Protein AF-A0A484F630-F1 (afdb_monomer_lite)

Structure (mmCIF, N/CA/C/O backbone):
data_AF-A0A484F630-F1
#
_entry.id   AF-A0A484F630-F1
#
loop_
_atom_site.group_PDB
_atom_site.id
_atom_site.type_symbol
_atom_site.label_atom_id
_atom_site.label_alt_id
_atom_site.label_comp_id
_atom_site.label_asym_id
_atom_site.label_entity_id
_atom_site.label_seq_id
_atom_site.pdbx_PDB_ins_code
_atom_site.Cartn_x
_atom_site.Cartn_y
_atom_site.Cartn_z
_atom_site.occupancy
_atom_site.B_iso_or_equiv
_atom_site.auth_seq_id
_atom_site.auth_comp_id
_atom_site.auth_asym_id
_atom_site.auth_atom_id
_atom_site.pdbx_PDB_model_num
ATOM 1 N N . MET A 1 1 ? -28.441 0.212 10.537 1.00 93.75 1 MET A N 1
ATOM 2 C CA . MET A 1 1 ? -28.480 0.525 11.977 1.00 93.75 1 MET A CA 1
ATOM 3 C C . MET A 1 1 ? -28.586 2.030 12.172 1.00 93.75 1 MET A C 1
ATOM 5 O O . MET A 1 1 ? -28.112 2.784 11.321 1.00 93.75 1 MET A O 1
ATOM 9 N N . TYR A 1 2 ? -29.214 2.462 13.262 1.00 94.06 2 TYR A N 1
ATOM 10 C CA . TYR A 1 2 ? -29.307 3.868 13.659 1.00 94.06 2 TYR A CA 1
ATOM 11 C C . TYR A 1 2 ? -28.078 4.308 14.464 1.00 94.06 2 TYR A C 1
ATOM 13 O O . TYR A 1 2 ? -27.347 3.495 15.027 1.00 94.06 2 TYR A O 1
ATOM 21 N N . ILE A 1 3 ? -27.853 5.621 14.559 1.00 96.06 3 ILE A N 1
ATOM 22 C CA . ILE A 1 3 ? -26.704 6.167 15.295 1.00 96.06 3 ILE A CA 1
ATOM 23 C C . ILE A 1 3 ? -26.752 5.841 16.793 1.00 96.06 3 ILE A C 1
ATOM 25 O O . ILE A 1 3 ? -25.713 5.591 17.396 1.00 96.06 3 ILE A O 1
ATOM 29 N N . GLN A 1 4 ? -27.949 5.793 17.386 1.00 96.62 4 GLN A N 1
ATOM 30 C CA . GLN A 1 4 ? -28.133 5.435 18.793 1.00 96.62 4 GLN A CA 1
ATOM 31 C C . GLN A 1 4 ? -27.710 3.987 19.062 1.00 96.62 4 GLN A C 1
ATOM 33 O O . GLN A 1 4 ? -27.066 3.726 20.074 1.00 96.62 4 GLN A O 1
ATOM 38 N N . GLU A 1 5 ? -27.999 3.072 18.131 1.00 96.56 5 GLU A N 1
ATOM 39 C CA . GLU A 1 5 ? -27.581 1.667 18.213 1.00 96.56 5 GLU A CA 1
ATOM 40 C C . GLU A 1 5 ? -26.051 1.557 18.168 1.00 96.56 5 GLU A C 1
ATOM 42 O O . GLU A 1 5 ? -25.460 0.830 18.963 1.00 96.56 5 GLU A O 1
ATOM 47 N N . LEU A 1 6 ? -25.384 2.341 17.307 1.00 97.06 6 LEU A N 1
ATOM 48 C CA . LEU A 1 6 ? -23.918 2.387 17.269 1.00 97.06 6 LEU A CA 1
ATOM 49 C C . LEU A 1 6 ? -23.349 2.904 18.596 1.00 97.06 6 LEU A C 1
ATOM 51 O O . LEU A 1 6 ? -22.418 2.320 19.141 1.00 97.06 6 LEU A O 1
ATOM 55 N N . GLU A 1 7 ? -23.902 3.988 19.139 1.00 96.25 7 GLU A N 1
ATOM 56 C CA . GLU A 1 7 ? -23.457 4.521 20.428 1.00 96.25 7 GLU A CA 1
ATOM 57 C C . GLU A 1 7 ? -23.665 3.518 21.580 1.00 96.25 7 GLU A C 1
ATOM 59 O O . GLU A 1 7 ? -22.852 3.465 22.504 1.00 96.25 7 GLU A O 1
ATOM 64 N N . GLU A 1 8 ? -24.733 2.717 21.546 1.00 96.31 8 GLU A N 1
ATOM 65 C CA . GLU A 1 8 ? -24.966 1.636 22.509 1.00 96.31 8 GLU A CA 1
ATOM 66 C C . GLU A 1 8 ? -23.952 0.498 22.371 1.00 96.31 8 GLU A C 1
ATOM 68 O O . GLU A 1 8 ? -23.422 0.043 23.388 1.00 96.31 8 GLU A O 1
ATOM 73 N N . GLU A 1 9 ? -23.635 0.078 21.145 1.00 95.75 9 GLU A N 1
ATOM 74 C CA . GLU A 1 9 ? -22.582 -0.907 20.872 1.00 95.75 9 GLU A CA 1
ATOM 75 C C . GLU A 1 9 ? -21.236 -0.440 21.437 1.00 95.75 9 GLU A C 1
ATOM 77 O O . GLU A 1 9 ? -20.615 -1.153 22.226 1.00 95.75 9 GLU A O 1
ATOM 82 N N . LEU A 1 10 ? -20.825 0.795 21.132 1.00 95.56 10 LEU A N 1
ATOM 83 C CA . LEU A 1 10 ? -19.551 1.358 21.596 1.00 95.56 10 LEU A CA 1
ATOM 84 C C . LEU A 1 10 ? -19.457 1.456 23.127 1.00 95.56 10 LEU A C 1
ATOM 86 O O . LEU A 1 10 ? -18.373 1.304 23.686 1.00 95.56 10 LEU A O 1
ATOM 90 N N . ARG A 1 11 ? -20.579 1.687 23.825 1.00 94.88 11 ARG A N 1
ATOM 91 C CA . ARG A 1 11 ? -20.610 1.733 25.299 1.00 94.88 11 ARG A CA 1
ATOM 92 C C . ARG A 1 11 ? -20.571 0.352 25.946 1.00 94.88 11 ARG A C 1
ATOM 94 O O . ARG A 1 11 ? -19.970 0.197 27.007 1.00 94.88 11 ARG A O 1
ATOM 101 N N . ASN A 1 12 ? -21.248 -0.625 25.349 1.00 94.88 12 ASN A N 1
ATOM 102 C CA . ASN A 1 12 ? -21.540 -1.903 26.002 1.00 94.88 12 ASN A CA 1
ATOM 103 C C . ASN A 1 12 ? -20.639 -3.054 25.538 1.00 94.88 12 ASN A C 1
ATOM 105 O O . ASN A 1 12 ? -20.626 -4.109 26.177 1.00 94.88 12 ASN A O 1
ATOM 109 N N . LYS A 1 13 ? -19.915 -2.881 24.430 1.00 95.44 13 LYS A N 1
ATOM 110 C CA . LYS A 1 13 ? -19.090 -3.918 23.805 1.00 95.44 13 LYS A CA 1
ATOM 111 C C . LYS A 1 13 ? -17.639 -3.502 23.686 1.00 95.44 13 LYS A C 1
ATOM 113 O O . LYS A 1 13 ? -17.275 -2.329 23.746 1.00 95.44 13 LYS A O 1
ATOM 118 N N . LYS A 1 14 ? -16.790 -4.509 23.495 1.00 97.38 14 LYS A N 1
ATOM 119 C CA . LYS A 1 14 ? -15.384 -4.293 23.169 1.00 97.38 14 LYS A CA 1
ATOM 120 C C . LYS A 1 14 ? -15.243 -4.118 21.666 1.00 97.38 14 LYS A C 1
ATOM 122 O O . LYS A 1 14 ? -15.275 -5.093 20.918 1.00 97.38 14 LYS A O 1
ATOM 127 N N . CYS A 1 15 ? -15.100 -2.872 21.248 1.00 98.31 15 CYS A N 1
ATOM 128 C CA . CYS A 1 15 ? -15.075 -2.457 19.863 1.00 98.31 15 CYS A CA 1
ATOM 129 C C . CYS A 1 15 ? -13.655 -2.114 19.395 1.00 98.31 15 CYS A C 1
ATOM 131 O O . CYS A 1 15 ? -12.876 -1.451 20.086 1.00 98.31 15 CYS A O 1
ATOM 133 N N . ALA A 1 16 ? -13.337 -2.527 18.175 1.00 98.50 16 ALA A N 1
ATOM 134 C CA . ALA A 1 16 ? -12.215 -2.010 17.413 1.00 98.50 16 ALA A CA 1
ATOM 135 C C . ALA A 1 16 ? -12.722 -1.096 16.299 1.00 98.50 16 ALA A C 1
ATOM 137 O O . ALA A 1 16 ? -13.748 -1.377 15.680 1.00 98.50 16 ALA A O 1
ATOM 138 N N . LEU A 1 17 ? -11.974 -0.033 16.020 1.00 98.25 17 LEU A N 1
ATOM 139 C CA . LEU A 1 17 ? -12.123 0.729 14.786 1.00 98.25 17 LEU A CA 1
ATOM 140 C C . LEU A 1 17 ? -11.077 0.234 13.788 1.00 98.25 17 LEU A C 1
ATOM 142 O O . LEU A 1 17 ? -9.900 0.170 14.128 1.00 98.25 17 LEU A O 1
ATOM 146 N N . LEU A 1 18 ? -11.491 -0.072 12.565 1.00 97.69 18 LEU A N 1
ATOM 147 C CA . LEU A 1 18 ? -10.614 -0.191 11.408 1.00 97.69 18 LEU A CA 1
ATOM 148 C C . LEU A 1 18 ? -10.908 0.985 10.483 1.00 97.69 18 LEU A C 1
ATOM 150 O O . LEU A 1 18 ? -12.018 1.102 9.968 1.00 97.69 18 LEU A O 1
ATOM 154 N N . CYS A 1 19 ? -9.925 1.848 10.265 1.00 93.88 19 CYS A N 1
ATOM 155 C CA . CYS A 1 19 ? -10.074 3.003 9.391 1.00 93.88 19 CYS A CA 1
ATOM 156 C C . CYS A 1 19 ? -9.189 2.892 8.145 1.00 93.88 19 CYS A C 1
ATOM 158 O O . CYS A 1 19 ? -8.024 2.511 8.225 1.00 93.88 19 CYS A O 1
ATOM 160 N N . GLY A 1 20 ? -9.765 3.213 6.989 1.00 90.50 20 GLY A N 1
ATOM 161 C CA . GLY A 1 20 ? -9.039 3.389 5.733 1.00 90.50 20 GLY A CA 1
ATOM 162 C C . GLY A 1 20 ? -8.940 4.858 5.328 1.00 90.50 20 GLY A C 1
ATOM 163 O O . GLY A 1 20 ? -9.264 5.760 6.111 1.00 90.50 20 GLY A O 1
ATOM 164 N N . ASN A 1 21 ? -8.524 5.111 4.083 1.00 82.56 21 ASN A N 1
ATOM 165 C CA . ASN A 1 21 ? -8.255 6.465 3.577 1.00 82.56 21 ASN A CA 1
ATOM 166 C C . ASN A 1 21 ? -9.477 7.390 3.698 1.00 82.56 21 ASN A C 1
ATOM 168 O O . ASN A 1 21 ? -9.332 8.610 3.811 1.00 82.56 21 ASN A O 1
ATOM 172 N N . GLY A 1 22 ? -10.684 6.815 3.741 1.00 82.94 22 GLY A N 1
ATOM 173 C CA . GLY A 1 22 ? -11.932 7.543 3.943 1.00 82.94 22 GLY A CA 1
ATOM 174 C C . GLY A 1 22 ? -12.007 8.340 5.251 1.00 82.94 22 GLY A C 1
ATOM 175 O O . GLY A 1 22 ? -12.822 9.254 5.320 1.00 82.94 22 GLY A O 1
ATOM 176 N N . ILE A 1 23 ? -11.167 8.073 6.262 1.00 88.81 23 ILE A N 1
ATOM 177 C CA . ILE A 1 23 ? -11.066 8.943 7.448 1.00 88.81 23 ILE A CA 1
ATOM 178 C C . ILE A 1 23 ? -10.224 10.193 7.159 1.00 88.81 23 ILE A C 1
ATOM 180 O O . ILE A 1 23 ? -10.686 11.306 7.422 1.00 88.81 23 ILE A O 1
ATOM 184 N N . SER A 1 24 ? -9.049 10.032 6.542 1.00 91.50 24 SER A N 1
ATOM 185 C CA . SER A 1 24 ? -8.059 11.098 6.335 1.00 91.50 24 SER A CA 1
ATOM 186 C C . SER A 1 24 ? -8.561 12.185 5.382 1.00 91.50 24 SER A C 1
ATOM 188 O O . SER A 1 24 ? -8.339 13.375 5.614 1.00 91.50 24 SER A O 1
ATOM 190 N N . ILE A 1 25 ? -9.358 11.810 4.372 1.00 91.75 25 ILE A N 1
ATOM 191 C CA . ILE A 1 25 ? -9.975 12.755 3.418 1.00 91.75 25 ILE A CA 1
ATOM 192 C C . ILE A 1 25 ? -10.904 13.789 4.076 1.00 91.75 25 ILE A C 1
ATOM 194 O O . ILE A 1 25 ? -11.193 14.836 3.479 1.00 91.75 25 ILE A O 1
ATOM 198 N N . ASN A 1 26 ? -11.393 13.510 5.290 1.00 92.25 26 ASN A N 1
ATOM 199 C CA . ASN A 1 26 ? -12.226 14.453 6.033 1.00 92.25 26 ASN A CA 1
ATOM 200 C C . ASN A 1 26 ? -11.400 15.607 6.601 1.00 92.25 26 ASN A C 1
ATOM 202 O O . ASN A 1 26 ? -11.945 16.697 6.740 1.00 92.25 26 ASN A O 1
ATOM 206 N N . PHE A 1 27 ? -10.104 15.398 6.852 1.00 93.06 27 PHE A N 1
ATOM 207 C CA . PHE A 1 27 ? -9.183 16.426 7.340 1.00 93.06 27 PHE A CA 1
ATOM 208 C C . PHE A 1 27 ? -8.517 17.191 6.201 1.00 93.06 27 PHE A C 1
ATOM 210 O O . PHE A 1 27 ? -8.352 18.403 6.321 1.00 93.06 27 PHE A O 1
ATOM 217 N N . ASP A 1 28 ? -8.172 16.518 5.097 1.00 93.12 28 ASP A N 1
ATOM 218 C CA . ASP A 1 28 ? -7.571 17.181 3.938 1.00 93.12 28 ASP A CA 1
ATOM 219 C C . ASP A 1 28 ? -8.046 16.614 2.600 1.00 93.12 28 ASP A C 1
ATOM 221 O O . ASP A 1 28 ? -8.095 15.402 2.390 1.00 93.12 28 ASP A O 1
ATOM 225 N N . SER A 1 29 ? -8.376 17.495 1.654 1.00 89.56 29 SER A N 1
ATOM 226 C CA . SER A 1 29 ? -8.774 17.072 0.303 1.00 89.56 29 SER A CA 1
ATOM 227 C C . SER A 1 29 ? -7.653 16.368 -0.479 1.00 89.56 29 SER A C 1
ATOM 229 O O . SER A 1 29 ? -7.943 15.515 -1.324 1.00 89.56 29 SER A O 1
ATOM 231 N N . GLY A 1 30 ? -6.384 16.651 -0.171 1.00 88.50 30 GLY A N 1
ATOM 232 C CA . GLY A 1 30 ? -5.226 16.081 -0.857 1.00 88.50 30 GLY A CA 1
ATOM 233 C C . GLY A 1 30 ? -5.095 14.564 -0.709 1.00 88.50 30 GLY A C 1
ATOM 234 O O . GLY A 1 30 ? -4.611 13.917 -1.635 1.00 88.50 30 GLY A O 1
ATOM 235 N N . PHE A 1 31 ? -5.616 13.969 0.371 1.00 89.69 31 PHE A N 1
ATOM 236 C CA . PHE A 1 31 ? -5.617 12.508 0.548 1.00 89.69 31 PHE A CA 1
ATOM 237 C C . PHE A 1 31 ? -6.526 11.776 -0.453 1.00 89.69 31 PHE A C 1
ATOM 239 O O . PHE A 1 31 ? -6.323 10.597 -0.716 1.00 89.69 31 PHE A O 1
ATOM 246 N N . SER A 1 32 ? -7.493 12.473 -1.065 1.00 87.25 32 SER A N 1
ATOM 247 C CA . SER A 1 32 ? -8.327 11.919 -2.148 1.00 87.25 32 SER A CA 1
ATOM 248 C C . SER A 1 32 ? -7.726 12.117 -3.545 1.00 87.25 32 SER A C 1
ATOM 250 O O . SER A 1 32 ? -8.230 11.570 -4.520 1.00 87.25 32 SER A O 1
ATOM 252 N N . LYS A 1 33 ? -6.649 12.906 -3.654 1.00 86.44 33 LYS A N 1
ATOM 253 C CA . LYS A 1 33 ? -6.086 13.420 -4.913 1.00 86.44 33 LYS A CA 1
ATOM 254 C C . LYS A 1 33 ? -4.617 13.035 -5.087 1.00 86.44 33 LYS A C 1
ATOM 256 O O . LYS A 1 33 ? -3.822 13.799 -5.630 1.00 86.44 33 LYS A O 1
ATOM 261 N N . VAL A 1 34 ? -4.246 11.834 -4.636 1.00 90.31 34 VAL A N 1
ATOM 262 C CA . VAL A 1 34 ? -2.846 11.376 -4.650 1.00 90.31 34 VAL A CA 1
ATOM 263 C C . VAL A 1 34 ? -2.256 11.421 -6.062 1.00 90.31 34 VAL A C 1
ATOM 265 O O . VAL A 1 34 ? -1.147 11.924 -6.230 1.00 90.31 34 VAL A O 1
ATOM 268 N N . PHE A 1 35 ? -3.010 10.993 -7.086 1.00 92.19 35 PHE A N 1
ATOM 269 C CA . PHE A 1 35 ? -2.541 11.027 -8.476 1.00 92.19 35 PHE A CA 1
ATOM 270 C C . PHE A 1 35 ? -2.225 12.453 -8.958 1.00 92.19 35 PHE A C 1
ATOM 272 O O . PHE A 1 35 ? -1.178 12.694 -9.559 1.00 92.19 35 PHE A O 1
ATOM 279 N N . GLU A 1 36 ? -3.102 13.421 -8.663 1.00 90.75 36 GLU A N 1
ATOM 280 C CA . GLU A 1 36 ? -2.920 14.828 -9.059 1.00 90.75 36 GLU A CA 1
ATOM 281 C C . GLU A 1 36 ? -1.625 15.421 -8.475 1.00 90.75 36 GLU A C 1
ATOM 283 O O . GLU A 1 36 ? -0.988 16.276 -9.099 1.00 90.75 36 GLU A O 1
ATOM 288 N N . ASN A 1 37 ? -1.204 14.917 -7.311 1.00 92.00 37 ASN A N 1
ATOM 289 C CA . ASN A 1 37 ? -0.008 15.350 -6.599 1.00 92.00 37 ASN A CA 1
ATOM 290 C C . ASN A 1 37 ? 1.279 14.643 -7.052 1.00 92.00 37 ASN A C 1
ATOM 292 O O . ASN A 1 37 ? 2.363 15.080 -6.662 1.00 92.00 37 ASN A O 1
ATOM 296 N N . LEU A 1 38 ? 1.209 13.602 -7.894 1.00 95.69 38 LEU A N 1
ATOM 297 C CA . LEU A 1 38 ? 2.387 12.808 -8.268 1.00 95.69 38 LEU A CA 1
ATOM 298 C C . LEU A 1 38 ? 3.459 13.633 -8.974 1.00 95.69 38 LEU A C 1
ATOM 300 O O . LEU A 1 38 ? 4.633 13.470 -8.674 1.00 95.69 38 LEU A O 1
ATOM 304 N N . PHE A 1 39 ? 3.095 14.544 -9.879 1.00 96.06 39 PHE A N 1
ATOM 305 C CA . PHE A 1 39 ? 4.114 15.358 -10.550 1.00 96.06 39 PHE A CA 1
ATOM 306 C C . PHE A 1 39 ? 4.813 16.318 -9.573 1.00 96.06 39 PHE A C 1
ATOM 308 O O . PHE A 1 39 ? 6.028 16.494 -9.637 1.00 96.06 39 PHE A O 1
ATOM 315 N N . CYS A 1 40 ? 4.071 16.899 -8.627 1.00 94.69 40 CYS A N 1
ATOM 316 C CA . CYS A 1 40 ? 4.663 17.721 -7.572 1.00 94.69 40 CYS A CA 1
ATOM 317 C C . CYS A 1 40 ? 5.596 16.879 -6.687 1.00 94.69 40 CYS A C 1
ATOM 319 O O . CYS A 1 40 ? 6.738 17.274 -6.456 1.00 94.69 40 CYS A O 1
ATOM 321 N N . ALA A 1 41 ? 5.159 15.684 -6.278 1.00 96.31 41 ALA A N 1
ATOM 322 C CA . ALA A 1 41 ? 5.986 14.742 -5.528 1.00 96.31 41 ALA A CA 1
ATOM 323 C C . ALA A 1 41 ? 7.247 14.341 -6.309 1.00 96.31 41 ALA A C 1
ATOM 325 O O . ALA A 1 41 ? 8.337 14.356 -5.754 1.00 96.31 41 ALA A O 1
ATOM 326 N N . HIS A 1 42 ? 7.140 14.084 -7.614 1.00 96.88 42 HIS A N 1
ATOM 327 C CA . HIS A 1 42 ? 8.284 13.831 -8.488 1.00 96.88 42 HIS A CA 1
ATOM 328 C C . HIS A 1 42 ? 9.304 14.981 -8.431 1.00 96.88 42 HIS A C 1
ATOM 330 O O . HIS A 1 42 ? 10.499 14.735 -8.283 1.00 96.88 42 HIS A O 1
ATOM 336 N N . THR A 1 43 ? 8.852 16.238 -8.503 1.00 95.50 43 THR A N 1
ATOM 337 C CA . THR A 1 43 ? 9.769 17.388 -8.420 1.00 95.50 43 THR A CA 1
ATOM 338 C C . THR A 1 43 ? 10.398 17.553 -7.038 1.00 95.50 43 THR A C 1
ATOM 340 O O . THR A 1 43 ? 11.557 17.963 -6.932 1.00 95.50 43 THR A O 1
ATOM 343 N N . ASP A 1 44 ? 9.652 17.221 -5.985 1.00 95.19 44 ASP A N 1
ATOM 344 C CA . ASP A 1 44 ? 10.118 17.288 -4.603 1.00 95.19 44 ASP A CA 1
ATOM 345 C C . ASP A 1 44 ? 11.070 16.141 -4.255 1.00 95.19 44 ASP A C 1
ATOM 347 O O . ASP A 1 44 ? 11.971 16.342 -3.444 1.00 95.19 44 ASP A O 1
ATOM 351 N N . LEU A 1 45 ? 10.940 14.978 -4.898 1.00 96.31 45 LEU A N 1
ATOM 352 C CA . LEU A 1 45 ? 11.757 13.791 -4.650 1.00 96.31 45 LEU A CA 1
ATOM 353 C C . LEU A 1 45 ? 13.254 14.124 -4.705 1.00 96.31 45 LEU A C 1
ATOM 355 O O . LEU A 1 45 ? 13.983 13.834 -3.762 1.00 96.31 45 LEU A O 1
ATOM 359 N N . TYR A 1 46 ? 13.707 14.852 -5.725 1.00 93.44 46 TYR A N 1
ATOM 360 C CA . TYR A 1 46 ? 15.127 15.205 -5.880 1.00 93.44 46 TYR A CA 1
ATOM 361 C C . TYR A 1 46 ? 15.677 16.176 -4.827 1.00 93.44 46 TYR A C 1
ATOM 363 O O . TYR A 1 46 ? 16.889 16.367 -4.749 1.00 93.44 46 TYR A O 1
ATOM 371 N N . LYS A 1 47 ? 14.807 16.846 -4.065 1.00 92.25 47 LYS A N 1
ATOM 372 C CA . LYS A 1 47 ? 15.193 17.888 -3.097 1.00 92.25 47 LYS A CA 1
ATOM 373 C C . LYS A 1 47 ? 14.916 17.486 -1.656 1.00 92.25 47 LYS A C 1
ATOM 375 O O . LYS A 1 47 ? 15.609 17.938 -0.753 1.00 92.25 47 LYS A O 1
ATOM 380 N N . LYS A 1 48 ? 13.867 16.696 -1.451 1.00 95.19 48 LYS A N 1
ATOM 381 C CA . LYS A 1 48 ? 13.261 16.412 -0.151 1.00 95.19 48 LYS A CA 1
ATOM 382 C C . LYS A 1 48 ? 13.298 14.936 0.186 1.00 95.19 48 LYS A C 1
ATOM 384 O O . LYS A 1 48 ? 12.539 14.509 1.043 1.00 95.19 48 LYS A O 1
ATOM 389 N N . THR A 1 49 ? 14.109 14.128 -0.486 1.00 96.12 49 THR A N 1
ATOM 390 C CA . THR A 1 49 ? 14.193 12.712 -0.143 1.00 96.12 49 THR A CA 1
ATOM 391 C C . THR A 1 49 ? 15.615 12.195 -0.147 1.00 96.12 49 THR A C 1
ATOM 393 O O . THR A 1 49 ? 16.505 12.765 -0.780 1.00 96.12 49 THR A O 1
ATOM 396 N N . LYS A 1 50 ? 15.813 11.102 0.587 1.00 96.38 50 LYS A N 1
ATOM 397 C CA . LYS A 1 50 ? 17.049 10.336 0.620 1.00 96.38 50 LYS A CA 1
ATOM 398 C C . LYS A 1 50 ? 16.707 8.854 0.513 1.00 96.38 50 LYS A C 1
ATOM 400 O O . LYS A 1 50 ? 15.912 8.344 1.302 1.00 96.38 50 LYS A O 1
ATOM 405 N N . TYR A 1 51 ? 17.333 8.192 -0.451 1.00 97.25 51 TYR A N 1
ATOM 406 C CA . TYR A 1 51 ? 17.400 6.741 -0.535 1.00 97.25 51 TYR A CA 1
ATOM 407 C C . TYR A 1 51 ? 18.781 6.307 -0.047 1.00 97.25 51 TYR A C 1
ATOM 409 O O . TYR A 1 51 ? 19.786 6.886 -0.460 1.00 97.25 51 TYR A O 1
ATOM 417 N N . ASP A 1 52 ? 18.828 5.362 0.885 1.00 97.00 52 ASP A N 1
ATOM 418 C CA . ASP A 1 52 ? 20.074 4.892 1.491 1.00 97.00 52 ASP A CA 1
ATOM 419 C C . ASP A 1 52 ? 20.036 3.374 1.655 1.00 97.00 52 ASP A C 1
ATOM 421 O O . ASP A 1 52 ? 18.974 2.789 1.883 1.00 97.00 52 ASP A O 1
ATOM 425 N N . ILE A 1 53 ? 21.192 2.726 1.554 1.00 97.00 53 ILE A N 1
ATOM 426 C CA . ILE A 1 53 ? 21.306 1.270 1.635 1.00 97.00 53 ILE A CA 1
ATOM 427 C C . ILE A 1 53 ? 22.373 0.917 2.649 1.00 97.00 53 ILE A C 1
ATOM 429 O O . ILE A 1 53 ? 23.492 1.426 2.617 1.00 97.00 53 ILE A O 1
ATOM 433 N N . LYS A 1 54 ? 22.038 -0.023 3.527 1.00 95.31 54 LYS A N 1
ATOM 434 C CA . LYS A 1 54 ? 22.956 -0.538 4.535 1.00 95.31 54 LYS A CA 1
ATOM 435 C C . LYS A 1 54 ? 22.949 -2.058 4.538 1.00 95.31 54 LYS A C 1
ATOM 437 O O . LYS A 1 54 ? 22.452 -2.682 5.472 1.00 95.31 54 LYS A O 1
ATOM 442 N N . ALA A 1 55 ? 23.504 -2.643 3.483 1.00 92.56 55 ALA A N 1
ATOM 443 C CA . ALA A 1 55 ? 23.709 -4.080 3.351 1.00 92.56 55 ALA A CA 1
ATOM 444 C C . ALA A 1 55 ? 25.204 -4.421 3.437 1.00 92.56 55 ALA A C 1
ATOM 446 O O . ALA A 1 55 ? 26.050 -3.653 2.987 1.00 92.56 55 ALA A O 1
ATOM 447 N N . ASN A 1 56 ? 25.529 -5.591 3.993 1.00 89.12 56 ASN A N 1
ATOM 448 C CA . ASN A 1 56 ? 26.901 -6.113 3.958 1.00 89.12 56 ASN A CA 1
ATOM 449 C C . ASN A 1 56 ? 27.269 -6.661 2.570 1.00 89.12 56 ASN A C 1
ATOM 451 O O . ASN A 1 56 ? 28.446 -6.754 2.236 1.00 89.12 56 ASN A O 1
ATOM 455 N N . ASP A 1 57 ? 26.263 -7.045 1.782 1.00 92.94 57 ASP A N 1
ATOM 456 C CA . ASP A 1 57 ? 26.439 -7.521 0.418 1.00 92.94 57 ASP A CA 1
ATOM 457 C C . ASP A 1 57 ? 26.596 -6.332 -0.544 1.00 92.94 57 ASP A C 1
ATOM 459 O O . ASP A 1 57 ? 25.715 -5.471 -0.676 1.00 92.94 57 ASP A O 1
ATOM 463 N N . ILE A 1 58 ? 27.745 -6.292 -1.218 1.00 94.69 58 ILE A N 1
ATOM 464 C CA . ILE A 1 58 ? 28.057 -5.269 -2.210 1.00 94.69 58 ILE A CA 1
ATOM 465 C C . ILE A 1 58 ? 27.174 -5.401 -3.451 1.00 94.69 58 ILE A C 1
ATOM 467 O O . ILE A 1 58 ? 26.732 -4.382 -3.972 1.00 94.69 58 ILE A O 1
ATOM 471 N N . ASN A 1 59 ? 26.842 -6.623 -3.885 1.00 95.31 59 ASN A N 1
ATOM 472 C CA . ASN A 1 59 ? 25.992 -6.840 -5.054 1.00 95.31 59 ASN A CA 1
ATOM 473 C C . ASN A 1 59 ? 24.578 -6.337 -4.784 1.00 95.31 59 ASN A C 1
ATOM 475 O O . ASN A 1 59 ? 23.995 -5.687 -5.647 1.00 95.31 59 ASN A O 1
ATOM 479 N N . PHE A 1 60 ? 24.062 -6.551 -3.572 1.00 95.75 60 PHE A N 1
ATOM 480 C CA . PHE A 1 60 ? 22.798 -5.963 -3.129 1.00 95.75 60 PHE A CA 1
ATOM 481 C C . PHE A 1 60 ? 22.812 -4.439 -3.238 1.00 95.75 60 PHE A C 1
ATOM 483 O O . PHE A 1 60 ? 21.927 -3.840 -3.853 1.00 95.75 60 PHE A O 1
ATOM 490 N N . SER A 1 61 ? 23.841 -3.812 -2.666 1.00 96.19 61 SER A N 1
ATOM 491 C CA . SER A 1 61 ? 23.968 -2.354 -2.644 1.00 96.19 61 SER A CA 1
ATOM 492 C C . SER A 1 61 ? 24.105 -1.777 -4.054 1.00 96.19 61 SER A C 1
ATOM 494 O O . SER A 1 61 ? 23.423 -0.811 -4.397 1.00 96.19 61 SER A O 1
ATOM 496 N N . THR A 1 62 ? 24.929 -2.402 -4.897 1.00 96.69 62 THR A N 1
ATOM 497 C CA . THR A 1 62 ? 25.108 -2.026 -6.302 1.00 96.69 62 THR A CA 1
ATOM 498 C C . THR A 1 62 ? 23.811 -2.176 -7.088 1.00 96.69 62 THR A C 1
ATOM 500 O O . THR A 1 62 ? 23.423 -1.239 -7.780 1.00 96.69 62 THR A O 1
ATOM 503 N N . LYS A 1 63 ? 23.102 -3.305 -6.949 1.00 96.81 63 LYS A N 1
ATOM 504 C CA . LYS A 1 63 ? 21.870 -3.578 -7.703 1.00 96.81 63 LYS A CA 1
ATOM 505 C C . LYS A 1 63 ? 20.800 -2.526 -7.434 1.00 96.81 63 LYS A C 1
ATOM 507 O O . LYS A 1 63 ? 20.252 -1.952 -8.370 1.00 96.81 63 LYS A O 1
ATOM 512 N N . CYS A 1 64 ? 20.544 -2.241 -6.162 1.00 97.25 64 CYS A N 1
ATOM 513 C CA . CYS A 1 64 ? 19.581 -1.233 -5.733 1.00 97.25 64 CYS A CA 1
ATOM 514 C C . CYS A 1 64 ? 19.962 0.185 -6.197 1.00 97.25 64 CYS A C 1
ATOM 516 O O . CYS A 1 64 ? 19.137 0.859 -6.817 1.00 97.25 64 CYS A O 1
ATOM 518 N N . ASN A 1 65 ? 21.202 0.628 -5.944 1.00 97.56 65 ASN A N 1
ATOM 519 C CA . ASN A 1 65 ? 21.647 1.980 -6.304 1.00 97.56 65 ASN A CA 1
ATOM 520 C C . ASN A 1 65 ? 21.654 2.195 -7.819 1.00 97.56 65 ASN A C 1
ATOM 522 O O . ASN A 1 65 ? 21.042 3.139 -8.304 1.00 97.56 65 ASN A O 1
ATOM 526 N N . GLU A 1 66 ? 22.290 1.305 -8.589 1.00 98.25 66 GLU A N 1
ATOM 527 C CA . GLU A 1 66 ? 22.405 1.477 -10.042 1.00 98.25 66 GLU A CA 1
ATOM 528 C C . GLU A 1 66 ? 21.040 1.502 -10.734 1.00 98.25 66 GLU A C 1
ATOM 530 O O . GLU A 1 66 ? 20.838 2.286 -11.665 1.00 98.25 66 GLU A O 1
ATOM 535 N N . ASN A 1 67 ? 20.105 0.661 -10.284 1.00 98.50 67 ASN A N 1
ATOM 536 C CA . ASN A 1 67 ? 18.754 0.612 -10.830 1.00 98.50 67 ASN A CA 1
ATOM 537 C C . ASN A 1 67 ? 17.957 1.878 -10.485 1.00 98.50 67 ASN A C 1
ATOM 539 O O . ASN A 1 67 ? 17.345 2.475 -11.373 1.00 98.50 67 ASN A O 1
ATOM 543 N N . TYR A 1 68 ? 17.970 2.310 -9.221 1.00 98.44 68 TYR A N 1
ATOM 544 C CA . TYR A 1 68 ? 17.259 3.516 -8.784 1.00 98.44 68 TYR A CA 1
ATOM 545 C C . TYR A 1 68 ? 17.835 4.792 -9.414 1.00 98.44 68 TYR A C 1
ATOM 547 O O . TYR A 1 68 ? 17.090 5.615 -9.956 1.00 98.44 68 TYR A O 1
ATOM 555 N N . ASP A 1 69 ? 19.162 4.930 -9.424 1.00 98.19 69 ASP A N 1
ATOM 556 C CA . ASP A 1 69 ? 19.849 6.086 -9.997 1.00 98.19 69 ASP A CA 1
ATOM 557 C C . ASP A 1 69 ? 19.614 6.188 -11.505 1.00 98.19 69 ASP A C 1
ATOM 559 O O . ASP A 1 69 ? 19.503 7.292 -12.039 1.00 98.19 69 ASP A O 1
ATOM 563 N N . ALA A 1 70 ? 19.508 5.063 -12.218 1.00 98.50 70 ALA A N 1
ATOM 564 C CA . ALA A 1 70 ? 19.189 5.071 -13.644 1.00 98.50 70 ALA A CA 1
ATOM 565 C C . ALA A 1 70 ? 17.831 5.737 -13.922 1.00 98.50 70 ALA A C 1
ATOM 567 O O . ALA A 1 70 ? 17.742 6.595 -14.801 1.00 98.50 70 ALA A O 1
ATOM 568 N N . ILE A 1 71 ? 16.805 5.407 -13.133 1.00 98.50 71 ILE A N 1
ATOM 569 C CA . ILE A 1 71 ? 15.474 6.022 -13.243 1.00 98.50 71 ILE A CA 1
ATOM 570 C C . ILE A 1 71 ? 15.507 7.493 -12.852 1.00 98.50 71 ILE A C 1
ATOM 572 O O . ILE A 1 71 ? 14.984 8.334 -13.583 1.00 98.50 71 ILE A O 1
ATOM 576 N N . CYS A 1 72 ? 16.139 7.819 -11.724 1.00 98.00 72 CYS A N 1
ATOM 577 C CA . CYS A 1 72 ? 16.247 9.200 -11.264 1.00 98.00 72 CYS A CA 1
ATOM 578 C C . CYS A 1 72 ? 16.959 10.085 -12.292 1.00 98.00 72 CYS A C 1
ATOM 580 O O . CYS A 1 72 ? 16.544 11.220 -12.514 1.00 98.00 72 CYS A O 1
ATOM 582 N N . ASN A 1 73 ? 18.001 9.574 -12.950 1.00 97.31 73 ASN A N 1
ATOM 583 C CA . ASN A 1 73 ? 18.709 10.306 -13.995 1.00 97.31 73 ASN A CA 1
ATOM 584 C C . ASN A 1 73 ? 17.851 10.499 -15.253 1.00 97.31 73 ASN A C 1
ATOM 586 O O . ASN A 1 73 ? 17.804 11.613 -15.771 1.00 97.31 73 ASN A O 1
ATOM 590 N N . GLU A 1 74 ? 17.141 9.460 -15.704 1.00 97.81 74 GLU A N 1
ATOM 591 C CA . GLU A 1 74 ? 16.241 9.534 -16.867 1.00 97.81 74 GLU A CA 1
ATOM 592 C C . GLU A 1 74 ? 15.087 10.522 -16.640 1.00 97.81 74 GLU A C 1
ATOM 594 O O . GLU A 1 74 ? 14.708 11.287 -17.527 1.00 97.81 74 GLU A O 1
ATOM 599 N N . LEU A 1 75 ? 14.524 10.535 -15.431 1.00 97.75 75 LEU A N 1
ATOM 600 C CA . LEU A 1 75 ? 13.352 11.343 -15.115 1.00 97.75 75 LEU A CA 1
ATOM 601 C C . LEU A 1 75 ? 13.697 12.750 -14.605 1.00 97.75 75 LEU A C 1
ATOM 603 O O . LEU A 1 75 ? 12.788 13.554 -14.423 1.00 97.75 75 LEU A O 1
ATOM 607 N N . ARG A 1 76 ? 14.971 13.092 -14.382 1.00 95.62 76 ARG A N 1
ATOM 608 C CA . ARG A 1 76 ? 15.380 14.324 -13.677 1.00 95.62 76 ARG A CA 1
ATOM 609 C C . ARG A 1 76 ? 14.831 15.620 -14.273 1.00 95.62 76 ARG A C 1
ATOM 611 O O . ARG A 1 76 ? 14.549 16.565 -13.540 1.00 95.62 76 ARG A O 1
ATOM 618 N N . THR A 1 77 ? 14.738 15.688 -15.596 1.00 93.12 77 THR A N 1
ATOM 619 C CA . THR A 1 77 ? 14.367 16.902 -16.346 1.00 93.12 77 THR A CA 1
ATOM 620 C C . THR A 1 77 ? 13.050 16.747 -17.104 1.00 93.12 77 THR A C 1
ATOM 622 O O . THR A 1 77 ? 12.746 17.532 -18.003 1.00 93.12 77 THR A O 1
ATOM 625 N N . ILE A 1 78 ? 12.252 15.737 -16.750 1.00 96.88 78 ILE A N 1
ATOM 626 C CA . ILE A 1 78 ? 10.991 15.443 -17.423 1.00 96.88 78 ILE A CA 1
ATOM 627 C C . ILE A 1 78 ? 9.967 16.570 -17.215 1.00 96.88 78 ILE A C 1
ATOM 629 O O . ILE A 1 78 ? 9.769 17.087 -16.116 1.00 96.88 78 ILE A O 1
ATOM 633 N N . THR A 1 79 ? 9.272 16.952 -18.284 1.00 97.06 79 THR A N 1
ATOM 634 C CA . THR A 1 79 ? 8.147 17.898 -18.189 1.00 97.06 79 THR A CA 1
ATOM 635 C C . THR A 1 79 ? 6.879 17.205 -17.684 1.00 97.06 79 THR A C 1
ATOM 637 O O . THR A 1 79 ? 6.721 15.995 -17.836 1.00 97.06 79 THR A O 1
ATOM 640 N N . LYS A 1 80 ? 5.909 17.970 -17.163 1.00 96.12 80 LYS A N 1
ATOM 641 C CA . LYS A 1 80 ? 4.614 17.420 -16.715 1.00 96.12 80 LYS A CA 1
ATOM 642 C C . LYS A 1 80 ? 3.894 16.630 -17.812 1.00 96.12 80 L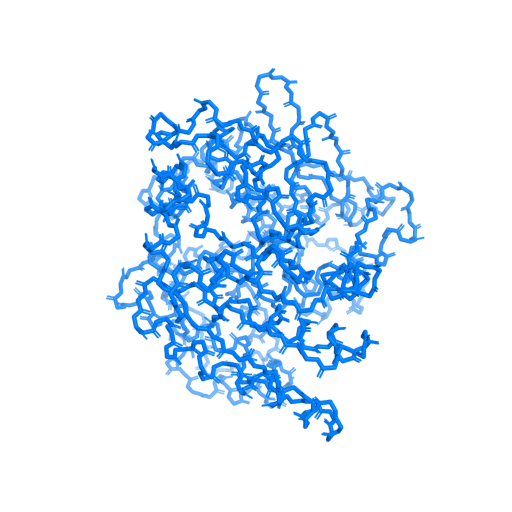YS A C 1
ATOM 644 O O . LYS A 1 80 ? 3.384 15.547 -17.552 1.00 96.12 80 LYS A O 1
ATOM 649 N N . THR A 1 81 ? 3.894 17.135 -19.045 1.00 96.81 81 THR A N 1
ATOM 650 C CA . THR A 1 81 ? 3.282 16.448 -20.194 1.00 96.81 81 THR A CA 1
ATOM 651 C C . THR A 1 81 ? 3.959 15.106 -20.465 1.00 96.81 81 THR A C 1
ATOM 653 O O . THR A 1 81 ? 3.294 14.084 -20.600 1.00 96.81 81 THR A O 1
ATOM 656 N N . GLN A 1 82 ? 5.292 15.092 -20.489 1.00 97.19 82 GLN A N 1
ATOM 657 C CA . GLN A 1 82 ? 6.077 13.875 -20.686 1.00 97.19 82 GLN A CA 1
ATOM 658 C C . GLN A 1 82 ? 5.956 12.883 -19.525 1.00 97.19 82 GLN A C 1
ATOM 660 O O . GLN A 1 82 ? 6.168 11.691 -19.744 1.00 97.19 82 GLN A O 1
ATOM 665 N N . TYR A 1 83 ? 5.702 13.374 -18.313 1.00 97.00 83 TYR A N 1
ATOM 666 C CA . TYR A 1 83 ? 5.475 12.572 -17.117 1.00 97.00 83 TYR A CA 1
ATOM 667 C C . TYR A 1 83 ? 4.104 11.901 -17.165 1.00 97.00 83 TYR A C 1
ATOM 669 O O . TYR A 1 83 ? 4.012 10.690 -17.008 1.00 97.00 83 TYR A O 1
ATOM 677 N N . ASN A 1 84 ? 3.051 12.655 -17.486 1.00 96.50 84 ASN A N 1
ATOM 678 C CA . ASN A 1 84 ? 1.709 12.101 -17.666 1.00 96.50 84 ASN A CA 1
ATOM 679 C C . ASN A 1 84 ? 1.679 11.037 -18.775 1.00 96.50 84 ASN A C 1
ATOM 681 O O . ASN A 1 84 ? 1.034 10.006 -18.612 1.00 96.50 84 ASN A O 1
ATOM 685 N N . LEU A 1 85 ? 2.445 11.244 -19.854 1.00 97.25 85 LEU A N 1
ATOM 686 C CA . LEU A 1 85 ? 2.583 10.268 -20.938 1.00 97.25 85 LEU A CA 1
ATOM 687 C C . LEU A 1 85 ? 3.094 8.898 -20.458 1.00 97.25 85 LEU A C 1
ATOM 689 O O . LEU A 1 85 ? 2.736 7.895 -21.057 1.00 97.25 85 LEU A O 1
ATOM 693 N N . ILE A 1 86 ? 3.873 8.825 -19.369 1.00 98.38 86 ILE A N 1
ATOM 694 C CA . ILE A 1 86 ? 4.316 7.540 -18.801 1.00 98.38 86 ILE A CA 1
ATOM 695 C C . ILE A 1 86 ? 3.106 6.678 -18.426 1.00 98.38 86 ILE A C 1
ATOM 697 O O . ILE A 1 86 ? 3.083 5.491 -18.729 1.00 98.38 86 ILE A O 1
ATOM 701 N N . PHE A 1 87 ? 2.092 7.267 -17.794 1.00 98.12 87 PHE A N 1
ATOM 702 C CA . PHE A 1 87 ? 0.912 6.535 -17.334 1.00 98.12 87 PHE A CA 1
ATOM 703 C C . PHE A 1 87 ? -0.035 6.180 -18.484 1.00 98.12 87 PHE A C 1
ATOM 705 O O . PHE A 1 87 ? -0.581 5.078 -18.503 1.00 98.12 87 PHE A O 1
ATOM 712 N N . GLU A 1 88 ? -0.173 7.061 -19.477 1.00 98.19 88 GLU A N 1
ATOM 713 C CA . GLU A 1 88 ? -0.909 6.752 -20.713 1.00 98.19 88 GLU A CA 1
ATOM 714 C C . GLU A 1 88 ? -0.253 5.593 -21.481 1.00 98.19 88 GLU A C 1
ATOM 716 O O . GLU A 1 88 ? -0.926 4.648 -21.895 1.00 98.19 88 GLU A O 1
ATOM 721 N N . ASP A 1 89 ? 1.078 5.597 -21.584 1.00 98.44 89 ASP A N 1
ATOM 722 C CA . ASP A 1 89 ? 1.835 4.485 -22.158 1.00 98.44 89 ASP A CA 1
ATOM 723 C C . ASP A 1 89 ? 1.720 3.214 -21.303 1.00 98.44 89 ASP A C 1
ATOM 725 O O . ASP A 1 89 ? 1.682 2.109 -21.845 1.00 98.44 89 ASP A O 1
ATOM 729 N N . GLY A 1 90 ? 1.599 3.341 -19.980 1.00 98.50 90 GLY A N 1
ATOM 730 C CA . GLY A 1 90 ? 1.292 2.221 -19.090 1.00 98.50 90 GLY A CA 1
ATOM 731 C C . GLY A 1 90 ? -0.054 1.566 -19.423 1.00 98.50 90 GLY A C 1
ATOM 732 O O . GLY A 1 90 ? -0.132 0.342 -19.520 1.00 98.50 90 GLY A O 1
ATOM 733 N N . ILE A 1 91 ? -1.095 2.361 -19.697 1.00 98.56 91 ILE A N 1
ATOM 734 C CA . ILE A 1 91 ? -2.401 1.850 -20.155 1.00 98.56 91 ILE A CA 1
ATOM 735 C C . ILE A 1 91 ? -2.272 1.197 -21.533 1.00 98.56 91 ILE A C 1
ATOM 737 O O . ILE A 1 91 ? -2.828 0.122 -21.753 1.00 98.56 91 ILE A O 1
ATOM 741 N N . ALA A 1 92 ? -1.524 1.803 -22.459 1.00 98.31 92 ALA A N 1
ATOM 742 C CA . ALA A 1 92 ? -1.287 1.219 -23.780 1.00 98.31 92 ALA A CA 1
ATOM 743 C C . ALA A 1 92 ? -0.547 -0.128 -23.692 1.00 98.31 92 ALA A C 1
ATOM 745 O O . ALA A 1 92 ? -0.852 -1.056 -24.444 1.00 98.31 92 ALA A O 1
ATOM 746 N N . PHE A 1 93 ? 0.389 -0.261 -22.750 1.00 98.62 93 PHE A N 1
ATOM 747 C CA . PHE A 1 93 ? 1.044 -1.531 -22.459 1.00 98.62 93 PHE A CA 1
ATOM 748 C C . PHE A 1 93 ? 0.055 -2.544 -21.869 1.00 98.62 93 PHE A C 1
ATOM 750 O O . PHE A 1 93 ? -0.042 -3.657 -22.384 1.00 98.62 93 PHE A O 1
ATOM 757 N N . ALA A 1 94 ? -0.754 -2.154 -20.883 1.00 98.50 94 ALA A N 1
ATOM 758 C CA . ALA A 1 94 ? -1.782 -3.027 -20.318 1.00 98.50 94 ALA A CA 1
ATOM 759 C C . ALA A 1 94 ? -2.766 -3.537 -21.384 1.00 98.50 94 ALA A C 1
ATOM 761 O O . ALA A 1 94 ? -3.002 -4.739 -21.489 1.00 98.50 94 ALA A O 1
ATOM 762 N N . LYS A 1 95 ? -3.243 -2.633 -22.250 1.00 97.94 95 LYS A N 1
ATOM 763 C CA . LYS A 1 95 ? -4.078 -2.948 -23.414 1.00 97.94 95 LYS A CA 1
ATOM 764 C C . LYS A 1 95 ? -3.431 -4.002 -24.301 1.00 97.94 95 LYS A C 1
ATOM 766 O O . LYS A 1 95 ? -4.083 -4.959 -24.697 1.00 97.94 95 LYS A O 1
ATOM 771 N N . SER A 1 96 ? -2.144 -3.832 -24.610 1.00 97.56 96 SER A N 1
ATOM 772 C CA . SER A 1 96 ? -1.437 -4.773 -25.479 1.00 97.56 96 SER A CA 1
ATOM 773 C C . SER A 1 96 ? -1.386 -6.187 -24.901 1.00 97.56 96 SER A C 1
ATOM 775 O O . SER A 1 96 ? -1.372 -7.133 -25.677 1.00 97.56 96 SER A O 1
ATOM 777 N N . ILE A 1 97 ? -1.427 -6.345 -23.576 1.00 98.06 97 ILE A N 1
ATOM 778 C CA . ILE A 1 97 ? -1.486 -7.659 -22.929 1.00 98.06 97 ILE A CA 1
ATOM 779 C C . ILE A 1 97 ? -2.916 -8.212 -22.966 1.00 98.06 97 ILE A C 1
ATOM 781 O O . ILE A 1 97 ? -3.132 -9.333 -23.417 1.00 98.06 97 ILE A O 1
ATOM 785 N N . VAL A 1 98 ? -3.894 -7.414 -22.525 1.00 96.62 98 VAL A N 1
ATOM 786 C CA . VAL A 1 98 ? -5.302 -7.834 -22.398 1.00 96.62 98 VAL A CA 1
ATOM 787 C C . VAL A 1 98 ? -5.926 -8.189 -23.754 1.00 96.62 98 VAL A C 1
ATOM 789 O O . VAL A 1 98 ? -6.686 -9.150 -23.844 1.00 96.62 98 VAL A O 1
ATOM 792 N N . ASP A 1 99 ? -5.556 -7.480 -24.825 1.00 94.69 99 ASP A N 1
ATOM 793 C CA . ASP A 1 99 ? -6.059 -7.725 -26.185 1.00 9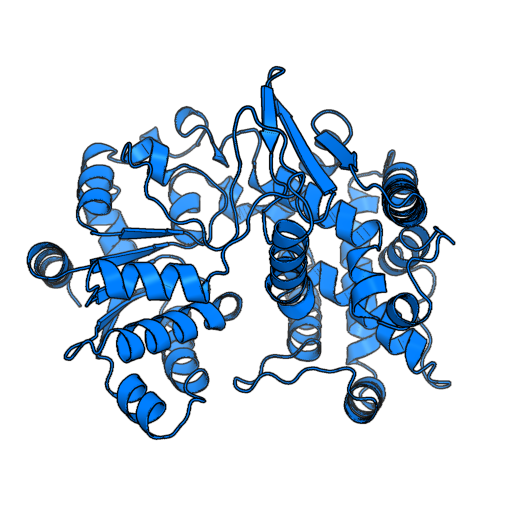4.69 99 ASP A CA 1
ATOM 794 C C . ASP A 1 99 ? -5.515 -9.014 -26.833 1.00 94.69 99 ASP A C 1
ATOM 796 O O . ASP A 1 99 ? -5.950 -9.380 -27.927 1.00 94.69 99 ASP A O 1
ATOM 800 N N . HIS A 1 100 ? -4.572 -9.714 -26.192 1.00 94.44 100 HIS A N 1
ATOM 801 C CA . HIS A 1 100 ? -4.023 -10.983 -26.672 1.00 94.44 100 HIS A CA 1
ATOM 802 C C . HIS A 1 100 ? -4.374 -12.114 -25.692 1.00 94.44 100 HIS A C 1
ATOM 804 O O . HIS A 1 100 ? -3.548 -12.465 -24.849 1.00 94.44 100 HIS A O 1
ATOM 810 N N . PRO A 1 101 ? -5.556 -12.753 -25.824 1.00 90.62 101 PRO A N 1
ATOM 811 C CA . PRO A 1 101 ? -6.019 -13.785 -24.890 1.00 90.62 101 PRO A CA 1
ATOM 812 C C . PRO A 1 101 ? -5.029 -14.936 -24.684 1.00 90.62 101 PRO A C 1
ATOM 814 O O . PRO A 1 101 ? -4.920 -15.464 -23.585 1.00 90.62 101 PRO A O 1
ATOM 817 N N . ARG A 1 102 ? -4.239 -15.274 -25.712 1.00 96.00 102 ARG A N 1
ATOM 818 C CA . ARG A 1 102 ? -3.214 -16.322 -25.624 1.00 96.00 102 ARG A CA 1
ATOM 819 C C . ARG A 1 102 ? -2.143 -16.036 -24.560 1.00 96.00 102 ARG A C 1
ATOM 821 O O . ARG A 1 102 ? -1.597 -16.975 -23.997 1.00 96.00 102 ARG A O 1
ATOM 828 N N . ILE A 1 103 ? -1.878 -14.764 -24.240 1.00 96.62 103 ILE A N 1
ATOM 829 C CA . ILE A 1 103 ? -0.938 -14.402 -23.170 1.00 96.62 103 ILE A CA 1
ATOM 830 C C . ILE A 1 103 ? -1.472 -14.851 -21.810 1.00 96.62 103 ILE A C 1
ATOM 832 O O . ILE A 1 103 ? -0.694 -15.332 -20.994 1.00 96.62 103 ILE A O 1
ATOM 836 N N . TYR A 1 104 ? -2.781 -14.724 -21.564 1.00 95.44 104 TYR A N 1
ATOM 837 C CA . TYR A 1 104 ? -3.388 -15.226 -20.330 1.00 95.44 104 TYR A CA 1
ATOM 838 C C . TYR A 1 104 ? -3.170 -16.734 -20.195 1.00 95.44 104 TYR A C 1
ATOM 840 O O . TYR A 1 104 ? -2.702 -17.192 -19.153 1.00 95.44 104 TYR A O 1
ATOM 848 N N . ASP A 1 105 ? -3.459 -17.484 -21.261 1.00 95.62 105 ASP A N 1
ATOM 849 C CA . ASP A 1 105 ? -3.303 -18.938 -21.270 1.00 95.62 105 ASP A CA 1
ATOM 850 C C . ASP A 1 105 ? -1.843 -19.342 -21.044 1.00 95.62 105 ASP A C 1
ATOM 852 O O . ASP A 1 105 ? -1.567 -20.203 -20.213 1.00 95.62 105 ASP A O 1
ATOM 856 N N . ASP A 1 106 ? -0.892 -18.691 -21.718 1.00 96.81 106 ASP A N 1
ATOM 857 C CA . ASP A 1 106 ? 0.530 -18.990 -21.548 1.00 96.81 106 ASP A CA 1
ATOM 858 C C . ASP A 1 106 ? 1.020 -18.640 -20.133 1.00 96.81 106 ASP A C 1
ATOM 860 O O . ASP A 1 106 ? 1.728 -19.440 -19.522 1.00 96.81 106 ASP A O 1
ATOM 864 N N . LEU A 1 107 ? 0.617 -17.496 -19.569 1.00 96.62 107 LEU A N 1
ATOM 865 C CA . LEU A 1 107 ? 0.949 -17.133 -18.186 1.00 96.62 107 LEU A CA 1
ATOM 866 C C . LEU A 1 107 ? 0.372 -18.136 -17.185 1.00 96.62 107 LEU A C 1
ATOM 868 O O . LEU A 1 107 ? 1.073 -18.553 -16.266 1.00 96.62 107 LEU A O 1
ATOM 872 N N . LYS A 1 108 ? -0.876 -18.566 -17.384 1.00 94.94 108 LYS A N 1
ATOM 873 C CA . LYS A 1 108 ? -1.528 -19.566 -16.535 1.00 94.94 108 LYS A CA 1
ATOM 874 C C . LYS A 1 108 ? -0.844 -20.931 -16.633 1.00 94.94 108 LYS A C 1
ATOM 876 O O . LYS A 1 108 ? -0.554 -21.536 -15.607 1.00 94.94 108 LYS A O 1
ATOM 881 N N . ASN A 1 109 ? -0.545 -21.391 -17.848 1.00 95.38 109 ASN A N 1
ATOM 882 C CA . ASN A 1 109 ? 0.101 -22.684 -18.103 1.00 95.38 109 ASN A CA 1
ATOM 883 C C . ASN A 1 109 ? 1.543 -22.747 -17.580 1.00 95.38 109 ASN A C 1
ATOM 885 O O . ASN A 1 109 ? 2.026 -23.831 -17.270 1.00 95.38 109 ASN A O 1
ATOM 889 N N . ASN A 1 110 ? 2.222 -21.602 -17.482 1.00 95.19 110 ASN A N 1
ATOM 890 C CA . ASN A 1 110 ? 3.561 -21.489 -16.898 1.00 95.19 110 ASN A CA 1
ATOM 891 C C . ASN A 1 110 ? 3.540 -21.159 -15.392 1.00 95.19 110 ASN A C 1
ATOM 893 O O . ASN A 1 110 ? 4.585 -20.818 -14.843 1.00 95.19 110 ASN A O 1
ATOM 897 N N . GLU A 1 111 ? 2.375 -21.222 -14.734 1.00 94.62 111 GLU A N 1
ATOM 898 C CA . GLU A 1 111 ? 2.211 -20.926 -13.299 1.00 94.62 111 GLU A CA 1
ATOM 899 C C . GLU A 1 111 ? 2.699 -19.512 -12.908 1.00 94.62 111 GLU A C 1
ATOM 901 O O . GLU A 1 111 ? 3.180 -19.271 -11.804 1.00 94.62 111 GLU A O 1
ATOM 906 N N . LEU A 1 112 ? 2.562 -18.549 -13.827 1.00 94.94 112 LEU A N 1
ATOM 907 C CA . LEU A 1 112 ? 2.925 -17.135 -13.649 1.00 94.94 112 LEU A CA 1
ATOM 908 C C . LEU A 1 112 ? 1.713 -16.253 -13.311 1.00 94.94 112 LEU A C 1
ATOM 910 O O . LEU A 1 112 ? 1.738 -15.044 -13.527 1.00 94.94 112 LEU A O 1
ATOM 914 N N . LEU A 1 113 ? 0.623 -16.857 -12.839 1.00 94.06 113 LEU A N 1
ATOM 915 C CA . LEU A 1 113 ? -0.532 -16.160 -12.280 1.00 94.06 113 LEU A CA 1
ATOM 916 C C . LEU A 1 113 ? -0.929 -16.852 -10.982 1.00 94.06 113 LEU A C 1
ATOM 918 O O . LEU A 1 113 ? -1.244 -18.043 -10.970 1.00 94.06 113 LEU A O 1
ATOM 922 N N . THR A 1 114 ? -0.960 -16.086 -9.902 1.00 90.69 114 THR A N 1
ATOM 923 C CA . THR A 1 114 ? -1.434 -16.526 -8.598 1.00 90.69 114 THR A CA 1
ATOM 924 C C . THR A 1 114 ? -2.925 -16.236 -8.501 1.00 90.69 114 THR A C 1
ATOM 926 O O . THR A 1 114 ? -3.348 -15.108 -8.244 1.00 90.69 114 THR A O 1
ATOM 929 N N . GLU A 1 115 ? -3.756 -17.257 -8.696 1.00 88.06 115 GLU A N 1
ATOM 930 C CA . GLU A 1 115 ? -5.195 -17.129 -8.474 1.00 88.06 115 GLU A CA 1
ATOM 931 C C . GLU A 1 115 ? -5.505 -17.329 -6.989 1.00 88.06 115 GLU A C 1
ATOM 933 O O . GLU A 1 115 ? -5.450 -18.436 -6.450 1.00 88.06 115 GLU A O 1
ATOM 938 N N . LEU A 1 116 ? -5.791 -16.226 -6.297 1.00 84.38 116 LEU A N 1
ATOM 939 C CA . LEU A 1 116 ? -6.197 -16.276 -4.902 1.00 84.38 116 LEU A CA 1
ATOM 940 C C . LEU A 1 116 ? -7.580 -16.914 -4.814 1.00 84.38 116 LEU A C 1
ATOM 942 O O . LEU A 1 116 ? -8.448 -16.691 -5.654 1.00 84.38 116 LEU A O 1
ATOM 946 N N . VAL A 1 117 ? -7.808 -17.651 -3.730 1.00 74.69 117 VAL A N 1
ATOM 947 C CA . VAL A 1 117 ? -9.055 -18.384 -3.447 1.00 74.69 117 VAL A CA 1
ATOM 948 C C . VAL A 1 117 ? -10.333 -17.535 -3.512 1.00 74.69 117 VAL A C 1
ATOM 950 O O . VAL A 1 117 ? -11.420 -18.083 -3.626 1.00 74.69 117 VAL A O 1
ATOM 953 N N . PHE A 1 118 ? -10.209 -16.213 -3.440 1.00 69.38 118 PHE A N 1
ATOM 954 C CA . PHE A 1 118 ? -11.295 -15.235 -3.533 1.00 69.38 118 PHE A CA 1
ATOM 955 C C . PHE A 1 118 ? -11.307 -14.478 -4.880 1.00 69.38 118 PHE A C 1
ATOM 957 O O . PHE A 1 118 ? -11.759 -13.343 -4.957 1.00 69.38 118 PHE A O 1
ATOM 964 N N . GLY A 1 119 ? -10.756 -15.070 -5.946 1.00 75.62 119 GLY A N 1
ATOM 965 C CA . GLY A 1 119 ? -10.921 -14.599 -7.328 1.00 75.62 119 GLY A CA 1
ATOM 966 C C . GLY A 1 119 ? -10.036 -13.424 -7.759 1.00 75.62 119 GLY A C 1
ATOM 967 O O . GLY A 1 119 ? -10.237 -12.877 -8.842 1.00 75.62 119 GLY A O 1
ATOM 968 N N . LYS A 1 120 ? -9.047 -13.028 -6.947 1.00 84.50 120 LYS A N 1
ATOM 969 C CA . LYS A 1 120 ? -8.083 -11.967 -7.283 1.00 84.50 120 LYS A CA 1
ATOM 970 C C . LYS A 1 120 ? -6.761 -12.579 -7.743 1.00 84.50 120 LYS A C 1
ATOM 972 O O . LYS A 1 120 ? -6.254 -13.507 -7.125 1.00 84.50 120 LYS A O 1
ATOM 977 N N . SER A 1 121 ? -6.200 -12.038 -8.812 1.00 92.12 121 SER A N 1
ATOM 978 C CA . SER A 1 121 ? -4.917 -12.432 -9.411 1.00 92.12 121 SER A CA 1
ATOM 979 C C . SER A 1 121 ? -4.173 -11.215 -9.961 1.00 92.12 121 SER A C 1
ATOM 981 O O . SER A 1 121 ? -4.750 -10.128 -10.097 1.00 92.12 121 SER A O 1
ATOM 983 N N . GLU A 1 122 ? -2.911 -11.387 -10.341 1.00 94.50 122 GLU A N 1
ATOM 984 C CA . GLU A 1 122 ? -2.135 -10.375 -11.061 1.00 94.50 122 GLU A CA 1
ATOM 985 C C . GLU A 1 122 ? -2.891 -9.925 -12.324 1.00 94.50 122 GLU A C 1
ATOM 987 O O . GLU A 1 122 ? -2.954 -8.730 -12.624 1.00 94.50 122 GLU A O 1
ATOM 992 N N . TRP A 1 123 ? -3.562 -10.861 -13.010 1.00 95.75 123 TRP A N 1
ATOM 993 C CA . TRP A 1 123 ? -4.394 -10.573 -14.181 1.00 95.75 123 TRP A CA 1
ATOM 994 C C . TRP A 1 123 ? -5.596 -9.689 -13.852 1.00 95.75 123 TRP A C 1
ATOM 996 O O . TRP A 1 123 ? -5.895 -8.761 -14.598 1.00 95.75 123 TRP A O 1
ATOM 1006 N N . THR A 1 124 ? -6.275 -9.920 -12.726 1.00 92.69 124 THR A N 1
ATOM 1007 C CA . THR A 1 124 ? -7.420 -9.078 -12.334 1.00 92.69 124 THR A CA 1
ATOM 1008 C C . THR A 1 124 ? -6.995 -7.633 -12.046 1.00 92.69 124 THR A C 1
ATOM 1010 O O . THR A 1 124 ? -7.703 -6.699 -12.426 1.00 92.69 124 THR A O 1
ATOM 1013 N N . CYS A 1 125 ? -5.802 -7.430 -11.471 1.00 92.69 125 CYS A N 1
ATOM 1014 C CA . CYS A 1 125 ? -5.223 -6.099 -11.269 1.00 92.69 125 CYS A CA 1
ATOM 1015 C C . CYS A 1 125 ? -4.901 -5.420 -12.608 1.00 92.69 125 CYS A C 1
ATOM 1017 O O . CYS A 1 125 ? -5.224 -4.247 -12.799 1.00 92.69 125 CYS A O 1
ATOM 1019 N N . LEU A 1 126 ? -4.304 -6.160 -13.551 1.00 96.62 126 LEU A N 1
ATOM 1020 C CA . LEU A 1 126 ? -4.017 -5.679 -14.905 1.00 96.62 126 LEU A CA 1
ATOM 1021 C C . LEU A 1 126 ? -5.293 -5.285 -15.656 1.00 96.62 126 LEU A C 1
ATOM 1023 O O . LEU A 1 126 ? -5.358 -4.195 -16.225 1.00 96.62 126 LEU A O 1
ATOM 1027 N N . ALA A 1 127 ? -6.299 -6.159 -15.646 1.00 95.31 127 ALA A N 1
ATOM 1028 C CA . ALA A 1 127 ? -7.573 -5.929 -16.313 1.00 95.31 127 ALA A CA 1
ATOM 1029 C C . ALA A 1 127 ? -8.276 -4.695 -15.738 1.00 95.31 127 ALA A C 1
ATOM 1031 O O . ALA A 1 127 ? -8.724 -3.846 -16.499 1.00 95.31 127 ALA A O 1
ATOM 1032 N N . SER A 1 128 ? -8.294 -4.538 -14.410 1.00 93.69 128 SER A N 1
ATOM 1033 C CA . SER A 1 128 ? -8.863 -3.354 -13.755 1.00 93.69 128 SER A CA 1
ATOM 1034 C C . SER A 1 128 ? -8.102 -2.068 -14.103 1.00 93.69 128 SER A C 1
ATOM 1036 O O . SER A 1 128 ? -8.722 -1.058 -14.443 1.00 93.69 128 SER A O 1
ATOM 1038 N N . LEU A 1 129 ? -6.760 -2.102 -14.106 1.00 96.25 129 LEU A N 1
ATOM 1039 C CA . LEU A 1 129 ? -5.931 -0.970 -14.542 1.00 96.25 129 LEU A CA 1
ATOM 1040 C C . LEU A 1 129 ? -6.267 -0.555 -15.975 1.00 96.25 129 LEU A C 1
ATOM 1042 O O . LEU A 1 129 ? -6.465 0.632 -16.239 1.00 96.25 129 LEU A O 1
ATOM 1046 N N . TYR A 1 130 ? -6.343 -1.525 -16.887 1.00 97.62 130 TYR A N 1
ATOM 1047 C CA . TYR A 1 130 ? -6.695 -1.282 -18.281 1.00 97.62 130 TYR A CA 1
ATOM 1048 C C . TYR A 1 130 ? -8.107 -0.695 -18.398 1.00 97.62 130 TYR A C 1
ATOM 1050 O O . TYR A 1 130 ? -8.272 0.401 -18.934 1.00 97.62 130 TYR A O 1
ATOM 1058 N N . ASP A 1 131 ? -9.107 -1.370 -17.836 1.00 96.75 131 ASP A N 1
ATOM 1059 C CA . ASP A 1 131 ? -10.513 -0.983 -17.926 1.00 96.75 131 ASP A CA 1
ATOM 1060 C C . ASP A 1 131 ? -10.771 0.425 -17.392 1.00 96.75 131 ASP A C 1
ATOM 1062 O O . ASP A 1 131 ? -11.433 1.238 -18.046 1.00 96.75 131 ASP A O 1
ATOM 1066 N N . VAL A 1 132 ? -10.251 0.733 -16.201 1.00 95.69 132 VAL A N 1
ATOM 1067 C CA . VAL A 1 132 ? -10.386 2.063 -15.598 1.00 95.69 132 VAL A CA 1
ATOM 1068 C C . VAL A 1 132 ? -9.613 3.090 -16.416 1.00 95.69 132 VAL A C 1
ATOM 1070 O O . VAL A 1 132 ? -10.144 4.170 -16.684 1.00 95.69 132 VAL A O 1
ATOM 1073 N N . GLY A 1 133 ? -8.406 2.740 -16.862 1.00 96.75 133 GLY A N 1
ATOM 1074 C CA . GLY A 1 133 ? -7.559 3.592 -17.685 1.00 96.75 133 GLY A CA 1
ATOM 1075 C C . GLY A 1 133 ? -8.249 4.040 -18.971 1.00 96.75 133 GLY A C 1
ATOM 1076 O O . GLY A 1 133 ? -8.291 5.239 -19.243 1.00 96.75 133 GLY A O 1
ATOM 1077 N N . ILE A 1 134 ? -8.868 3.126 -19.730 1.00 96.50 134 ILE A N 1
ATOM 1078 C CA . ILE A 1 134 ? -9.552 3.513 -20.977 1.00 96.50 134 ILE A CA 1
ATOM 1079 C C . ILE A 1 134 ? -10.843 4.292 -20.720 1.00 96.50 134 ILE A C 1
ATOM 1081 O O . ILE A 1 134 ? -11.179 5.193 -21.485 1.00 96.50 134 ILE A O 1
ATOM 1085 N N . LYS A 1 135 ? -11.600 3.926 -19.673 1.00 96.31 135 LYS A N 1
ATOM 1086 C CA . LYS A 1 135 ? -12.945 4.475 -19.424 1.00 96.31 135 LYS A CA 1
ATOM 1087 C C . LYS A 1 135 ? -12.888 5.843 -18.747 1.00 96.31 135 LYS A C 1
ATOM 1089 O O . LYS A 1 135 ? -13.765 6.672 -18.976 1.00 96.31 135 LYS A O 1
ATOM 1094 N N . LYS A 1 136 ? -11.903 6.058 -17.870 1.00 95.88 136 LYS A N 1
ATOM 1095 C CA . LYS A 1 136 ? -11.830 7.212 -16.958 1.00 95.88 136 LYS A CA 1
ATOM 1096 C C . LYS A 1 136 ? -10.479 7.944 -16.984 1.00 95.88 136 LYS A C 1
ATOM 1098 O O . LYS A 1 136 ? -10.329 8.928 -16.260 1.00 95.88 136 LYS A O 1
ATOM 1103 N N . GLY A 1 137 ? -9.515 7.491 -17.788 1.00 95.94 137 GLY A N 1
ATOM 1104 C CA . GLY A 1 137 ? -8.172 8.071 -17.894 1.00 95.94 137 GLY A CA 1
ATOM 1105 C C . GLY A 1 137 ? -7.205 7.608 -16.799 1.00 95.94 137 GLY A C 1
ATOM 1106 O O . GLY A 1 137 ? -7.614 7.086 -15.758 1.00 95.94 137 GLY A O 1
ATOM 1107 N N . SER A 1 138 ? -5.904 7.833 -17.018 1.00 95.19 138 SER A N 1
ATOM 1108 C CA . SER A 1 138 ? -4.829 7.388 -16.114 1.00 95.19 138 SER A CA 1
ATOM 1109 C C . SER A 1 138 ? -4.946 7.911 -14.686 1.00 95.19 138 SER A C 1
ATOM 1111 O O . SER A 1 138 ? -4.639 7.184 -13.745 1.00 95.19 138 SER A O 1
ATOM 1113 N N . SER A 1 139 ? -5.462 9.126 -14.494 1.00 93.56 139 SER A N 1
ATOM 1114 C CA . SER A 1 139 ? -5.617 9.712 -13.160 1.00 93.56 139 SER A CA 1
ATOM 1115 C C . SER A 1 139 ? -6.652 9.021 -12.277 1.00 93.56 139 SER A C 1
ATOM 1117 O O . SER A 1 139 ? -6.677 9.260 -11.073 1.00 93.56 139 SER A O 1
ATOM 1119 N N . SER A 1 140 ? -7.514 8.195 -12.873 1.00 92.88 140 SER A N 1
ATOM 1120 C CA . SER A 1 140 ? -8.554 7.442 -12.170 1.00 92.88 140 SER A CA 1
ATOM 1121 C C . SER A 1 140 ? -8.112 6.025 -11.796 1.00 92.88 140 SER A C 1
ATOM 1123 O O . SER A 1 140 ? -8.818 5.346 -11.052 1.00 92.88 140 SER A O 1
ATOM 1125 N N . VAL A 1 141 ? -6.974 5.561 -12.321 1.00 93.06 141 VAL A N 1
ATOM 1126 C CA . VAL A 1 141 ? -6.412 4.242 -12.014 1.00 93.06 141 VAL A CA 1
ATOM 1127 C C . VAL A 1 141 ? -5.908 4.233 -10.573 1.00 93.06 141 VAL A C 1
ATOM 1129 O O . VAL A 1 141 ? -5.256 5.180 -10.127 1.00 93.06 141 VAL A O 1
ATOM 1132 N N . ASN A 1 142 ? -6.169 3.143 -9.847 1.00 89.88 142 ASN A N 1
ATOM 1133 C CA . ASN A 1 142 ? -5.583 2.940 -8.527 1.00 89.88 142 ASN A CA 1
ATOM 1134 C C . ASN A 1 142 ? -4.049 2.994 -8.627 1.00 89.88 142 ASN A C 1
ATOM 1136 O O . ASN A 1 142 ? -3.439 2.189 -9.331 1.00 89.88 142 ASN A O 1
ATOM 1140 N N . ILE A 1 143 ? -3.428 3.926 -7.897 1.00 90.50 143 ILE A N 1
ATOM 1141 C CA . ILE A 1 143 ? -1.979 4.157 -7.933 1.00 90.50 143 ILE A CA 1
ATOM 1142 C C . ILE A 1 143 ? -1.164 2.893 -7.629 1.00 90.50 143 ILE A C 1
ATOM 1144 O O . ILE A 1 143 ? -0.058 2.725 -8.135 1.00 90.50 143 ILE A O 1
ATOM 1148 N N . GLU A 1 144 ? -1.718 1.977 -6.838 1.00 87.88 144 GLU A N 1
ATOM 1149 C CA . GLU A 1 144 ? -1.048 0.738 -6.455 1.00 87.88 144 GLU A CA 1
ATOM 1150 C C . GLU A 1 144 ? -0.899 -0.232 -7.633 1.00 87.88 144 GLU A C 1
ATOM 1152 O O . GLU A 1 144 ? 0.062 -0.999 -7.687 1.00 87.88 144 GLU A O 1
ATOM 1157 N N . TYR A 1 145 ? -1.789 -0.162 -8.628 1.00 92.75 145 TYR A N 1
ATOM 1158 C CA . TYR A 1 145 ? -1.782 -1.101 -9.749 1.00 92.75 145 TYR A CA 1
ATOM 1159 C C . TYR A 1 145 ? -0.672 -0.808 -10.759 1.00 92.75 145 TYR A C 1
ATOM 1161 O O . TYR A 1 145 ? -0.301 -1.702 -11.507 1.00 92.75 145 TYR A O 1
ATOM 1169 N N . TRP A 1 146 ? -0.064 0.383 -10.769 1.00 96.25 146 TRP A N 1
ATOM 1170 C CA . TRP A 1 146 ? 1.006 0.701 -11.728 1.00 96.25 146 TRP A CA 1
ATOM 1171 C C . TRP A 1 146 ? 2.213 -0.237 -11.620 1.00 96.25 146 TRP A C 1
ATOM 1173 O O . TRP A 1 146 ? 2.832 -0.573 -12.628 1.00 96.25 146 TRP A O 1
ATOM 1183 N N . THR A 1 147 ? 2.527 -0.702 -10.410 1.00 95.69 147 THR A N 1
ATOM 1184 C CA . THR A 1 147 ? 3.654 -1.619 -10.174 1.00 95.69 147 THR A CA 1
ATOM 1185 C C . THR A 1 147 ? 3.422 -3.024 -10.747 1.00 95.69 147 THR A C 1
ATOM 1187 O O . THR A 1 147 ? 4.397 -3.687 -11.105 1.00 95.69 147 THR A O 1
ATOM 1190 N N . ILE A 1 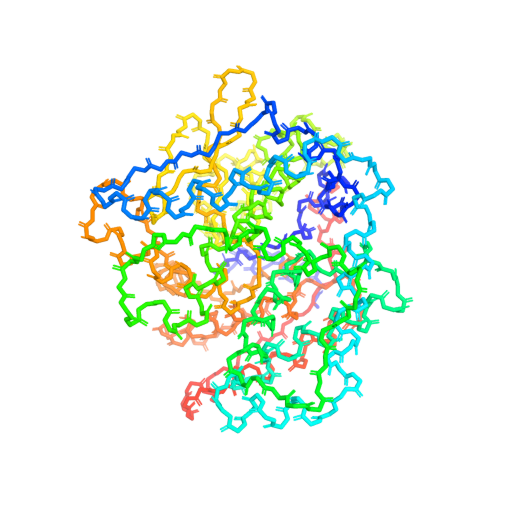148 ? 2.166 -3.446 -10.977 1.00 96.62 148 ILE A N 1
ATOM 1191 C CA . ILE A 1 148 ? 1.870 -4.766 -11.568 1.00 96.62 148 ILE A CA 1
ATOM 1192 C C . ILE A 1 148 ? 2.387 -4.887 -13.005 1.00 96.62 148 ILE A C 1
ATOM 1194 O O . ILE A 1 148 ? 2.757 -5.967 -13.454 1.00 96.62 148 ILE A O 1
ATOM 1198 N N . LEU A 1 149 ? 2.481 -3.774 -13.737 1.00 98.31 149 LEU A N 1
ATOM 1199 C CA . LEU A 1 149 ? 2.990 -3.777 -15.109 1.00 98.31 149 LEU A CA 1
ATOM 1200 C C . LEU A 1 149 ? 4.469 -4.188 -15.171 1.00 98.31 149 LEU A C 1
ATOM 1202 O O . LEU A 1 149 ? 4.900 -4.791 -16.153 1.00 98.31 149 LEU A O 1
ATOM 1206 N N . ILE A 1 150 ? 5.238 -3.926 -14.110 1.00 98.50 150 ILE A N 1
ATOM 1207 C CA . ILE A 1 150 ? 6.634 -4.366 -14.005 1.00 98.50 150 ILE A CA 1
ATOM 1208 C C . ILE A 1 150 ? 6.691 -5.901 -13.947 1.00 98.50 150 ILE A C 1
ATOM 1210 O O . ILE A 1 150 ? 7.510 -6.506 -14.638 1.00 98.50 150 ILE A O 1
ATOM 1214 N N . TYR A 1 151 ? 5.782 -6.533 -13.194 1.00 97.94 151 TYR A N 1
ATOM 1215 C CA . TYR A 1 151 ? 5.646 -7.992 -13.149 1.00 97.94 151 TYR A CA 1
ATOM 1216 C C . TYR A 1 151 ? 5.335 -8.568 -14.531 1.00 97.94 151 TYR A C 1
ATOM 1218 O O . TYR A 1 151 ? 6.066 -9.433 -15.011 1.00 97.94 151 TYR A O 1
ATOM 1226 N N . PHE A 1 152 ? 4.312 -8.038 -15.213 1.00 98.38 152 PHE A N 1
ATOM 1227 C CA . PHE A 1 152 ? 3.917 -8.531 -16.536 1.00 98.38 152 PHE A CA 1
ATOM 1228 C C . PHE A 1 152 ? 5.025 -8.405 -17.580 1.00 98.38 152 PHE A C 1
ATOM 1230 O O . PHE A 1 152 ? 5.174 -9.293 -18.418 1.00 98.38 152 PHE A O 1
ATOM 1237 N N . TYR A 1 153 ? 5.838 -7.349 -17.524 1.00 98.44 153 TYR A N 1
ATOM 1238 C CA . TYR A 1 153 ? 7.004 -7.234 -18.396 1.00 98.44 153 TYR A CA 1
ATOM 1239 C C . TYR A 1 153 ? 7.970 -8.416 -18.225 1.00 98.44 153 TYR A C 1
ATOM 1241 O O . TYR A 1 153 ? 8.351 -9.049 -19.211 1.00 98.44 153 TYR A O 1
ATOM 1249 N N . PHE A 1 154 ? 8.343 -8.744 -16.986 1.00 98.00 154 PHE A N 1
ATOM 1250 C CA . PHE A 1 154 ? 9.260 -9.851 -16.713 1.00 98.00 154 PHE A CA 1
ATOM 1251 C C . PHE A 1 154 ? 8.620 -11.221 -16.962 1.00 98.00 154 PHE A C 1
ATOM 1253 O O . PHE A 1 154 ? 9.290 -12.101 -17.498 1.00 98.00 154 PHE A O 1
ATOM 1260 N N . ALA A 1 155 ? 7.336 -11.396 -16.641 1.00 97.75 155 ALA A N 1
ATOM 1261 C CA . ALA A 1 155 ? 6.609 -12.640 -16.882 1.00 97.75 155 ALA A CA 1
ATOM 1262 C C . ALA A 1 155 ? 6.505 -12.961 -18.381 1.00 97.75 155 ALA A C 1
ATOM 1264 O O . ALA A 1 155 ? 6.844 -14.063 -18.806 1.00 97.75 155 ALA A O 1
ATOM 1265 N N . ILE A 1 156 ? 6.142 -11.975 -19.205 1.00 97.88 156 ILE A N 1
ATOM 1266 C CA . ILE A 1 156 ? 6.071 -12.152 -20.661 1.00 97.88 156 ILE A CA 1
ATOM 1267 C C . ILE A 1 156 ? 7.464 -12.388 -21.249 1.00 97.88 156 ILE A C 1
ATOM 1269 O O . ILE A 1 156 ? 7.624 -13.245 -22.112 1.00 97.88 156 ILE A O 1
ATOM 1273 N N . LYS A 1 157 ? 8.492 -11.684 -20.756 1.00 96.50 157 LYS A N 1
ATOM 1274 C CA . LYS A 1 157 ? 9.880 -11.919 -21.177 1.00 96.50 157 LYS A CA 1
ATOM 1275 C C . LYS A 1 157 ? 10.369 -13.330 -20.821 1.00 96.50 157 LYS A C 1
ATOM 1277 O O . LYS A 1 157 ? 11.182 -13.874 -21.555 1.00 96.50 157 LYS A O 1
ATOM 1282 N N . LYS A 1 158 ? 9.898 -13.911 -19.710 1.00 95.62 158 LYS A N 1
ATOM 1283 C CA . LYS A 1 158 ? 10.233 -15.285 -19.298 1.00 95.62 158 LYS A CA 1
ATOM 1284 C C . LYS A 1 158 ? 9.602 -16.332 -20.218 1.00 95.62 158 LYS A C 1
ATOM 1286 O O . LYS A 1 158 ? 10.246 -17.334 -20.498 1.00 95.62 158 LYS A O 1
ATOM 1291 N N . ILE A 1 159 ? 8.370 -16.097 -20.674 1.00 96.00 159 ILE A N 1
ATOM 1292 C CA . ILE A 1 159 ? 7.686 -16.974 -21.640 1.00 96.00 159 ILE A CA 1
ATOM 1293 C C . ILE A 1 159 ? 8.293 -16.831 -23.043 1.00 96.00 159 ILE A C 1
ATOM 1295 O O . ILE A 1 159 ? 8.371 -17.815 -23.768 1.00 96.00 159 ILE A O 1
ATOM 1299 N N . ASP A 1 160 ? 8.700 -15.612 -23.411 1.00 95.75 160 ASP A N 1
ATOM 1300 C CA . ASP A 1 160 ? 9.216 -15.237 -24.736 1.00 95.75 160 ASP A CA 1
ATOM 1301 C C . ASP A 1 160 ? 8.327 -15.707 -25.915 1.00 95.75 160 ASP A C 1
ATOM 1303 O O . ASP A 1 160 ? 8.759 -16.466 -26.782 1.00 95.75 160 ASP A O 1
ATOM 1307 N N . PRO A 1 161 ? 7.041 -15.305 -25.954 1.00 95.62 161 PRO A N 1
ATOM 1308 C CA . PRO A 1 161 ? 6.112 -15.769 -26.981 1.00 95.62 161 PRO A CA 1
ATOM 1309 C C . PRO A 1 161 ? 6.386 -15.144 -28.361 1.00 95.62 161 PRO A C 1
ATOM 1311 O O . PRO A 1 161 ? 6.208 -13.941 -28.553 1.00 95.62 161 PRO A O 1
ATOM 1314 N N . ASP A 1 162 ? 6.651 -15.975 -29.375 1.00 95.56 162 ASP A N 1
ATOM 1315 C CA . ASP A 1 162 ? 6.901 -15.545 -30.769 1.00 95.56 162 ASP A CA 1
ATOM 1316 C C . ASP A 1 162 ? 5.793 -14.663 -31.385 1.00 95.56 162 ASP A C 1
ATOM 1318 O O . ASP A 1 162 ? 6.027 -13.880 -32.312 1.00 95.56 162 ASP A O 1
ATOM 1322 N N . TYR A 1 163 ? 4.556 -14.816 -30.904 1.00 95.62 163 TYR A N 1
ATOM 1323 C CA . TYR A 1 163 ? 3.369 -14.155 -31.449 1.00 95.62 163 TYR A CA 1
ATOM 1324 C C . TYR A 1 163 ? 3.087 -12.781 -30.831 1.00 95.62 163 TYR A C 1
ATOM 1326 O O . TYR A 1 163 ? 2.226 -12.060 -31.337 1.00 95.62 163 TYR A O 1
ATOM 1334 N N . TYR A 1 164 ? 3.777 -12.407 -29.752 1.00 97.06 164 TYR A N 1
ATOM 1335 C CA . TYR A 1 164 ? 3.567 -11.135 -29.073 1.00 97.06 164 TYR A CA 1
ATOM 1336 C C . TYR A 1 164 ? 4.830 -10.282 -29.117 1.00 97.06 164 TYR A C 1
ATOM 1338 O O . TYR A 1 164 ? 5.954 -10.752 -28.973 1.00 97.06 164 TYR A O 1
ATOM 1346 N N . LYS A 1 165 ? 4.638 -8.979 -29.320 1.00 95.81 165 LYS A N 1
ATOM 1347 C CA . LYS A 1 165 ? 5.720 -7.998 -29.284 1.00 95.81 165 LYS A CA 1
ATOM 1348 C C . LYS A 1 165 ? 5.305 -6.849 -28.397 1.00 95.81 165 LYS A C 1
ATOM 1350 O O . LYS A 1 165 ? 4.232 -6.278 -28.579 1.00 95.81 165 LYS A O 1
ATOM 1355 N N . PHE A 1 166 ? 6.200 -6.473 -27.492 1.00 97.62 166 PHE A N 1
ATOM 1356 C CA . PHE A 1 166 ? 6.015 -5.283 -26.679 1.00 97.62 166 PHE A CA 1
ATOM 1357 C C . PHE A 1 166 ? 5.780 -4.040 -27.561 1.00 97.62 166 PHE A C 1
ATOM 1359 O O . PHE A 1 166 ? 6.457 -3.883 -28.589 1.00 97.62 166 PHE A O 1
ATOM 1366 N N . PRO A 1 167 ? 4.852 -3.144 -27.173 1.00 97.25 167 PRO A N 1
ATOM 1367 C CA . PRO A 1 167 ? 4.635 -1.876 -27.857 1.00 97.25 167 PRO A CA 1
ATOM 1368 C C . PRO A 1 167 ? 5.934 -1.090 -28.077 1.00 97.25 167 PRO A C 1
ATOM 1370 O O . PRO A 1 167 ? 6.718 -0.868 -27.154 1.00 97.25 167 PRO A O 1
ATOM 1373 N N . LYS A 1 168 ? 6.153 -0.640 -29.317 1.00 95.06 168 LYS A N 1
ATOM 1374 C CA . LYS A 1 168 ? 7.296 0.216 -29.669 1.00 95.06 168 LYS A CA 1
ATOM 1375 C C . LYS A 1 168 ? 7.079 1.637 -29.153 1.00 95.06 168 LYS A C 1
ATOM 1377 O O . LYS A 1 168 ? 5.947 2.106 -29.116 1.00 95.06 168 LYS A O 1
ATOM 1382 N N . ASN A 1 169 ? 8.172 2.336 -28.840 1.00 94.69 169 ASN A N 1
ATOM 1383 C CA . ASN A 1 169 ? 8.165 3.729 -28.369 1.00 94.69 169 ASN A CA 1
ATOM 1384 C C . ASN A 1 169 ? 7.302 3.964 -27.117 1.00 94.69 169 ASN A C 1
ATOM 1386 O O . ASN A 1 169 ? 6.793 5.060 -26.919 1.00 94.69 169 ASN A O 1
ATOM 1390 N N . ASN A 1 170 ? 7.140 2.938 -26.282 1.00 98.25 170 ASN A N 1
ATOM 1391 C CA . ASN A 1 170 ? 6.375 3.019 -25.049 1.00 98.25 170 ASN A CA 1
ATOM 1392 C C . ASN A 1 170 ? 7.289 3.433 -23.892 1.00 98.25 170 ASN A C 1
ATOM 1394 O O . ASN A 1 170 ? 8.234 2.721 -23.534 1.00 98.25 170 ASN A O 1
ATOM 1398 N N . LYS A 1 171 ? 7.016 4.596 -23.307 1.00 97.81 171 LYS A N 1
ATOM 1399 C CA . LYS A 1 171 ? 7.866 5.198 -22.285 1.00 97.81 171 LYS A CA 1
ATOM 1400 C C . LYS A 1 171 ? 7.826 4.440 -20.961 1.00 97.81 171 LYS A C 1
ATOM 1402 O O . LYS A 1 171 ? 8.852 4.370 -20.291 1.00 97.81 171 LYS A O 1
ATOM 1407 N N . PHE A 1 172 ? 6.692 3.836 -20.607 1.00 98.62 172 PHE A N 1
ATOM 1408 C CA . PHE A 1 172 ? 6.585 3.003 -19.407 1.00 98.62 172 PHE A CA 1
ATOM 1409 C C . PHE A 1 172 ? 7.501 1.775 -19.503 1.00 98.62 172 PHE A C 1
ATOM 1411 O O . PHE A 1 172 ? 8.302 1.519 -18.606 1.00 98.62 172 PHE A O 1
ATOM 1418 N N . LEU A 1 173 ? 7.452 1.061 -20.632 1.00 98.62 173 LEU A N 1
ATOM 1419 C CA . LEU A 1 173 ? 8.321 -0.086 -20.908 1.00 98.62 173 LEU A CA 1
ATOM 1420 C C . LEU A 1 173 ? 9.804 0.293 -20.941 1.00 98.62 173 LEU A C 1
ATOM 1422 O O . LEU A 1 173 ? 10.632 -0.428 -20.383 1.00 98.62 173 LEU A O 1
ATOM 1426 N N . ASN A 1 174 ? 10.139 1.439 -21.542 1.00 98.38 174 ASN A N 1
ATOM 1427 C CA . ASN A 1 174 ? 11.509 1.951 -21.530 1.00 98.38 174 ASN A CA 1
ATOM 1428 C C . ASN A 1 174 ? 12.007 2.191 -20.094 1.00 98.38 174 ASN A C 1
ATOM 1430 O O . ASN A 1 174 ? 13.124 1.814 -19.753 1.00 98.38 174 ASN A O 1
ATOM 1434 N N . LEU A 1 175 ? 11.165 2.748 -19.219 1.00 98.69 175 LEU A N 1
ATOM 1435 C CA . LEU A 1 175 ? 11.527 2.937 -17.814 1.00 98.69 175 LEU A CA 1
ATOM 1436 C C . LEU A 1 175 ? 11.716 1.607 -17.082 1.00 98.69 175 LEU A C 1
ATOM 1438 O O . LEU A 1 175 ? 12.666 1.494 -16.318 1.00 98.69 175 LEU A O 1
ATOM 1442 N N . ILE A 1 176 ? 10.908 0.575 -17.345 1.00 98.62 176 ILE A N 1
ATOM 1443 C CA . ILE A 1 176 ? 11.157 -0.755 -16.757 1.00 98.62 176 ILE A CA 1
ATOM 1444 C C . ILE A 1 176 ? 12.548 -1.274 -17.154 1.00 98.62 176 ILE A C 1
ATOM 1446 O O . ILE A 1 176 ? 13.281 -1.783 -16.304 1.00 98.62 176 ILE A O 1
ATOM 1450 N N . GLN A 1 177 ? 12.928 -1.116 -18.426 1.00 98.19 177 GLN A N 1
ATOM 1451 C CA . GLN A 1 177 ? 14.237 -1.530 -18.944 1.00 98.19 177 GLN A CA 1
ATOM 1452 C C . GLN A 1 177 ? 15.388 -0.737 -18.316 1.00 98.19 177 GLN A C 1
ATOM 1454 O O . GLN A 1 177 ? 16.364 -1.333 -17.867 1.00 98.19 177 GLN A O 1
ATOM 1459 N N . ILE A 1 178 ? 15.258 0.589 -18.227 1.00 98.31 178 ILE A N 1
ATOM 1460 C CA . ILE A 1 178 ? 16.240 1.468 -17.572 1.00 98.31 178 ILE A CA 1
ATOM 1461 C C . ILE A 1 178 ? 16.368 1.127 -16.083 1.00 98.31 178 ILE A C 1
ATOM 1463 O O . ILE A 1 178 ? 17.472 1.108 -15.545 1.00 98.31 178 ILE A O 1
ATOM 1467 N N . GLY A 1 179 ? 15.256 0.805 -15.422 1.00 97.81 179 GLY A N 1
ATOM 1468 C CA . GLY A 1 179 ? 15.219 0.370 -14.027 1.00 97.81 179 GLY A CA 1
ATOM 1469 C C . GLY A 1 179 ? 15.785 -1.031 -13.797 1.00 97.81 179 GLY A C 1
ATOM 1470 O O . GLY A 1 179 ? 15.926 -1.437 -12.650 1.00 97.81 179 GLY A O 1
ATOM 1471 N N . TYR A 1 180 ? 16.128 -1.772 -14.851 1.00 96.94 180 TYR A N 1
ATOM 1472 C CA . TYR A 1 180 ? 16.774 -3.084 -14.787 1.00 96.94 180 TYR A CA 1
ATOM 1473 C C . TYR A 1 180 ? 18.184 -3.027 -15.401 1.00 96.94 180 TYR A C 1
ATOM 1475 O O . TYR A 1 180 ? 18.563 -3.843 -16.241 1.00 96.94 180 TYR A O 1
ATOM 1483 N N . LYS A 1 181 ? 18.951 -1.997 -15.027 1.00 95.56 181 LYS A N 1
ATOM 1484 C CA . LYS A 1 181 ? 20.273 -1.695 -15.593 1.00 95.56 181 LYS A CA 1
ATOM 1485 C C . LYS A 1 181 ? 21.395 -2.529 -14.981 1.00 95.56 181 LYS A C 1
ATOM 1487 O O . LYS A 1 181 ? 22.346 -2.877 -15.686 1.00 95.56 181 LYS A O 1
ATOM 1492 N N . SER A 1 182 ? 21.331 -2.776 -13.676 1.00 95.06 182 SER A N 1
ATOM 1493 C CA . SER A 1 182 ? 22.430 -3.383 -12.937 1.00 95.06 182 SER A CA 1
ATOM 1494 C C . SER A 1 182 ? 22.667 -4.825 -13.360 1.00 95.06 182 SER A C 1
ATOM 1496 O O . SER A 1 182 ? 21.734 -5.613 -13.502 1.00 95.06 182 SER A O 1
ATOM 1498 N N . LYS A 1 183 ? 23.945 -5.180 -13.505 1.00 93.06 183 LYS A N 1
ATOM 1499 C CA . LYS A 1 183 ? 24.393 -6.558 -13.756 1.00 93.06 183 LYS A CA 1
ATOM 1500 C C . LYS A 1 183 ? 24.800 -7.287 -12.473 1.00 93.06 183 LYS A C 1
ATOM 1502 O O . LYS A 1 183 ? 25.219 -8.441 -12.539 1.00 93.06 183 LYS A O 1
ATOM 1507 N N . ALA A 1 184 ? 24.717 -6.622 -11.319 1.00 92.56 184 ALA A N 1
ATOM 1508 C CA . ALA A 1 184 ? 25.004 -7.248 -10.039 1.00 92.56 184 ALA A CA 1
ATOM 1509 C C . ALA A 1 184 ? 24.018 -8.399 -9.791 1.00 92.56 184 ALA A C 1
ATOM 1511 O O . ALA A 1 184 ? 22.802 -8.238 -9.924 1.00 92.56 184 ALA A O 1
ATOM 1512 N N . THR A 1 185 ? 24.574 -9.562 -9.460 1.00 89.25 185 THR A N 1
ATOM 1513 C CA . THR A 1 185 ? 23.845 -10.817 -9.253 1.00 89.25 185 THR A CA 1
ATOM 1514 C C . THR A 1 185 ? 23.797 -11.112 -7.759 1.00 89.25 185 THR A C 1
ATOM 1516 O O . THR A 1 185 ? 24.848 -11.138 -7.116 1.00 89.25 185 THR A O 1
ATOM 1519 N N . LEU A 1 186 ? 22.601 -11.321 -7.205 1.00 87.44 186 LEU A N 1
ATOM 1520 C CA . LEU A 1 186 ? 22.449 -11.715 -5.795 1.00 87.44 186 LEU A CA 1
ATOM 1521 C C . LEU A 1 186 ? 22.736 -13.212 -5.623 1.00 87.44 186 LEU A C 1
ATOM 1523 O O . LEU A 1 186 ? 23.594 -13.607 -4.839 1.00 87.44 186 LEU A O 1
ATOM 1527 N N . SER A 1 187 ? 22.047 -14.038 -6.410 1.00 86.69 187 SER A N 1
ATOM 1528 C CA . SER A 1 187 ? 22.315 -15.462 -6.625 1.00 86.69 187 SER A CA 1
ATOM 1529 C C . SER A 1 187 ? 21.619 -15.911 -7.911 1.00 86.69 187 SER A C 1
ATOM 1531 O O . SER A 1 187 ? 20.629 -15.301 -8.310 1.00 86.69 187 SER A O 1
ATOM 1533 N N . GLU A 1 188 ? 22.100 -16.975 -8.558 1.00 79.31 188 GLU A N 1
ATOM 1534 C CA . GLU A 1 188 ? 21.480 -17.480 -9.797 1.00 79.31 188 GLU A CA 1
ATOM 1535 C C . GLU A 1 188 ? 20.002 -17.848 -9.604 1.00 79.31 188 GLU A C 1
ATOM 1537 O O . GLU A 1 188 ? 19.166 -17.525 -10.444 1.00 79.31 188 GLU A O 1
ATOM 1542 N N . GLU A 1 189 ? 19.663 -18.463 -8.468 1.00 84.06 189 GLU A N 1
ATOM 1543 C CA . GLU A 1 189 ? 18.280 -18.797 -8.117 1.00 84.06 189 GLU A CA 1
ATOM 1544 C C . GLU A 1 189 ? 17.406 -17.541 -8.015 1.00 84.06 189 GLU A C 1
ATOM 1546 O O . GLU A 1 189 ? 16.334 -17.488 -8.611 1.00 84.06 189 GLU A O 1
ATOM 1551 N N . LEU A 1 190 ? 17.881 -16.498 -7.324 1.00 81.50 190 LEU A N 1
ATOM 1552 C CA . LEU A 1 190 ? 17.110 -15.271 -7.131 1.00 81.50 190 LEU A CA 1
ATOM 1553 C C . LEU A 1 190 ? 16.939 -14.466 -8.422 1.00 81.50 190 LEU A C 1
ATOM 1555 O O . LEU A 1 190 ? 15.899 -13.834 -8.587 1.00 81.50 190 LEU A O 1
ATOM 1559 N N . GLU A 1 191 ? 17.910 -14.471 -9.336 1.00 81.31 191 GLU A N 1
ATOM 1560 C CA . GLU A 1 191 ? 17.787 -13.749 -10.614 1.00 81.31 191 GLU A CA 1
ATOM 1561 C C . GLU A 1 191 ? 16.739 -14.369 -11.553 1.00 81.31 191 GLU A C 1
ATOM 1563 O O . GLU A 1 191 ? 16.113 -13.658 -12.347 1.00 81.31 191 GLU A O 1
ATOM 1568 N N . ASN A 1 192 ? 16.511 -15.682 -11.445 1.00 82.12 192 ASN A N 1
ATOM 1569 C CA . ASN A 1 192 ? 15.502 -16.398 -12.230 1.00 82.12 192 ASN A CA 1
ATOM 1570 C C . ASN A 1 192 ? 14.063 -16.166 -11.724 1.00 82.12 192 ASN A C 1
ATOM 1572 O O . ASN A 1 192 ? 13.088 -16.495 -12.417 1.00 82.12 192 ASN A O 1
ATOM 1576 N N . GLU A 1 193 ? 13.922 -15.558 -10.544 1.00 89.88 193 GLU A N 1
ATOM 1577 C CA . GLU A 1 193 ? 12.642 -15.212 -9.939 1.00 89.88 193 GLU A CA 1
ATOM 1578 C C . GLU A 1 193 ? 12.131 -13.852 -10.431 1.00 89.88 193 GLU A C 1
ATOM 1580 O O . GLU A 1 193 ? 12.744 -12.800 -10.230 1.00 89.88 193 GLU A O 1
ATOM 1585 N N . ILE A 1 194 ? 10.937 -13.850 -11.035 1.00 93.75 194 ILE A N 1
ATOM 1586 C CA . ILE A 1 194 ? 10.284 -12.624 -11.525 1.00 93.75 194 ILE A CA 1
ATOM 1587 C C . ILE A 1 194 ? 10.093 -11.621 -10.384 1.00 93.75 194 ILE A C 1
ATOM 1589 O O . ILE A 1 194 ? 10.347 -10.430 -10.553 1.00 93.75 194 ILE A O 1
ATOM 1593 N N . HIS A 1 195 ? 9.690 -12.100 -9.208 1.00 93.62 195 HIS A N 1
ATOM 1594 C CA . HIS A 1 195 ? 9.437 -11.258 -8.044 1.00 93.62 195 HIS A CA 1
ATOM 1595 C C . HIS A 1 195 ? 10.688 -10.491 -7.593 1.00 93.62 195 HIS A C 1
ATOM 1597 O O . HIS A 1 195 ? 10.597 -9.300 -7.292 1.00 93.62 195 HIS A O 1
ATOM 1603 N N . THR A 1 196 ? 11.864 -11.130 -7.618 1.00 92.75 196 THR A N 1
ATOM 1604 C CA . THR A 1 196 ? 13.150 -10.466 -7.355 1.00 92.75 196 THR A CA 1
ATOM 1605 C C . THR A 1 196 ? 13.386 -9.354 -8.371 1.00 92.75 196 THR A C 1
ATOM 1607 O O . THR A 1 196 ? 13.676 -8.217 -7.995 1.00 92.75 196 THR A O 1
ATOM 1610 N N . ASN A 1 197 ? 13.191 -9.648 -9.658 1.00 94.81 197 ASN A N 1
ATOM 1611 C CA . ASN A 1 197 ? 13.382 -8.668 -10.724 1.00 94.81 197 ASN A CA 1
ATOM 1612 C C . ASN A 1 197 ? 12.463 -7.447 -10.568 1.00 94.81 197 ASN A C 1
ATOM 1614 O O . ASN A 1 197 ? 12.900 -6.332 -10.845 1.00 94.81 197 ASN A O 1
ATOM 1618 N N . VAL A 1 198 ? 11.237 -7.622 -10.063 1.00 96.44 198 VAL A N 1
ATOM 1619 C CA . VAL A 1 198 ? 10.329 -6.507 -9.745 1.00 96.44 198 VAL A CA 1
ATOM 1620 C C . VAL A 1 198 ? 10.792 -5.725 -8.515 1.00 96.44 198 VAL A C 1
ATOM 1622 O O . VAL A 1 198 ? 10.885 -4.500 -8.585 1.00 96.44 198 VAL A O 1
ATOM 1625 N N . ILE A 1 199 ? 11.111 -6.403 -7.404 1.00 95.69 199 ILE A N 1
ATOM 1626 C CA . ILE A 1 199 ? 11.513 -5.757 -6.139 1.00 95.69 199 ILE A CA 1
ATOM 1627 C C . ILE A 1 199 ? 12.723 -4.843 -6.352 1.00 95.69 199 ILE A C 1
ATOM 1629 O O . ILE A 1 199 ? 12.718 -3.708 -5.875 1.00 95.69 199 ILE A O 1
ATOM 1633 N N . PHE A 1 200 ? 13.727 -5.325 -7.088 1.00 96.25 200 PHE A N 1
ATOM 1634 C CA . PHE A 1 200 ? 14.964 -4.592 -7.359 1.00 96.25 200 PHE A CA 1
ATOM 1635 C C . PHE A 1 200 ? 14.889 -3.684 -8.591 1.00 96.25 200 PHE A C 1
ATOM 1637 O O . PHE A 1 200 ? 15.870 -3.002 -8.891 1.00 96.25 200 PHE A O 1
ATOM 1644 N N . ASN A 1 201 ? 13.766 -3.648 -9.316 1.00 98.25 201 ASN A N 1
ATOM 1645 C CA . ASN A 1 201 ? 13.619 -2.727 -10.435 1.00 98.25 201 ASN A CA 1
ATOM 1646 C C . ASN A 1 201 ? 13.600 -1.280 -9.924 1.00 98.25 201 ASN A C 1
ATOM 1648 O O . ASN A 1 201 ? 12.816 -0.919 -9.045 1.00 98.25 201 ASN A O 1
ATOM 1652 N N . GLY A 1 202 ? 14.422 -0.425 -10.524 1.00 98.38 202 GLY A N 1
ATOM 1653 C CA . GLY A 1 202 ? 14.535 0.982 -10.161 1.00 98.38 202 GLY A CA 1
ATOM 1654 C C . GLY A 1 202 ? 13.213 1.735 -10.254 1.00 98.38 202 GLY A C 1
ATOM 1655 O O . GLY A 1 202 ? 12.984 2.640 -9.459 1.00 98.38 202 GLY A O 1
ATOM 1656 N N . LEU A 1 203 ? 12.321 1.356 -11.181 1.00 98.38 203 LEU A N 1
ATOM 1657 C CA . LEU A 1 203 ? 11.008 1.985 -11.326 1.00 98.38 203 LEU A CA 1
ATOM 1658 C C . LEU A 1 203 ? 10.089 1.618 -10.155 1.00 98.38 203 LEU A C 1
ATOM 1660 O O . LEU A 1 203 ? 9.343 2.472 -9.685 1.00 98.38 203 LEU A O 1
ATOM 1664 N N . ASN A 1 204 ? 10.183 0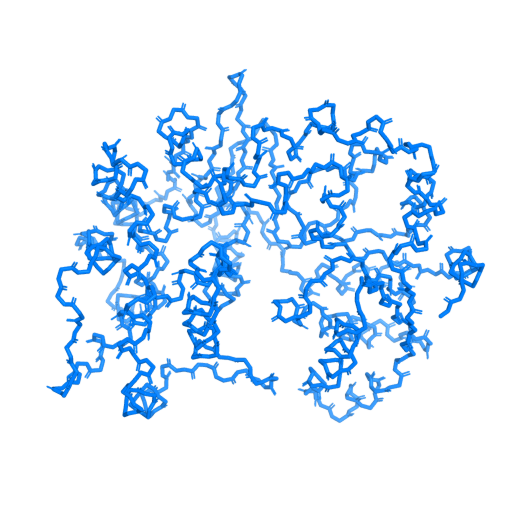.386 -9.639 1.00 97.75 204 ASN A N 1
ATOM 1665 C CA . ASN A 1 204 ? 9.459 -0.029 -8.436 1.00 97.75 204 ASN A CA 1
ATOM 1666 C C . ASN A 1 204 ? 9.947 0.760 -7.209 1.00 97.75 204 ASN A C 1
ATOM 1668 O O . ASN A 1 204 ? 9.140 1.349 -6.493 1.00 97.75 204 ASN A O 1
ATOM 1672 N N . ILE A 1 205 ? 11.268 0.848 -7.013 1.00 97.50 205 ILE A N 1
ATOM 1673 C CA . ILE A 1 205 ? 11.893 1.630 -5.928 1.00 97.50 205 ILE A CA 1
ATOM 1674 C C . ILE A 1 205 ? 11.484 3.111 -6.029 1.00 97.50 205 ILE A C 1
ATOM 1676 O O . ILE A 1 205 ? 11.060 3.720 -5.045 1.00 97.50 205 ILE A O 1
ATOM 1680 N N . TYR A 1 206 ? 11.534 3.671 -7.240 1.00 98.00 206 TYR A N 1
ATOM 1681 C CA . TYR A 1 206 ? 11.099 5.032 -7.536 1.00 98.00 206 TYR A CA 1
ATOM 1682 C C . TYR A 1 206 ? 9.620 5.261 -7.201 1.00 98.00 206 TYR A C 1
ATOM 1684 O O . TYR A 1 206 ? 9.296 6.238 -6.525 1.00 98.00 206 TYR A O 1
ATOM 1692 N N . PHE A 1 207 ? 8.720 4.361 -7.608 1.00 97.38 207 PHE A N 1
ATOM 1693 C CA . PHE A 1 207 ? 7.294 4.472 -7.294 1.00 97.38 207 PHE A CA 1
ATOM 1694 C C . PHE A 1 207 ? 7.008 4.381 -5.797 1.00 97.38 207 PHE A C 1
ATOM 1696 O O . PHE A 1 207 ? 6.214 5.179 -5.298 1.00 97.38 207 PHE A O 1
ATOM 1703 N N . LYS A 1 208 ? 7.696 3.508 -5.052 1.00 95.00 208 LYS A N 1
ATOM 1704 C CA . LYS A 1 208 ? 7.557 3.447 -3.587 1.00 95.00 208 LYS A CA 1
ATOM 1705 C C . LYS A 1 208 ? 7.872 4.790 -2.931 1.00 95.00 208 LYS A C 1
ATOM 1707 O O . LYS A 1 208 ? 7.102 5.251 -2.087 1.00 95.00 208 LYS A O 1
ATOM 1712 N N . MET A 1 209 ? 8.946 5.456 -3.357 1.00 95.88 209 MET A N 1
ATOM 1713 C CA . MET A 1 209 ? 9.298 6.791 -2.861 1.00 95.88 209 MET A CA 1
ATOM 1714 C C . MET A 1 209 ? 8.319 7.868 -3.306 1.00 95.88 209 MET A C 1
ATOM 1716 O O . MET A 1 209 ? 7.871 8.675 -2.493 1.00 95.88 209 MET A O 1
ATOM 1720 N N . LEU A 1 210 ? 7.980 7.875 -4.592 1.00 96.94 210 LEU A N 1
ATOM 1721 C CA . LEU A 1 210 ? 7.069 8.840 -5.186 1.00 96.94 210 LEU A CA 1
ATOM 1722 C C . LEU A 1 210 ? 5.704 8.818 -4.494 1.00 96.94 210 LEU A C 1
ATOM 1724 O O . LEU A 1 210 ? 5.199 9.869 -4.104 1.00 96.94 210 LEU A O 1
ATOM 1728 N N . PHE A 1 211 ? 5.108 7.634 -4.342 1.00 95.56 211 PHE A N 1
ATOM 1729 C CA . PHE A 1 211 ? 3.788 7.490 -3.738 1.00 95.56 211 PHE A CA 1
ATOM 1730 C C . PHE A 1 211 ? 3.826 7.827 -2.248 1.00 95.56 211 PHE A C 1
ATOM 1732 O O . PHE A 1 211 ? 2.974 8.580 -1.778 1.00 95.56 211 PHE A O 1
ATOM 1739 N N . SER A 1 212 ? 4.865 7.386 -1.531 1.00 95.31 212 SER A N 1
ATOM 1740 C CA . SER A 1 212 ? 5.084 7.778 -0.134 1.00 95.31 212 SER A CA 1
ATOM 1741 C C . SER A 1 212 ? 5.180 9.294 0.032 1.00 95.31 212 SER A C 1
ATOM 1743 O O . SER A 1 212 ? 4.582 9.850 0.947 1.00 95.31 212 SER A O 1
ATOM 1745 N N . LEU A 1 213 ? 5.882 9.995 -0.859 1.00 95.56 213 LEU A N 1
ATOM 1746 C CA . LEU A 1 213 ? 6.000 11.453 -0.802 1.00 95.56 213 LEU A CA 1
ATOM 1747 C C . LEU A 1 213 ? 4.697 12.166 -1.201 1.00 95.56 213 LEU A C 1
ATOM 1749 O O . LEU A 1 213 ? 4.330 13.171 -0.592 1.00 95.56 213 LEU A O 1
ATOM 1753 N N . ALA A 1 214 ? 3.976 11.644 -2.195 1.00 95.25 214 ALA A N 1
ATOM 1754 C CA . ALA A 1 214 ? 2.689 12.194 -2.616 1.00 95.25 214 ALA A CA 1
ATOM 1755 C C . ALA A 1 214 ? 1.637 12.105 -1.501 1.00 95.25 214 ALA A C 1
ATOM 1757 O O . ALA A 1 214 ? 0.900 13.066 -1.278 1.00 95.25 214 ALA A O 1
ATOM 1758 N N . ILE A 1 215 ? 1.605 10.988 -0.769 1.00 93.94 215 ILE A N 1
ATOM 1759 C CA . ILE A 1 215 ? 0.685 10.786 0.359 1.00 93.94 215 ILE A CA 1
ATOM 1760 C C . ILE A 1 215 ? 1.120 11.581 1.591 1.00 93.94 215 ILE A C 1
ATOM 1762 O O . ILE A 1 215 ? 0.267 12.098 2.311 1.00 93.94 215 ILE A O 1
ATOM 1766 N N . TYR A 1 216 ? 2.429 11.785 1.780 1.00 94.44 216 TYR A N 1
ATOM 1767 C CA . TYR A 1 216 ? 2.949 12.651 2.841 1.00 94.44 216 TYR A CA 1
ATOM 1768 C C . TYR A 1 216 ? 2.396 14.080 2.718 1.00 94.44 216 TYR A C 1
ATOM 1770 O O . TYR A 1 216 ? 2.195 14.767 3.724 1.00 94.44 216 TYR A O 1
ATOM 1778 N N . ASN A 1 217 ? 2.091 14.496 1.478 1.00 91.94 217 ASN A N 1
ATOM 1779 C CA . ASN A 1 217 ? 1.293 15.676 1.147 1.00 91.94 217 ASN A CA 1
ATOM 1780 C C . ASN A 1 217 ? 1.828 16.942 1.843 1.00 91.94 217 ASN A C 1
ATOM 1782 O O . ASN A 1 217 ? 1.106 17.662 2.529 1.00 91.94 217 ASN A O 1
ATOM 1786 N N . SER A 1 218 ? 3.136 17.190 1.698 1.00 89.88 218 SER A N 1
ATOM 1787 C CA . SER A 1 218 ? 3.842 18.330 2.313 1.00 89.88 218 SER A CA 1
ATOM 1788 C C . SER A 1 218 ? 3.657 18.423 3.839 1.00 89.88 218 SER A C 1
ATOM 1790 O O . SER A 1 218 ? 3.342 19.483 4.388 1.00 89.88 218 SER A O 1
ATOM 1792 N N . GLY A 1 219 ? 3.795 17.287 4.526 1.00 91.81 219 GLY A N 1
ATOM 1793 C CA . GLY A 1 219 ? 3.721 17.185 5.986 1.00 91.81 219 GLY A CA 1
ATOM 1794 C C . GLY A 1 219 ? 2.308 17.152 6.556 1.00 91.81 219 GLY A C 1
ATOM 1795 O O . GLY A 1 219 ? 2.141 17.038 7.768 1.00 91.81 219 GLY A O 1
ATOM 1796 N N . LYS A 1 220 ? 1.266 17.206 5.719 1.00 93.75 220 LYS A N 1
ATOM 1797 C CA . LYS A 1 220 ? -0.123 17.075 6.182 1.00 93.75 220 LYS A CA 1
ATOM 1798 C C . LYS A 1 220 ? -0.405 15.703 6.788 1.00 93.75 220 LYS A C 1
ATOM 1800 O O . LYS A 1 220 ? -1.210 15.617 7.701 1.00 93.75 220 LYS A O 1
ATOM 1805 N N . ALA A 1 221 ? 0.289 14.654 6.346 1.00 94.00 221 ALA A N 1
ATOM 1806 C CA . ALA A 1 221 ? 0.151 13.318 6.926 1.00 94.00 221 ALA A CA 1
ATOM 1807 C C . ALA A 1 221 ? 0.623 13.229 8.392 1.00 94.00 221 ALA A C 1
ATOM 1809 O O . ALA A 1 221 ? 0.258 12.303 9.104 1.00 94.00 221 ALA A O 1
ATOM 1810 N N . THR A 1 222 ? 1.439 14.163 8.878 1.00 93.56 222 THR A N 1
ATOM 1811 C CA . THR A 1 222 ? 1.989 14.122 10.247 1.00 93.56 222 THR A CA 1
ATOM 1812 C C . THR A 1 222 ? 1.667 15.374 11.059 1.00 93.56 222 THR A C 1
ATOM 1814 O O . THR A 1 222 ? 1.909 15.407 12.269 1.00 93.56 222 THR A O 1
ATOM 1817 N N . ASN A 1 223 ? 1.072 16.389 10.427 1.00 92.56 223 ASN A N 1
ATOM 1818 C CA . ASN A 1 223 ? 0.711 17.653 11.046 1.00 92.56 223 ASN A CA 1
ATOM 1819 C C . ASN A 1 223 ? -0.739 18.052 10.721 1.00 92.56 223 ASN A C 1
ATOM 1821 O O . ASN A 1 223 ? -1.048 18.580 9.651 1.00 92.56 223 ASN A O 1
ATOM 1825 N N . LEU A 1 224 ? -1.610 17.858 11.713 1.00 91.38 224 LEU A N 1
ATOM 1826 C CA . LEU A 1 224 ? -3.038 18.161 11.644 1.00 91.38 224 LEU A CA 1
ATOM 1827 C C . LEU A 1 224 ? -3.328 19.651 11.382 1.00 91.38 224 LEU A C 1
ATOM 1829 O O . LEU A 1 224 ? -4.306 19.974 10.715 1.00 91.38 224 LEU A O 1
ATOM 1833 N N . GLU A 1 225 ? -2.472 20.565 11.849 1.00 91.94 225 GLU A N 1
ATOM 1834 C CA . GLU A 1 225 ? -2.656 22.014 11.664 1.00 91.94 225 GLU A CA 1
ATOM 1835 C C . GLU A 1 225 ? -2.487 22.446 10.203 1.00 91.94 225 GLU A C 1
ATOM 1837 O O . GLU A 1 225 ? -2.994 23.489 9.797 1.00 91.94 225 GLU A O 1
ATOM 1842 N N . ARG A 1 226 ? -1.800 21.632 9.391 1.00 93.38 226 ARG A N 1
ATOM 1843 C CA . ARG A 1 226 ? -1.625 21.883 7.954 1.00 93.38 226 ARG A CA 1
ATOM 1844 C C . ARG A 1 226 ? -2.812 21.414 7.110 1.00 93.38 226 ARG A C 1
ATOM 1846 O O . ARG A 1 226 ? -2.834 21.690 5.911 1.00 93.38 226 ARG A O 1
ATOM 1853 N N . CYS A 1 227 ? -3.762 20.689 7.697 1.00 94.56 227 CYS A N 1
ATOM 1854 C CA . CYS A 1 227 ? -4.891 20.099 6.982 1.00 94.56 227 CYS A CA 1
ATOM 1855 C C . CYS A 1 227 ? -5.992 21.140 6.697 1.00 94.56 227 CYS A C 1
ATOM 1857 O O . CYS A 1 227 ? -6.419 21.872 7.588 1.00 94.56 227 CYS A O 1
ATOM 1859 N N . ASP A 1 228 ? -6.485 21.198 5.456 1.00 93.06 228 ASP A N 1
ATOM 1860 C CA . ASP A 1 228 ? -7.360 22.279 4.965 1.00 93.06 228 ASP A CA 1
ATOM 1861 C C . ASP A 1 228 ? -8.791 22.290 5.543 1.00 93.06 228 ASP A C 1
ATOM 1863 O O . ASP A 1 228 ? -9.481 23.315 5.479 1.00 93.06 228 ASP A O 1
ATOM 1867 N N . LYS A 1 229 ? -9.251 21.182 6.136 1.00 93.56 229 LYS A N 1
ATOM 1868 C CA . LYS A 1 229 ? -10.594 21.056 6.732 1.00 93.56 229 LYS A CA 1
ATOM 1869 C C . LYS A 1 229 ? -10.587 20.982 8.254 1.00 93.56 229 LYS A C 1
ATOM 1871 O O . LYS A 1 229 ? -11.670 20.900 8.826 1.00 93.56 229 LYS A O 1
ATOM 1876 N N . ILE A 1 230 ? -9.434 21.054 8.925 1.00 91.75 230 ILE A N 1
ATOM 1877 C CA . ILE A 1 230 ? -9.374 20.871 10.387 1.00 91.75 230 ILE A CA 1
ATOM 1878 C C . ILE A 1 230 ? -10.263 21.859 11.153 1.00 91.75 230 ILE A C 1
ATOM 1880 O O . ILE A 1 230 ? -10.912 21.494 12.126 1.00 91.75 230 ILE A O 1
ATOM 1884 N N . SER A 1 231 ? -10.376 23.097 10.668 1.00 90.69 231 SER A N 1
ATOM 1885 C CA . SER A 1 231 ? -11.230 24.133 11.263 1.00 90.69 231 SER A CA 1
ATOM 1886 C C . SER A 1 231 ? -12.731 23.845 11.161 1.00 90.69 231 SER A C 1
ATOM 1888 O O . SER A 1 231 ? -13.525 24.489 11.843 1.00 90.69 231 SER A O 1
ATOM 1890 N N . LYS A 1 232 ? -13.132 22.895 10.309 1.00 91.06 232 LYS A N 1
ATOM 1891 C CA . LYS A 1 232 ? -14.524 22.468 10.108 1.00 91.06 232 LYS A CA 1
ATOM 1892 C C . LYS A 1 232 ? -14.879 21.222 10.920 1.00 91.06 232 LYS A C 1
ATOM 1894 O O . LYS A 1 232 ? -16.007 20.750 10.803 1.00 91.06 232 LYS A O 1
ATOM 1899 N N . ILE A 1 233 ? -13.926 20.682 11.680 1.00 92.44 233 ILE A N 1
ATOM 1900 C CA . ILE A 1 233 ? -14.090 19.458 12.457 1.00 92.44 233 ILE A CA 1
ATOM 1901 C C . ILE A 1 233 ? -14.205 19.809 13.937 1.00 92.44 233 ILE A C 1
ATOM 1903 O O . ILE A 1 233 ? -13.387 20.550 14.486 1.00 92.44 233 ILE A O 1
ATOM 1907 N N . ASP A 1 234 ? -15.206 19.246 14.606 1.00 94.38 234 ASP A N 1
ATOM 1908 C CA . ASP A 1 234 ? -15.305 19.301 16.060 1.00 94.38 234 ASP A CA 1
ATOM 1909 C C . ASP A 1 234 ? -14.311 18.308 16.678 1.00 94.38 234 ASP A C 1
ATOM 1911 O O . ASP A 1 234 ? -14.620 17.139 16.928 1.00 94.38 234 ASP A O 1
ATOM 1915 N N . ASN A 1 235 ? -13.098 18.802 16.941 1.00 90.81 235 ASN A N 1
ATOM 1916 C CA . ASN A 1 235 ? -12.009 18.019 17.526 1.00 90.81 235 ASN A CA 1
ATOM 1917 C C . ASN A 1 235 ? -12.388 17.342 18.852 1.00 90.81 235 ASN A C 1
ATOM 1919 O O . ASN A 1 235 ? -11.844 16.285 19.164 1.00 90.81 235 ASN A O 1
ATOM 1923 N N . LYS A 1 236 ? -13.319 17.906 19.637 1.00 94.25 236 LYS A N 1
ATOM 1924 C CA . LYS A 1 236 ? -13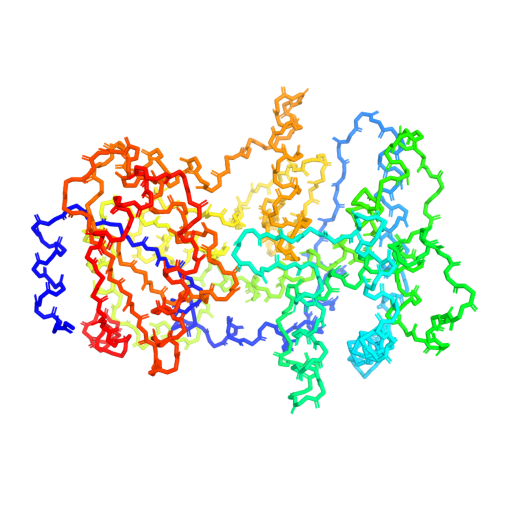.740 17.294 20.905 1.00 94.25 236 LYS A CA 1
ATOM 1925 C C . LYS A 1 236 ? -14.631 16.087 20.651 1.00 94.25 236 LYS A C 1
ATOM 1927 O O . LYS A 1 236 ? -14.393 15.034 21.240 1.00 94.25 236 LYS A O 1
ATOM 1932 N N . LYS A 1 237 ? -15.628 16.214 19.771 1.00 95.88 237 LYS A N 1
ATOM 1933 C CA . LYS A 1 237 ? -16.537 15.103 19.445 1.00 95.88 237 LYS A CA 1
ATOM 1934 C C . LYS A 1 237 ? -15.801 13.931 18.812 1.00 95.88 237 LYS A C 1
ATOM 1936 O O . LYS A 1 237 ? -15.983 12.798 19.254 1.00 95.88 237 LYS A O 1
ATOM 1941 N N . ILE A 1 238 ? -14.935 14.198 17.835 1.00 95.31 238 ILE A N 1
ATOM 1942 C CA . ILE A 1 238 ? -14.196 13.131 17.158 1.00 95.31 238 ILE A CA 1
ATOM 1943 C C . ILE A 1 238 ? -13.201 12.461 18.108 1.00 95.31 238 ILE A C 1
ATOM 1945 O O . ILE A 1 238 ? -13.071 11.242 18.088 1.00 95.31 238 ILE A O 1
ATOM 1949 N N . ASN A 1 239 ? -12.552 13.222 18.995 1.00 96.25 239 ASN A N 1
ATOM 1950 C CA . ASN A 1 239 ? -11.685 12.657 20.025 1.00 96.25 239 ASN A CA 1
ATOM 1951 C C . ASN A 1 239 ? -12.474 11.710 20.947 1.00 96.25 239 ASN A C 1
ATOM 1953 O O . ASN A 1 239 ? -12.030 10.584 21.161 1.00 96.25 239 ASN A O 1
ATOM 1957 N N . VAL A 1 240 ? -13.660 12.114 21.424 1.00 96.06 240 VAL A N 1
ATOM 1958 C CA . VAL A 1 240 ? -14.535 11.255 22.246 1.00 96.06 240 VAL A CA 1
ATOM 1959 C C . VAL A 1 240 ? -14.940 9.988 21.491 1.00 96.06 240 VAL A C 1
ATOM 1961 O O . VAL A 1 240 ? -14.866 8.895 22.048 1.00 96.06 240 VAL A O 1
ATOM 1964 N N . PHE A 1 241 ? -15.324 10.117 20.221 1.00 96.94 241 PHE A N 1
ATOM 1965 C CA . PHE A 1 241 ? -15.680 8.980 19.377 1.00 96.94 241 PHE A CA 1
ATOM 1966 C C . PHE A 1 241 ? -14.510 8.005 19.205 1.00 96.94 241 PHE A C 1
ATOM 1968 O O . PHE A 1 241 ? -14.644 6.823 19.514 1.00 96.94 241 PHE A O 1
ATOM 1975 N N . LEU A 1 242 ? -13.338 8.485 18.788 1.00 96.75 242 LEU A N 1
ATOM 1976 C CA . LEU A 1 242 ? -12.154 7.646 18.581 1.00 96.75 242 LEU A CA 1
ATOM 1977 C C . LEU A 1 242 ? -11.663 7.007 19.895 1.00 96.75 242 LEU A C 1
ATOM 1979 O O . LEU A 1 242 ? -11.227 5.857 19.909 1.00 96.75 242 LEU A O 1
ATOM 1983 N N . ASN A 1 243 ? -11.783 7.704 21.026 1.00 96.56 243 ASN A N 1
ATOM 1984 C CA . ASN A 1 243 ? -11.422 7.160 22.337 1.00 96.56 243 ASN A CA 1
ATOM 1985 C C . ASN A 1 243 ? -12.452 6.175 22.918 1.00 96.56 243 ASN A C 1
ATOM 1987 O O . ASN A 1 243 ? -12.159 5.538 23.928 1.00 96.56 243 ASN A O 1
ATOM 1991 N N . SER A 1 244 ? -13.615 5.990 22.283 1.00 96.69 244 SER A N 1
ATOM 1992 C CA . SER A 1 244 ? -14.574 4.946 22.680 1.00 96.69 244 SER A CA 1
ATOM 1993 C C . SER A 1 244 ? -14.128 3.528 22.291 1.00 96.69 244 SER A C 1
ATOM 1995 O O . SER A 1 244 ? -14.593 2.552 22.875 1.00 96.69 244 SER A O 1
ATOM 1997 N N . PHE A 1 245 ? -13.188 3.398 21.349 1.00 97.88 245 PHE A N 1
ATOM 1998 C CA . PHE A 1 245 ? -12.687 2.107 20.880 1.00 97.88 245 PHE A CA 1
ATOM 1999 C C . PHE A 1 245 ? -11.527 1.594 21.735 1.00 97.88 245 PHE A C 1
ATOM 2001 O O . PHE A 1 245 ? -10.554 2.306 22.002 1.00 97.88 245 PHE A O 1
ATOM 2008 N N . GLN A 1 246 ? -11.546 0.308 22.080 1.00 96.94 246 GLN A N 1
ATOM 2009 C CA . GLN A 1 246 ? -10.461 -0.346 22.819 1.00 96.94 246 GLN A CA 1
ATOM 2010 C C . GLN A 1 246 ? -9.180 -0.424 21.983 1.00 96.94 246 GLN A C 1
ATOM 2012 O O . GLN A 1 246 ? -8.067 -0.405 22.518 1.00 96.94 246 GLN A O 1
ATOM 2017 N N . THR A 1 247 ? -9.308 -0.496 20.663 1.00 97.38 247 THR A N 1
ATOM 2018 C CA . THR A 1 247 ? -8.174 -0.453 19.742 1.00 97.38 247 THR A CA 1
ATOM 2019 C C . THR A 1 247 ? -8.572 0.225 18.442 1.00 97.38 247 THR A C 1
ATOM 2021 O O . THR A 1 247 ? -9.732 0.156 18.034 1.00 97.38 247 THR A O 1
ATOM 2024 N N . ILE A 1 248 ? -7.607 0.870 17.796 1.00 98.06 248 ILE A N 1
ATOM 2025 C CA . ILE A 1 248 ? -7.785 1.459 16.473 1.00 98.06 248 ILE A CA 1
ATOM 2026 C C . ILE A 1 248 ? -6.706 0.880 15.569 1.00 98.06 248 ILE A C 1
ATOM 2028 O O . ILE A 1 248 ? -5.515 0.967 15.872 1.00 98.06 248 ILE A O 1
ATOM 2032 N N . PHE A 1 249 ? -7.148 0.296 14.468 1.00 97.69 249 PHE A N 1
ATOM 2033 C CA . PHE A 1 249 ? -6.325 -0.093 13.341 1.00 97.69 249 PHE A CA 1
ATOM 2034 C C . PHE A 1 249 ? -6.508 0.932 12.230 1.00 97.69 249 PHE A C 1
ATOM 2036 O O . PHE A 1 249 ? -7.623 1.404 11.989 1.00 97.69 249 PHE A O 1
ATOM 2043 N N . THR A 1 250 ? -5.427 1.249 11.535 1.00 95.31 250 THR A N 1
ATOM 2044 C CA . THR A 1 250 ? -5.449 2.123 10.367 1.00 95.31 250 THR A CA 1
ATOM 2045 C C . THR A 1 250 ? -4.731 1.461 9.202 1.00 95.31 250 THR A C 1
ATOM 2047 O O . THR A 1 250 ? -3.671 0.855 9.365 1.00 95.31 250 THR A O 1
ATOM 2050 N N . LEU A 1 251 ? -5.338 1.564 8.024 1.00 91.94 251 LEU A N 1
ATOM 2051 C CA . LEU A 1 251 ? -4.726 1.220 6.741 1.00 91.94 251 LEU A CA 1
ATOM 2052 C C . LEU A 1 251 ? -3.960 2.412 6.151 1.00 91.94 251 LEU A C 1
ATOM 2054 O O . LEU A 1 251 ? -3.335 2.274 5.101 1.00 91.94 251 LEU A O 1
ATOM 2058 N N . ASN A 1 252 ? -4.018 3.568 6.818 1.00 90.25 252 ASN A N 1
ATOM 2059 C CA . ASN A 1 252 ? -3.374 4.796 6.384 1.00 90.25 252 ASN A CA 1
ATOM 2060 C C . ASN A 1 252 ? -1.986 4.922 7.004 1.00 90.25 252 ASN A C 1
ATOM 2062 O O . ASN A 1 252 ? -1.714 4.455 8.113 1.00 90.25 252 ASN A O 1
ATOM 2066 N N . TYR A 1 253 ? -1.132 5.646 6.292 1.00 90.38 253 TYR A N 1
ATOM 2067 C CA . TYR A 1 253 ? 0.249 5.890 6.695 1.00 90.38 253 TYR A CA 1
ATOM 2068 C C . TYR A 1 253 ? 0.404 7.128 7.599 1.00 90.38 253 TYR A C 1
ATOM 2070 O O . TYR A 1 253 ? 1.455 7.319 8.213 1.00 90.38 253 TYR A O 1
ATOM 2078 N N . ASP A 1 254 ? -0.623 7.987 7.637 1.00 92.81 254 ASP A N 1
ATOM 2079 C CA . ASP A 1 254 ? -0.663 9.257 8.367 1.00 92.81 254 ASP A CA 1
ATOM 2080 C C . ASP A 1 254 ? -0.903 9.089 9.875 1.00 92.81 254 ASP A C 1
ATOM 2082 O O . ASP A 1 254 ? -1.422 8.072 10.314 1.00 92.81 254 ASP A O 1
ATOM 2086 N N . HIS A 1 255 ? -0.539 10.114 10.651 1.00 94.25 255 HIS A N 1
ATOM 2087 C CA . HIS A 1 255 ? -0.641 10.163 12.115 1.00 94.25 255 HIS A CA 1
ATOM 2088 C C . HIS A 1 255 ? -1.802 11.038 12.610 1.00 94.25 255 HIS A C 1
ATOM 2090 O O . HIS A 1 255 ? -1.753 11.602 13.709 1.00 94.25 255 HIS A O 1
ATOM 2096 N N . LEU A 1 256 ? -2.828 11.272 11.786 1.00 94.19 256 LEU A N 1
ATOM 2097 C CA . LEU A 1 256 ? -3.871 12.244 12.129 1.00 94.19 256 LEU A CA 1
ATOM 2098 C C . LEU A 1 256 ? -4.681 11.803 13.353 1.00 94.19 256 LEU A C 1
ATOM 2100 O O . LEU A 1 256 ? -5.003 12.625 14.213 1.00 94.19 256 LEU A O 1
ATOM 2104 N N . ILE A 1 257 ? -4.960 10.505 13.476 1.00 94.75 257 ILE A N 1
ATOM 2105 C CA . ILE A 1 257 ? -5.729 9.933 14.591 1.00 94.75 257 ILE A CA 1
ATOM 2106 C C . ILE A 1 257 ? -4.972 10.102 15.910 1.00 94.75 257 ILE A C 1
ATOM 2108 O O . ILE A 1 257 ? -5.557 10.495 16.921 1.00 94.75 257 ILE A O 1
ATOM 2112 N N . GLU A 1 258 ? -3.668 9.864 15.903 1.00 95.50 258 GLU A N 1
ATOM 2113 C CA . GLU A 1 258 ? -2.748 10.044 17.021 1.00 95.50 258 GLU A CA 1
ATOM 2114 C C . GLU A 1 258 ? -2.732 11.508 17.454 1.00 95.50 258 GLU A C 1
ATOM 2116 O O . GLU A 1 258 ? -2.831 11.802 18.646 1.00 95.50 258 GLU A O 1
ATOM 2121 N N . LYS A 1 259 ? -2.663 12.443 16.496 1.00 94.12 259 LYS A N 1
ATOM 2122 C CA . LYS A 1 259 ? -2.677 13.886 16.787 1.00 94.12 259 LYS A CA 1
ATOM 2123 C C . LYS A 1 259 ? -4.005 14.359 17.375 1.00 94.12 259 LYS A C 1
ATOM 2125 O O . LYS A 1 259 ? -3.999 15.248 18.220 1.00 94.12 259 LYS A O 1
ATOM 2130 N N . ILE A 1 260 ? -5.123 13.761 16.971 1.00 93.94 260 ILE A N 1
ATOM 2131 C CA . ILE A 1 260 ? -6.456 14.097 17.493 1.00 93.94 260 ILE A CA 1
ATOM 2132 C C . ILE A 1 260 ? -6.671 13.517 18.888 1.00 93.94 260 ILE A C 1
ATOM 2134 O O . ILE A 1 260 ? -7.198 14.192 19.772 1.00 93.94 260 ILE A O 1
ATOM 2138 N N . THR A 1 261 ? -6.314 12.249 19.078 1.00 94.19 261 THR A N 1
ATOM 2139 C CA . THR A 1 261 ? -6.665 11.482 20.283 1.00 94.19 261 THR A CA 1
ATOM 2140 C C . THR A 1 261 ? -5.604 11.544 21.374 1.00 94.19 261 THR A C 1
ATOM 2142 O O . THR A 1 261 ? -5.922 11.306 22.537 1.00 94.19 261 THR A O 1
ATOM 2145 N N . GLY A 1 262 ? -4.350 11.831 21.016 1.00 94.25 262 GLY A N 1
ATOM 2146 C CA . GLY A 1 262 ? -3.185 11.675 21.888 1.00 94.25 262 GLY A CA 1
ATOM 2147 C C . GLY A 1 262 ? -2.777 10.215 22.122 1.00 94.25 262 GLY A C 1
ATOM 2148 O O . GLY A 1 262 ? -1.862 9.956 22.909 1.00 94.25 262 GLY A O 1
ATOM 2149 N N . ARG A 1 263 ? -3.441 9.249 21.469 1.00 93.88 263 ARG A N 1
ATOM 2150 C CA . ARG A 1 263 ? -3.124 7.822 21.590 1.00 93.88 263 ARG A CA 1
ATOM 2151 C C . ARG A 1 263 ? -1.790 7.508 20.925 1.00 93.88 263 ARG A C 1
ATOM 2153 O O . ARG A 1 263 ? -1.449 8.061 19.887 1.00 93.88 263 ARG A O 1
ATOM 2160 N N . LYS A 1 264 ? -1.055 6.576 21.531 1.00 90.38 264 LYS A N 1
ATOM 2161 C CA . LYS A 1 264 ? 0.214 6.036 21.009 1.00 90.38 264 LYS A CA 1
ATOM 2162 C C . LYS A 1 264 ? 0.110 4.564 20.607 1.00 90.38 264 LYS A C 1
ATOM 2164 O O . LYS A 1 264 ? 1.093 3.982 20.171 1.00 90.38 264 LYS A O 1
ATOM 2169 N N . ASP A 1 265 ? -1.049 3.948 20.830 1.00 93.44 265 ASP A N 1
ATOM 2170 C CA . ASP A 1 265 ? -1.298 2.519 20.640 1.00 93.44 265 ASP A CA 1
ATOM 2171 C C . ASP A 1 265 ? -2.100 2.209 19.365 1.00 93.44 265 ASP A C 1
ATOM 2173 O O . ASP A 1 265 ? -2.612 1.098 19.225 1.00 93.44 265 ASP A O 1
ATOM 2177 N N . ILE A 1 266 ? -2.209 3.180 18.453 1.00 96.00 266 ILE A N 1
ATOM 2178 C CA . ILE A 1 266 ? -2.810 2.993 17.132 1.00 96.00 266 ILE A CA 1
ATOM 2179 C C . ILE A 1 266 ? -1.952 2.014 16.325 1.00 96.00 266 ILE A C 1
ATOM 2181 O O . ILE A 1 266 ? -0.720 2.033 16.387 1.00 96.00 266 ILE A O 1
ATOM 2185 N N . LYS A 1 267 ? -2.610 1.110 15.601 1.00 96.56 267 LYS A N 1
ATOM 2186 C CA . LYS A 1 267 ? -1.961 0.040 14.842 1.00 96.56 267 LYS A CA 1
ATOM 2187 C C . LYS A 1 267 ? -2.019 0.348 13.353 1.00 96.56 267 LYS A C 1
ATOM 2189 O O . LYS A 1 267 ? -3.072 0.190 12.741 1.00 96.56 267 LYS A O 1
ATOM 2194 N N . HIS A 1 268 ? -0.895 0.755 12.775 1.00 95.06 268 HIS A N 1
ATOM 2195 C CA . HIS A 1 268 ? -0.776 0.916 11.327 1.00 95.06 268 HIS A CA 1
ATOM 2196 C C . HIS A 1 268 ? -0.512 -0.433 10.683 1.00 95.06 268 HIS A C 1
ATOM 2198 O O . HIS A 1 268 ? 0.537 -1.035 10.908 1.00 95.06 268 HIS A O 1
ATOM 2204 N N . LEU A 1 269 ? -1.471 -0.909 9.898 1.00 93.56 269 LEU A N 1
ATOM 2205 C CA . LEU A 1 269 ? -1.366 -2.200 9.236 1.00 93.56 269 LEU A CA 1
ATOM 2206 C C . LEU A 1 269 ? -0.458 -2.102 8.008 1.00 93.56 269 LEU A C 1
ATOM 2208 O O . LEU A 1 269 ? 0.407 -2.949 7.864 1.00 93.56 269 LEU A O 1
ATOM 2212 N N . HIS A 1 270 ? -0.526 -1.006 7.241 1.00 90.50 270 HIS A N 1
ATOM 2213 C CA . HIS A 1 270 ? 0.300 -0.789 6.046 1.00 90.50 270 HIS A CA 1
ATOM 2214 C C . HIS A 1 270 ? 1.633 -0.035 6.284 1.00 90.50 270 HIS A C 1
ATOM 2216 O O . HIS A 1 270 ? 2.224 0.480 5.334 1.00 90.50 270 HIS A O 1
ATOM 2222 N N . GLY A 1 271 ? 2.122 0.053 7.527 1.00 92.69 271 GLY A N 1
ATOM 2223 C CA . GLY A 1 271 ? 3.281 0.890 7.894 1.00 92.69 271 GLY A CA 1
ATOM 2224 C C . GLY A 1 271 ? 2.926 2.371 8.087 1.00 92.69 271 GLY A C 1
ATOM 2225 O O . GLY A 1 271 ? 1.775 2.767 7.890 1.00 92.69 271 GLY A O 1
ATOM 2226 N N . SER A 1 272 ? 3.880 3.205 8.516 1.00 94.94 272 SER A N 1
ATOM 2227 C CA . SER A 1 272 ? 3.599 4.622 8.803 1.00 94.94 272 SER A CA 1
ATOM 2228 C C . SER A 1 272 ? 4.817 5.534 8.739 1.00 94.94 272 SER A C 1
ATOM 2230 O O . SER A 1 272 ? 5.964 5.098 8.777 1.00 94.94 272 SER A O 1
ATOM 2232 N N . TYR A 1 273 ? 4.572 6.843 8.658 1.00 95.81 273 TYR A N 1
ATOM 2233 C CA . TYR A 1 273 ? 5.656 7.823 8.717 1.00 95.81 273 TYR A CA 1
ATOM 2234 C C . TYR A 1 273 ? 6.287 7.864 10.108 1.00 95.81 273 TYR A C 1
ATOM 2236 O O . TYR A 1 273 ? 5.597 8.133 11.086 1.00 95.81 273 TYR A O 1
ATOM 2244 N N . ILE A 1 274 ? 7.599 7.680 10.227 1.00 94.38 274 ILE A N 1
ATOM 2245 C CA . ILE A 1 274 ? 8.280 7.767 11.524 1.00 94.38 274 ILE A CA 1
ATOM 2246 C C . ILE A 1 274 ? 9.146 9.022 11.573 1.00 94.38 274 ILE A C 1
ATOM 2248 O O . ILE A 1 274 ? 10.130 9.146 10.846 1.00 94.38 274 ILE A O 1
ATOM 2252 N N . LEU A 1 275 ? 8.762 9.956 12.443 1.00 92.69 275 LEU A N 1
ATOM 2253 C CA . LEU A 1 275 ? 9.458 11.228 12.641 1.00 92.69 275 LEU A CA 1
ATOM 2254 C C . LEU A 1 275 ? 10.822 11.027 13.315 1.00 92.69 275 LEU A C 1
ATOM 2256 O O . LEU A 1 275 ? 10.968 10.180 14.201 1.00 92.69 275 LEU A O 1
ATOM 2260 N N . ASP A 1 276 ? 11.793 11.836 12.898 1.00 91.94 276 ASP A N 1
ATOM 2261 C CA . ASP A 1 276 ? 13.158 11.948 13.426 1.00 91.94 276 ASP A CA 1
ATOM 2262 C C . ASP A 1 276 ? 13.924 10.629 13.519 1.00 91.94 276 ASP A C 1
ATOM 2264 O O . ASP A 1 276 ? 14.736 10.406 14.424 1.00 91.94 276 ASP A O 1
ATOM 2268 N N . LYS A 1 277 ? 13.668 9.722 12.573 1.00 93.25 277 LYS A N 1
ATOM 2269 C CA . LYS A 1 277 ? 14.345 8.428 12.506 1.00 93.25 277 LYS A CA 1
ATOM 2270 C C . LYS A 1 277 ? 14.713 8.056 11.084 1.00 93.25 277 LYS A C 1
ATOM 2272 O O . LYS A 1 277 ? 14.004 8.354 10.131 1.00 93.25 277 LYS A O 1
ATOM 2277 N N . ILE A 1 278 ? 15.818 7.327 10.986 1.00 94.75 278 ILE A N 1
ATOM 2278 C CA . ILE A 1 278 ? 16.206 6.569 9.801 1.00 94.75 278 ILE A CA 1
ATOM 2279 C C . ILE A 1 278 ? 15.951 5.107 10.135 1.00 94.75 278 ILE A C 1
ATOM 2281 O O . ILE A 1 278 ? 16.478 4.593 11.125 1.00 94.75 278 ILE A O 1
ATOM 2285 N N . GLU A 1 279 ? 15.149 4.440 9.318 1.00 96.12 279 GLU A N 1
ATOM 2286 C CA . GLU A 1 279 ? 14.835 3.027 9.488 1.00 96.12 279 GLU A CA 1
ATOM 2287 C C . GLU A 1 279 ? 15.195 2.277 8.217 1.00 96.12 279 GLU A C 1
ATOM 2289 O O . GLU A 1 279 ? 14.953 2.757 7.112 1.00 96.12 279 GLU A O 1
ATOM 2294 N N . TYR A 1 280 ? 15.747 1.079 8.378 1.00 97.00 280 TYR A N 1
ATOM 2295 C CA . TYR A 1 280 ? 16.062 0.202 7.261 1.00 97.00 280 TYR A CA 1
ATOM 2296 C C . TYR A 1 280 ? 15.066 -0.948 7.246 1.00 97.00 280 TYR A C 1
ATOM 2298 O O . TYR A 1 280 ? 14.859 -1.608 8.262 1.00 97.00 280 TYR A O 1
ATOM 2306 N N . VAL A 1 281 ? 14.453 -1.198 6.098 1.00 96.25 281 VAL A N 1
ATOM 2307 C CA . VAL A 1 281 ? 13.565 -2.335 5.861 1.00 96.25 281 VAL A CA 1
ATOM 2308 C C . VAL A 1 281 ? 14.131 -3.087 4.674 1.00 96.25 281 VAL A C 1
ATOM 2310 O O . VAL A 1 281 ? 14.257 -2.529 3.589 1.00 96.25 281 VAL A O 1
ATOM 2313 N N . TYR A 1 282 ? 14.529 -4.339 4.902 1.00 95.38 282 TYR A N 1
ATOM 2314 C CA . TYR A 1 282 ? 15.298 -5.118 3.933 1.00 95.38 282 TYR A CA 1
ATOM 2315 C C . TYR A 1 282 ? 16.528 -4.349 3.412 1.00 95.38 282 TYR A C 1
ATOM 2317 O O . TYR A 1 282 ? 16.757 -4.209 2.216 1.00 95.38 282 TYR A O 1
ATOM 2325 N N . TYR A 1 283 ? 17.297 -3.805 4.358 1.00 96.88 283 TYR A N 1
ATOM 2326 C CA . TYR A 1 283 ? 18.525 -3.028 4.190 1.00 96.88 283 TYR A CA 1
ATOM 2327 C C . TYR A 1 283 ? 18.379 -1.721 3.406 1.00 96.88 283 TYR A C 1
ATOM 2329 O O . TYR A 1 283 ? 19.380 -1.049 3.166 1.00 96.88 283 TYR A O 1
ATOM 2337 N N . GLN A 1 284 ? 17.155 -1.330 3.056 1.00 97.31 284 GLN A N 1
ATOM 2338 C CA . GLN A 1 284 ? 16.844 -0.108 2.324 1.00 97.31 284 GLN A CA 1
ATOM 2339 C C . GLN A 1 284 ? 16.173 0.902 3.249 1.00 97.31 284 GLN A C 1
ATOM 2341 O O . GLN A 1 284 ? 15.279 0.552 4.021 1.00 97.31 284 GLN A O 1
ATOM 2346 N N . SER A 1 285 ? 16.598 2.156 3.163 1.00 97.44 285 SER A N 1
ATOM 2347 C CA . SER A 1 285 ? 15.997 3.282 3.864 1.00 97.44 285 SER A CA 1
ATOM 2348 C C . SER A 1 285 ? 15.410 4.260 2.861 1.00 97.44 285 SER A C 1
ATOM 2350 O O . SER A 1 285 ? 16.103 4.753 1.970 1.00 97.44 285 SER A O 1
ATOM 2352 N N . PHE A 1 286 ? 14.141 4.578 3.066 1.00 97.31 286 PHE A N 1
ATOM 2353 C CA . PHE A 1 286 ? 13.390 5.577 2.332 1.00 97.31 286 PHE A CA 1
ATOM 2354 C C . PHE A 1 286 ? 13.065 6.712 3.298 1.00 97.31 286 PHE A C 1
ATOM 2356 O O . PHE A 1 286 ? 12.447 6.499 4.344 1.00 97.31 286 PHE A O 1
ATOM 2363 N N . SER A 1 287 ? 13.532 7.920 2.996 1.00 97.06 287 SER A N 1
ATOM 2364 C CA . SER A 1 287 ? 13.371 9.058 3.900 1.00 97.06 287 SER A CA 1
ATOM 2365 C C . SER A 1 287 ? 12.937 10.314 3.166 1.00 97.06 287 SER A C 1
ATOM 2367 O O . SER A 1 287 ? 13.418 10.606 2.071 1.00 97.06 287 SER A O 1
ATOM 2369 N N . ILE A 1 288 ? 12.062 11.081 3.807 1.00 96.81 288 ILE A N 1
ATOM 2370 C CA . ILE A 1 288 ? 11.654 12.426 3.413 1.00 96.81 288 ILE A CA 1
ATOM 2371 C C . ILE A 1 288 ? 12.380 13.418 4.328 1.00 96.81 288 ILE A C 1
ATOM 2373 O O . ILE A 1 288 ? 12.459 13.211 5.536 1.00 96.81 288 ILE A O 1
ATOM 2377 N N . ILE A 1 289 ? 12.932 14.481 3.754 1.00 94.38 289 ILE A N 1
ATOM 2378 C CA . ILE A 1 289 ? 13.611 15.564 4.461 1.00 94.38 289 ILE A CA 1
ATOM 2379 C C . ILE A 1 289 ? 12.684 16.773 4.451 1.00 94.38 289 ILE A C 1
ATOM 2381 O O . ILE A 1 289 ? 12.389 17.338 3.393 1.00 94.38 289 ILE A O 1
ATOM 2385 N N . GLU A 1 290 ? 12.245 17.192 5.630 1.00 88.19 290 GLU A N 1
ATOM 2386 C CA . GLU A 1 290 ? 11.398 18.364 5.809 1.00 88.19 290 GLU A CA 1
ATOM 2387 C C . GLU A 1 290 ? 11.923 19.200 6.972 1.00 88.19 290 GLU A C 1
ATOM 2389 O O . GLU A 1 290 ? 12.121 18.685 8.059 1.00 88.19 290 GLU A O 1
ATOM 2394 N N . ASN A 1 291 ? 12.172 20.496 6.755 1.00 85.19 291 ASN A N 1
ATOM 2395 C CA . ASN A 1 291 ? 12.678 21.406 7.794 1.00 85.19 291 ASN A CA 1
ATOM 2396 C C . ASN A 1 291 ? 13.943 20.905 8.531 1.00 85.19 291 ASN A C 1
ATOM 2398 O O . ASN A 1 291 ? 14.112 21.170 9.715 1.00 85.19 291 ASN A O 1
ATOM 2402 N N . ASN A 1 292 ? 14.846 20.218 7.820 1.00 84.25 292 ASN A N 1
ATOM 2403 C CA . ASN A 1 292 ? 16.034 19.527 8.357 1.00 84.25 292 ASN A CA 1
ATOM 2404 C C . ASN A 1 292 ? 15.742 18.324 9.273 1.00 84.25 292 ASN A C 1
ATOM 2406 O O . ASN A 1 2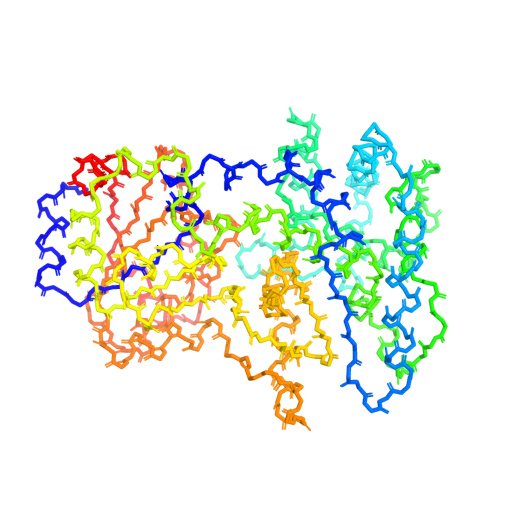92 ? 16.679 17.716 9.787 1.00 84.25 292 ASN A O 1
ATOM 2410 N N . GLU A 1 293 ? 14.479 17.944 9.432 1.00 90.19 293 GLU A N 1
ATOM 2411 C CA . GLU A 1 293 ? 14.052 16.721 10.104 1.00 90.19 293 GLU A CA 1
ATOM 2412 C C . GLU A 1 293 ? 13.917 15.588 9.084 1.00 90.19 293 GLU A C 1
ATOM 2414 O O . GLU A 1 293 ? 13.641 15.799 7.896 1.00 90.19 293 GLU A O 1
ATOM 2419 N N . THR A 1 294 ? 14.159 14.364 9.549 1.00 94.62 294 THR A N 1
ATOM 2420 C CA . THR A 1 294 ? 14.058 13.159 8.721 1.00 94.62 294 THR A CA 1
ATOM 2421 C C . THR A 1 294 ? 12.791 12.410 9.078 1.00 94.62 294 THR A C 1
ATOM 2423 O O . THR A 1 294 ? 12.612 12.005 10.222 1.00 94.62 294 THR A O 1
ATOM 2426 N N . VAL A 1 295 ? 11.943 12.169 8.087 1.00 96.69 295 VAL A N 1
ATOM 2427 C CA . VAL A 1 295 ? 10.753 11.335 8.216 1.00 96.69 295 VAL A CA 1
ATOM 2428 C C . VAL A 1 295 ? 10.993 10.037 7.458 1.00 96.69 295 VAL A C 1
ATOM 2430 O O . VAL A 1 295 ? 11.078 10.031 6.230 1.00 96.69 295 VAL A O 1
ATOM 2433 N N . SER A 1 296 ? 11.122 8.932 8.186 1.00 96.69 296 SER A N 1
ATOM 2434 C CA . SER A 1 296 ? 11.199 7.596 7.595 1.00 96.69 296 SER A CA 1
ATOM 2435 C C . SER A 1 296 ? 9.852 7.215 6.987 1.00 96.69 296 SER A C 1
ATOM 2437 O O . SER A 1 296 ? 8.802 7.430 7.594 1.00 96.69 296 SER A O 1
ATOM 2439 N N . CYS A 1 297 ? 9.898 6.625 5.797 1.00 96.44 297 CYS A N 1
ATOM 2440 C CA . CYS A 1 297 ? 8.776 5.958 5.139 1.00 96.44 297 CYS A CA 1
ATOM 2441 C C . CYS A 1 297 ? 9.156 4.530 4.707 1.00 96.44 297 CYS A C 1
ATOM 2443 O O . CYS A 1 297 ? 8.570 3.977 3.780 1.00 96.44 297 CYS A O 1
ATOM 2445 N N . SER A 1 298 ? 10.161 3.929 5.353 1.00 95.56 298 SER A N 1
ATOM 2446 C CA . SER A 1 298 ? 10.762 2.676 4.886 1.00 95.56 298 SER A CA 1
ATOM 2447 C C . SER A 1 298 ? 9.868 1.445 5.019 1.00 95.56 298 SER A C 1
ATOM 2449 O O . SER A 1 298 ? 10.042 0.485 4.268 1.00 95.56 298 SER A O 1
ATOM 2451 N N . ASP A 1 299 ? 8.942 1.443 5.977 1.00 93.38 299 ASP A N 1
ATOM 2452 C CA . ASP A 1 299 ? 8.015 0.335 6.231 1.00 93.38 299 ASP A CA 1
ATOM 2453 C C . ASP A 1 299 ? 6.640 0.522 5.579 1.00 93.38 299 ASP A C 1
ATOM 2455 O O . ASP A 1 299 ? 5.788 -0.352 5.720 1.00 93.38 299 ASP A O 1
ATOM 2459 N N . ILE A 1 300 ? 6.434 1.619 4.844 1.00 93.56 300 ILE A N 1
ATOM 2460 C CA . ILE A 1 300 ? 5.200 1.862 4.101 1.00 93.56 300 ILE A CA 1
ATOM 2461 C C . ILE A 1 300 ? 5.040 0.802 3.004 1.00 93.56 300 ILE A C 1
ATOM 2463 O O . ILE A 1 300 ? 5.863 0.662 2.092 1.00 93.56 300 ILE A O 1
ATOM 2467 N N . MET A 1 301 ? 3.938 0.063 3.091 1.00 88.19 301 MET A N 1
ATOM 2468 C CA . MET A 1 301 ? 3.552 -0.992 2.161 1.00 88.19 301 MET A CA 1
ATOM 2469 C C . MET A 1 301 ? 2.636 -0.396 1.094 1.00 88.19 301 MET A C 1
ATOM 2471 O O . MET A 1 301 ? 1.411 -0.391 1.223 1.00 88.19 301 MET A O 1
ATOM 2475 N N . ILE A 1 302 ? 3.253 0.166 0.053 1.00 87.38 302 ILE A N 1
ATOM 2476 C CA . ILE A 1 302 ? 2.559 0.775 -1.083 1.00 87.38 302 ILE A CA 1
ATOM 2477 C C . ILE A 1 302 ? 3.006 0.153 -2.405 1.00 87.38 302 ILE A C 1
ATOM 2479 O O . ILE A 1 302 ? 4.195 -0.077 -2.625 1.00 87.38 302 ILE A O 1
ATOM 2483 N N . GLY A 1 303 ? 2.037 -0.111 -3.280 1.00 86.19 303 GLY A N 1
ATOM 2484 C CA . GLY A 1 303 ? 2.221 -0.843 -4.531 1.00 86.19 303 GLY A CA 1
ATOM 2485 C C . GLY A 1 303 ? 1.245 -2.011 -4.632 1.00 86.19 303 GLY A C 1
ATOM 2486 O O . GLY A 1 303 ? 0.299 -2.113 -3.851 1.00 86.19 303 GLY A O 1
ATOM 2487 N N . ASP A 1 304 ? 1.467 -2.879 -5.610 1.00 87.88 304 ASP A N 1
ATOM 2488 C CA . ASP A 1 304 ? 0.582 -3.990 -5.919 1.00 87.88 304 ASP A CA 1
ATOM 2489 C C . ASP A 1 304 ? 0.428 -4.973 -4.747 1.00 87.88 304 ASP A C 1
ATOM 2491 O O . ASP A 1 304 ? 1.304 -5.138 -3.890 1.00 87.88 304 ASP A O 1
ATOM 2495 N N . TYR A 1 305 ? -0.715 -5.658 -4.747 1.00 87.62 305 TYR A N 1
ATOM 2496 C CA . TYR A 1 305 ? -1.086 -6.586 -3.687 1.00 87.62 305 TYR A CA 1
ATOM 2497 C C . TYR A 1 305 ? -0.093 -7.752 -3.529 1.00 87.62 305 TYR A C 1
ATOM 2499 O O . TYR A 1 305 ? 0.241 -8.135 -2.407 1.00 87.62 305 TYR A O 1
ATOM 2507 N N . PHE A 1 306 ? 0.383 -8.319 -4.639 1.00 91.25 306 PHE A N 1
ATOM 2508 C CA . PHE A 1 306 ? 1.127 -9.581 -4.655 1.00 91.25 306 PHE A CA 1
ATOM 2509 C C . PHE A 1 306 ? 2.566 -9.388 -4.175 1.00 91.25 306 PHE A C 1
ATOM 2511 O O . PHE A 1 306 ? 3.050 -10.113 -3.303 1.00 91.25 306 PHE A O 1
ATOM 2518 N N . ILE A 1 307 ? 3.241 -8.362 -4.687 1.00 92.38 307 ILE A N 1
ATOM 2519 C CA . ILE A 1 307 ? 4.659 -8.131 -4.429 1.00 92.38 307 ILE A CA 1
ATOM 2520 C C . ILE A 1 307 ? 4.831 -7.171 -3.265 1.00 92.38 307 ILE A C 1
ATOM 2522 O O . ILE A 1 307 ? 5.426 -7.536 -2.253 1.00 92.38 307 ILE A O 1
ATOM 2526 N N . ASN A 1 308 ? 4.313 -5.950 -3.382 1.00 91.19 308 ASN A N 1
ATOM 2527 C CA . ASN A 1 308 ? 4.620 -4.894 -2.422 1.00 91.19 308 ASN A CA 1
ATOM 2528 C C . ASN A 1 308 ? 3.843 -5.028 -1.100 1.00 91.19 308 ASN A C 1
ATOM 2530 O O . ASN A 1 308 ? 4.417 -4.734 -0.050 1.00 91.19 308 ASN A O 1
ATOM 2534 N N . LYS A 1 309 ? 2.589 -5.507 -1.123 1.00 89.31 309 LYS A N 1
ATOM 2535 C CA . LYS A 1 309 ? 1.773 -5.693 0.097 1.00 89.31 309 LYS A CA 1
ATOM 2536 C C . LYS A 1 309 ? 1.833 -7.091 0.718 1.00 89.31 309 LYS A C 1
ATOM 2538 O O . LYS A 1 309 ? 1.540 -7.222 1.900 1.00 89.31 309 LYS A O 1
ATOM 2543 N N . THR A 1 310 ? 2.225 -8.125 -0.031 1.00 89.88 310 THR A N 1
ATOM 2544 C CA . THR A 1 310 ? 2.235 -9.511 0.484 1.00 89.88 310 THR A CA 1
ATOM 2545 C C . THR A 1 310 ? 3.641 -10.094 0.585 1.00 89.88 310 THR A C 1
ATOM 2547 O O . THR A 1 310 ? 4.078 -10.460 1.676 1.00 89.88 310 THR A O 1
ATOM 2550 N N . LEU A 1 311 ? 4.386 -10.164 -0.521 1.00 92.75 311 LEU A N 1
ATOM 2551 C CA . LEU A 1 311 ? 5.704 -10.804 -0.527 1.00 92.75 311 LEU A CA 1
ATOM 2552 C C . LEU A 1 311 ? 6.786 -9.969 0.179 1.00 92.75 311 LEU A C 1
ATOM 2554 O O . LEU A 1 311 ? 7.526 -10.486 1.020 1.00 92.75 311 LEU A O 1
ATOM 2558 N N . TYR A 1 312 ? 6.891 -8.678 -0.140 1.00 93.56 312 TYR A N 1
ATOM 2559 C CA . TYR A 1 312 ? 7.915 -7.790 0.418 1.00 93.56 312 TYR A CA 1
ATOM 2560 C C . TYR A 1 312 ? 7.873 -7.715 1.955 1.00 93.56 312 TYR A C 1
ATOM 2562 O O . TYR A 1 312 ? 8.936 -7.814 2.572 1.00 93.56 312 TYR A O 1
ATOM 2570 N N . PRO A 1 313 ? 6.702 -7.630 2.617 1.00 93.00 313 PRO A N 1
ATOM 2571 C CA . PRO A 1 313 ? 6.624 -7.625 4.081 1.00 93.00 313 PRO A CA 1
ATOM 2572 C C . PRO A 1 313 ? 7.101 -8.932 4.718 1.00 93.00 313 PRO A C 1
ATOM 2574 O O . PRO A 1 313 ? 7.736 -8.912 5.775 1.00 93.00 313 PRO A O 1
ATOM 2577 N N . ILE A 1 314 ? 6.872 -10.073 4.056 1.00 94.50 314 ILE A N 1
ATOM 2578 C CA . ILE A 1 314 ? 7.400 -11.374 4.487 1.00 94.50 314 ILE A CA 1
ATOM 2579 C C . ILE A 1 314 ? 8.932 -11.361 4.418 1.00 94.50 314 ILE A C 1
ATOM 2581 O O . ILE A 1 314 ? 9.593 -11.681 5.410 1.00 94.50 314 ILE A O 1
ATOM 2585 N N . ILE A 1 315 ? 9.504 -10.926 3.288 1.00 94.06 315 ILE A N 1
ATOM 2586 C CA . ILE A 1 315 ? 10.961 -10.782 3.114 1.00 94.06 315 ILE A CA 1
ATOM 2587 C C . ILE A 1 315 ? 11.533 -9.846 4.183 1.00 94.06 315 ILE A C 1
ATOM 2589 O O . ILE A 1 315 ? 12.501 -10.190 4.866 1.00 94.06 315 ILE A O 1
ATOM 2593 N N . ALA A 1 316 ? 10.905 -8.687 4.382 1.00 94.31 316 ALA A N 1
ATOM 2594 C CA . ALA A 1 316 ? 11.310 -7.702 5.371 1.00 94.31 316 ALA A CA 1
ATOM 2595 C C . ALA A 1 316 ? 11.317 -8.290 6.788 1.00 94.31 316 ALA A C 1
ATOM 2597 O O . ALA A 1 316 ? 12.321 -8.178 7.500 1.00 94.31 316 ALA A O 1
ATOM 2598 N N . LYS A 1 317 ? 10.257 -9.007 7.174 1.00 94.94 317 LYS A N 1
ATOM 2599 C CA . LYS A 1 317 ? 10.175 -9.691 8.465 1.00 94.94 317 LYS A CA 1
ATOM 2600 C C . LYS A 1 317 ? 11.290 -10.716 8.649 1.00 94.94 317 LYS A C 1
ATOM 2602 O O . LYS A 1 317 ? 11.931 -10.711 9.702 1.00 94.94 317 LYS A O 1
ATOM 2607 N N . PHE A 1 318 ? 11.571 -11.563 7.659 1.00 94.25 318 PHE A N 1
ATOM 2608 C CA . PHE A 1 318 ? 12.693 -12.505 7.750 1.00 94.25 318 PHE A CA 1
ATOM 2609 C C . PHE A 1 318 ? 14.040 -11.781 7.837 1.00 94.25 318 PHE A C 1
ATOM 2611 O O . PHE A 1 318 ? 14.850 -12.107 8.705 1.00 94.25 318 PHE A O 1
ATOM 2618 N N . SER A 1 319 ? 14.251 -10.735 7.035 1.00 92.81 319 SER A N 1
ATOM 2619 C CA . SER A 1 319 ? 15.481 -9.934 7.067 1.00 92.81 319 SER A CA 1
ATOM 2620 C C . SER A 1 319 ? 15.726 -9.262 8.427 1.00 92.81 319 SER A C 1
ATOM 2622 O O . SER A 1 319 ? 16.873 -9.143 8.860 1.00 92.81 319 SER A O 1
ATOM 2624 N N . SER A 1 320 ? 14.658 -8.891 9.145 1.00 94.00 320 SER A N 1
ATOM 2625 C CA . SER A 1 320 ? 14.726 -8.321 10.500 1.00 94.00 320 SER A CA 1
ATOM 2626 C C . SER A 1 320 ? 15.156 -9.314 11.580 1.00 94.00 320 SER A C 1
ATOM 2628 O O . SER A 1 320 ? 15.656 -8.919 12.631 1.00 94.00 320 SER A O 1
ATOM 2630 N N . LYS A 1 321 ? 15.005 -10.619 11.319 1.00 92.88 321 LYS A N 1
ATOM 2631 C CA . LYS A 1 321 ? 15.513 -11.682 12.198 1.00 92.88 321 LYS A CA 1
ATOM 2632 C C . LYS A 1 321 ? 16.996 -11.962 11.959 1.00 92.88 321 LYS A C 1
ATOM 2634 O O . LYS A 1 321 ? 17.681 -12.397 12.876 1.00 92.88 321 LYS A O 1
ATOM 2639 N N . LEU A 1 322 ? 17.477 -11.715 10.739 1.00 90.12 322 LEU A N 1
ATOM 2640 C CA . LEU A 1 322 ? 18.857 -11.982 10.325 1.00 90.12 322 LEU A CA 1
ATOM 2641 C C . LEU A 1 322 ? 19.813 -10.819 10.619 1.00 90.12 322 LEU A C 1
ATOM 2643 O O . LEU A 1 322 ? 21.024 -11.019 10.672 1.00 90.12 322 LEU A O 1
ATOM 2647 N N . SER A 1 323 ? 19.299 -9.600 10.800 1.00 91.56 323 SER A N 1
ATOM 2648 C CA . SER A 1 323 ? 20.125 -8.421 11.055 1.00 91.56 323 SER A CA 1
ATOM 2649 C C . SER A 1 323 ? 19.443 -7.423 11.978 1.00 91.56 323 SER A C 1
ATOM 2651 O O . SER A 1 323 ? 18.275 -7.092 11.796 1.00 91.56 323 SER A O 1
ATOM 2653 N N . THR A 1 324 ? 20.217 -6.864 12.909 1.00 91.56 324 THR A N 1
ATOM 2654 C CA . THR A 1 324 ? 19.795 -5.766 13.792 1.00 91.56 324 THR A CA 1
ATOM 2655 C C . THR A 1 324 ? 19.683 -4.418 13.080 1.00 91.56 324 THR A C 1
ATOM 2657 O O . THR A 1 324 ? 19.155 -3.475 13.661 1.00 91.56 324 THR A O 1
ATOM 2660 N N . ILE A 1 325 ? 20.177 -4.309 11.839 1.00 94.69 325 ILE A N 1
ATOM 2661 C CA . ILE A 1 325 ? 20.023 -3.107 11.006 1.00 94.69 325 ILE A CA 1
ATOM 2662 C C . ILE A 1 325 ? 18.555 -2.920 10.616 1.00 94.69 325 ILE A C 1
ATOM 2664 O O . ILE A 1 325 ? 18.060 -1.796 10.581 1.00 94.69 325 ILE A O 1
ATOM 2668 N N . ASN A 1 326 ? 17.875 -4.027 10.324 1.00 96.06 326 ASN A N 1
ATOM 2669 C CA . ASN A 1 326 ? 16.517 -4.023 9.816 1.00 96.06 326 ASN A CA 1
ATOM 2670 C C . ASN A 1 326 ? 15.502 -3.799 10.940 1.00 96.06 326 ASN A C 1
ATOM 2672 O O . ASN A 1 326 ? 15.535 -4.465 11.978 1.00 96.06 326 ASN A O 1
ATOM 2676 N N . LYS A 1 327 ? 14.550 -2.898 10.695 1.00 94.94 327 LYS A N 1
ATOM 2677 C CA . LYS A 1 327 ? 13.361 -2.704 11.521 1.00 94.94 327 LYS A CA 1
ATOM 2678 C C . LYS A 1 327 ? 12.591 -4.018 11.605 1.00 94.94 327 LYS A C 1
ATOM 2680 O O . LYS A 1 327 ? 12.422 -4.719 10.608 1.00 94.94 327 LYS A O 1
ATOM 2685 N N . ARG A 1 328 ? 12.108 -4.344 12.803 1.00 93.19 328 ARG A N 1
ATOM 2686 C CA . ARG A 1 328 ? 11.198 -5.475 12.996 1.00 93.19 328 ARG A CA 1
ATOM 2687 C C . ARG A 1 328 ? 9.850 -5.148 12.374 1.00 93.19 328 ARG A C 1
ATOM 2689 O O . ARG A 1 328 ? 9.268 -4.119 12.698 1.00 93.19 328 ARG A O 1
ATOM 2696 N N . ILE A 1 329 ? 9.381 -6.043 11.514 1.00 91.38 329 ILE A N 1
ATOM 2697 C CA . ILE A 1 329 ? 8.083 -5.940 10.853 1.00 91.38 329 ILE A CA 1
ATOM 2698 C C . ILE A 1 329 ? 7.170 -7.029 11.412 1.00 91.38 329 ILE A C 1
ATOM 2700 O O . ILE A 1 329 ? 7.518 -8.214 11.394 1.00 91.38 329 ILE A O 1
ATOM 2704 N N . GLU A 1 330 ? 6.016 -6.613 11.918 1.00 90.50 330 GLU A N 1
ATOM 2705 C CA . GLU A 1 330 ? 4.902 -7.494 12.267 1.00 90.50 330 GLU A CA 1
ATOM 2706 C C . GLU A 1 330 ? 3.935 -7.541 11.084 1.00 90.50 330 GLU A C 1
ATOM 2708 O O . GLU A 1 330 ? 3.729 -6.531 10.412 1.00 90.50 330 GLU A O 1
ATOM 2713 N N . LEU A 1 331 ? 3.377 -8.717 10.792 1.00 92.06 331 LEU A N 1
ATOM 2714 C CA . LEU A 1 331 ? 2.437 -8.854 9.679 1.00 92.06 331 LEU A CA 1
ATOM 2715 C C . LEU A 1 331 ? 1.029 -8.485 10.146 1.00 92.06 331 LEU A C 1
ATOM 2717 O O . LEU A 1 331 ? 0.628 -8.815 11.261 1.00 92.06 331 LEU A O 1
ATOM 2721 N N . GLU A 1 332 ? 0.240 -7.881 9.264 1.00 92.06 332 GLU A N 1
ATOM 2722 C CA . GLU A 1 332 ? -1.133 -7.447 9.559 1.00 92.06 332 GLU A CA 1
ATOM 2723 C C . GLU A 1 332 ? -2.024 -8.533 10.181 1.00 92.06 332 GLU A C 1
ATOM 2725 O O . GLU A 1 332 ? -2.702 -8.231 11.168 1.00 92.06 332 GLU A O 1
ATOM 2730 N N . PRO A 1 333 ? -2.028 -9.795 9.685 1.00 93.75 333 PRO A N 1
ATOM 2731 C CA . PRO A 1 333 ? -2.849 -10.845 10.281 1.00 93.75 333 PRO A CA 1
ATOM 2732 C C . PRO A 1 333 ? -2.485 -11.112 11.746 1.00 93.75 333 PRO A C 1
ATOM 2734 O O . PRO A 1 333 ? -3.367 -11.407 12.552 1.00 93.75 333 PRO A O 1
ATOM 2737 N N . GLU A 1 334 ? -1.203 -10.987 12.103 1.00 95.12 334 GLU A N 1
ATOM 2738 C CA . GLU A 1 334 ? -0.708 -11.188 13.469 1.00 95.12 334 GLU A CA 1
ATOM 2739 C C . GLU A 1 334 ? -1.148 -10.034 14.366 1.00 95.12 334 GLU A C 1
ATOM 2741 O O . GLU A 1 334 ? -1.740 -10.275 15.414 1.00 95.12 334 GLU A O 1
ATOM 2746 N N . ILE A 1 335 ? -0.974 -8.789 13.907 1.00 96.44 335 ILE A N 1
ATOM 2747 C CA . ILE A 1 335 ? -1.384 -7.586 14.645 1.00 96.44 335 ILE A CA 1
ATOM 2748 C C . ILE A 1 335 ? -2.888 -7.629 14.960 1.00 96.44 335 ILE A C 1
ATOM 2750 O O . ILE A 1 335 ? -3.296 -7.392 16.101 1.00 96.44 335 ILE A O 1
ATOM 2754 N N . ILE A 1 336 ? -3.725 -7.946 13.964 1.00 97.81 336 ILE A N 1
ATOM 2755 C CA . ILE A 1 336 ? -5.185 -8.036 14.130 1.00 97.81 336 ILE A CA 1
ATOM 2756 C C . ILE A 1 336 ? -5.544 -9.170 15.096 1.00 97.81 336 ILE A C 1
ATOM 2758 O O . ILE A 1 336 ? -6.345 -8.965 16.014 1.00 97.81 336 ILE A O 1
ATOM 2762 N N . THR A 1 337 ? -4.949 -10.352 14.916 1.00 97.44 337 THR A N 1
ATOM 2763 C CA . THR A 1 337 ? -5.227 -11.532 15.749 1.00 97.44 337 THR A CA 1
ATOM 2764 C C . THR A 1 337 ? -4.830 -11.298 17.202 1.00 97.44 337 THR A C 1
ATOM 2766 O O . THR A 1 337 ? -5.631 -11.550 18.106 1.00 97.44 337 THR A O 1
ATOM 2769 N N . ASP A 1 338 ? -3.640 -10.756 17.446 1.00 97.00 338 ASP A N 1
ATOM 2770 C CA . ASP A 1 338 ? -3.114 -10.518 18.788 1.00 97.00 338 ASP A CA 1
ATOM 2771 C C . ASP A 1 338 ? -3.932 -9.474 19.544 1.00 97.00 338 ASP A C 1
ATOM 2773 O O . ASP A 1 338 ? -4.318 -9.699 20.695 1.00 97.00 338 ASP A O 1
ATOM 2777 N N . GLU A 1 339 ? -4.264 -8.351 18.906 1.00 97.75 339 GLU A N 1
ATOM 2778 C CA . GLU A 1 339 ? -5.084 -7.311 19.532 1.00 97.75 339 GLU A CA 1
ATOM 2779 C C . GLU A 1 339 ? -6.522 -7.795 19.779 1.00 97.75 339 GLU A C 1
ATOM 2781 O O . GLU A 1 339 ? -7.065 -7.553 20.863 1.00 97.75 339 GLU A O 1
ATOM 2786 N N . THR A 1 340 ? -7.116 -8.550 18.843 1.00 97.94 340 THR A N 1
ATOM 2787 C CA . THR A 1 340 ? -8.441 -9.175 19.027 1.00 97.94 340 THR A CA 1
ATOM 2788 C C . THR A 1 340 ? -8.436 -10.123 20.217 1.00 97.94 340 THR A C 1
ATOM 2790 O O . THR A 1 340 ? -9.290 -10.012 21.100 1.00 97.94 340 THR A O 1
ATOM 2793 N N . ASN A 1 341 ? -7.448 -11.017 20.283 1.00 96.88 341 ASN A N 1
ATOM 2794 C CA . ASN A 1 341 ? -7.290 -11.991 21.359 1.00 96.88 341 ASN A CA 1
ATOM 2795 C C . ASN A 1 341 ? -7.087 -11.309 22.712 1.00 96.88 341 ASN A C 1
ATOM 2797 O O . ASN A 1 341 ? -7.816 -11.582 23.670 1.00 96.88 341 ASN A O 1
ATOM 2801 N N . LYS A 1 342 ? -6.109 -10.401 22.787 1.00 96.94 342 LYS A N 1
ATOM 2802 C CA . LYS A 1 342 ? -5.685 -9.735 24.023 1.00 96.94 342 LYS A CA 1
ATOM 2803 C C . LYS A 1 342 ? -6.781 -8.849 24.594 1.00 96.94 342 LYS A C 1
ATOM 2805 O O . LYS A 1 342 ? -7.038 -8.883 25.797 1.00 96.94 342 LYS A O 1
ATOM 2810 N N . LYS A 1 343 ? -7.426 -8.043 23.748 1.00 96.88 343 LYS A N 1
ATOM 2811 C CA . LYS A 1 343 ? -8.469 -7.110 24.189 1.00 96.88 343 LYS A CA 1
ATOM 2812 C C . LYS A 1 343 ? -9.847 -7.766 24.229 1.00 96.88 343 LYS A C 1
ATOM 2814 O O . LYS A 1 343 ? -10.728 -7.223 24.892 1.00 96.88 343 LYS A O 1
ATOM 2819 N N . ARG A 1 344 ? -10.013 -8.962 23.649 1.00 97.12 344 ARG A N 1
ATOM 2820 C CA . ARG A 1 344 ? -11.298 -9.661 23.469 1.00 97.12 344 ARG A CA 1
ATOM 2821 C C . ARG A 1 344 ? -12.268 -8.812 22.652 1.00 97.12 344 ARG A C 1
ATOM 2823 O O . ARG A 1 344 ? -13.381 -8.570 23.102 1.00 97.12 344 ARG A O 1
ATOM 2830 N N . ILE A 1 345 ? -11.811 -8.297 21.513 1.00 98.25 345 ILE A N 1
ATOM 2831 C CA . ILE A 1 345 ? -12.652 -7.481 20.633 1.00 98.25 345 ILE A CA 1
ATOM 2832 C C . ILE A 1 345 ? -13.817 -8.336 20.128 1.00 98.25 345 ILE A C 1
ATOM 2834 O O . ILE A 1 345 ? -13.608 -9.437 19.628 1.00 98.25 345 ILE A O 1
ATOM 2838 N N . GLU A 1 346 ? -15.035 -7.829 20.285 1.00 98.00 346 GLU A N 1
ATOM 2839 C CA . GLU A 1 346 ? -16.281 -8.491 19.884 1.00 98.00 346 GLU A CA 1
ATOM 2840 C C . GLU A 1 346 ? -16.884 -7.852 18.631 1.00 98.00 346 GLU A C 1
ATOM 2842 O O . GLU A 1 346 ? -17.497 -8.547 17.823 1.00 98.00 346 GLU A O 1
ATOM 2847 N N . THR A 1 347 ? -16.673 -6.544 18.462 1.00 98.56 347 THR A N 1
ATOM 2848 C CA . THR A 1 347 ? -17.240 -5.759 17.364 1.00 98.56 347 THR A CA 1
ATOM 2849 C C . THR A 1 347 ? -16.138 -5.016 16.615 1.00 98.56 347 THR A C 1
ATOM 2851 O O . THR A 1 347 ? -15.309 -4.348 17.232 1.00 98.56 347 THR A O 1
ATOM 2854 N N . TYR A 1 348 ? -16.134 -5.087 15.287 1.00 98.56 348 TYR A N 1
ATOM 2855 C CA . TYR A 1 348 ? -15.307 -4.231 14.431 1.00 98.56 348 TYR A CA 1
ATOM 2856 C C . TYR A 1 348 ? -16.186 -3.209 13.716 1.00 98.56 348 TYR A C 1
ATOM 2858 O O . TYR A 1 348 ? -17.101 -3.598 12.998 1.00 98.56 348 TYR A O 1
ATOM 2866 N N . LEU A 1 349 ? -15.892 -1.917 13.868 1.00 98.38 349 LEU A N 1
ATOM 2867 C CA . LEU A 1 349 ? -16.407 -0.873 12.983 1.00 98.38 349 LEU A CA 1
ATOM 2868 C C . LEU A 1 349 ? -15.388 -0.633 11.870 1.00 98.38 349 LEU A C 1
ATOM 2870 O O . LEU A 1 349 ? -14.267 -0.213 12.145 1.00 98.38 349 LEU A O 1
ATOM 2874 N N . ILE A 1 350 ? -15.777 -0.874 10.624 1.00 97.50 350 ILE A N 1
ATOM 2875 C CA . ILE A 1 350 ? -14.959 -0.615 9.440 1.00 97.50 350 ILE A CA 1
ATOM 2876 C C . ILE A 1 350 ? -15.409 0.711 8.829 1.00 97.50 350 ILE A C 1
ATOM 2878 O O . ILE A 1 350 ? -16.564 0.850 8.433 1.00 97.50 350 ILE A O 1
ATOM 2882 N N . PHE A 1 351 ? -14.498 1.679 8.744 1.00 95.44 351 PHE A N 1
ATOM 2883 C CA . PHE A 1 351 ? -14.774 3.034 8.275 1.00 95.44 351 PHE A CA 1
ATOM 2884 C C . PHE A 1 351 ? -13.830 3.439 7.140 1.00 95.44 351 PHE A C 1
ATOM 2886 O O . PHE A 1 351 ? -12.621 3.555 7.335 1.00 95.44 351 PHE A O 1
ATOM 2893 N N . GLY A 1 352 ? -14.376 3.714 5.953 1.00 88.38 352 GLY A N 1
ATOM 2894 C CA . GLY A 1 352 ? -13.598 4.290 4.850 1.00 88.38 352 GLY A CA 1
ATOM 2895 C C . GLY A 1 352 ? -12.540 3.360 4.241 1.00 88.38 352 GLY A C 1
ATOM 2896 O O . GLY A 1 352 ? -11.559 3.852 3.682 1.00 88.38 352 GLY A O 1
ATOM 2897 N N . MET A 1 353 ? -12.716 2.043 4.380 1.00 89.88 353 MET A N 1
ATOM 2898 C CA . MET A 1 353 ? -11.908 1.013 3.720 1.00 89.88 353 MET A CA 1
ATOM 2899 C C . MET A 1 353 ? -12.480 0.702 2.333 1.00 89.88 353 MET A C 1
ATOM 2901 O O . MET A 1 353 ? -13.694 0.529 2.198 1.00 89.88 353 MET A O 1
ATOM 2905 N N . ASN A 1 354 ? -11.611 0.580 1.326 1.00 83.25 354 ASN A N 1
ATOM 2906 C CA . ASN A 1 354 ? -12.006 0.074 0.015 1.00 83.25 354 ASN A CA 1
ATOM 2907 C C . ASN A 1 354 ? -11.893 -1.457 0.016 1.00 83.25 354 ASN A C 1
ATOM 2909 O O . ASN A 1 354 ? -10.791 -2.006 -0.016 1.00 83.25 354 ASN A O 1
ATOM 2913 N N . ILE A 1 355 ? -13.039 -2.140 0.044 1.00 83.75 355 ILE A N 1
ATOM 2914 C CA . ILE A 1 355 ? -13.080 -3.598 0.166 1.00 83.75 355 ILE A CA 1
ATOM 2915 C C . ILE A 1 355 ? -12.420 -4.321 -1.018 1.00 83.75 355 ILE A C 1
ATOM 2917 O O . ILE A 1 355 ? -11.781 -5.340 -0.797 1.00 83.75 355 ILE A O 1
ATOM 2921 N N . GLU A 1 356 ? -12.456 -3.768 -2.235 1.00 75.81 356 GLU A N 1
ATOM 2922 C CA . GLU A 1 356 ? -11.829 -4.380 -3.424 1.00 75.81 356 GLU A CA 1
ATOM 2923 C C . GLU A 1 356 ? -10.291 -4.427 -3.321 1.00 75.81 356 GLU A C 1
ATOM 2925 O O . GLU A 1 356 ? -9.609 -5.286 -3.899 1.00 75.81 356 GLU A O 1
ATOM 2930 N N . ASN A 1 357 ? -9.712 -3.484 -2.574 1.00 75.62 357 ASN A N 1
ATOM 2931 C CA . ASN A 1 357 ? -8.272 -3.414 -2.363 1.00 75.62 357 ASN A CA 1
ATOM 2932 C C . ASN A 1 357 ? -7.833 -4.210 -1.135 1.00 75.62 357 ASN A C 1
ATOM 2934 O O . ASN A 1 357 ? -6.833 -4.924 -1.226 1.00 75.62 357 ASN A O 1
ATOM 2938 N N . ASP A 1 358 ? -8.605 -4.134 -0.049 1.00 82.62 358 ASP A N 1
ATOM 2939 C CA . ASP A 1 358 ? -8.202 -4.576 1.292 1.00 82.62 358 ASP A CA 1
ATOM 2940 C C . ASP A 1 358 ? -9.044 -5.763 1.820 1.00 82.62 358 ASP A C 1
ATOM 2942 O O . ASP A 1 358 ? -9.186 -5.972 3.026 1.00 82.62 358 ASP A O 1
ATOM 2946 N N . GLN A 1 359 ? -9.616 -6.583 0.931 1.00 85.31 359 GLN A N 1
ATOM 2947 C CA . GLN A 1 359 ? -10.413 -7.774 1.282 1.00 85.31 359 GLN A CA 1
ATOM 2948 C C . GLN A 1 359 ? -9.684 -8.787 2.186 1.00 85.31 359 GLN A C 1
ATOM 2950 O O . GLN A 1 359 ? -10.308 -9.479 2.995 1.00 85.31 359 GLN A O 1
ATOM 2955 N N . ASN A 1 360 ? -8.351 -8.851 2.111 1.00 87.31 360 ASN A N 1
ATOM 2956 C CA . ASN A 1 360 ? -7.531 -9.658 3.018 1.00 87.31 360 ASN A CA 1
ATOM 2957 C C . ASN A 1 360 ? -7.685 -9.217 4.482 1.00 87.31 360 ASN A C 1
ATOM 2959 O O . ASN A 1 360 ? -7.636 -10.062 5.374 1.00 87.31 360 ASN A O 1
ATOM 2963 N N . ILE A 1 361 ? -7.922 -7.929 4.742 1.00 92.06 361 ILE A N 1
ATOM 2964 C CA . ILE A 1 361 ? -8.134 -7.408 6.095 1.00 92.06 361 ILE A CA 1
ATOM 2965 C C . ILE A 1 361 ? -9.444 -7.943 6.676 1.00 92.06 361 ILE A C 1
ATOM 2967 O O . ILE A 1 361 ? -9.470 -8.375 7.829 1.00 92.06 361 ILE A O 1
ATOM 2971 N N . LEU A 1 362 ? -10.511 -8.003 5.870 1.00 94.31 362 LEU A N 1
ATOM 2972 C CA . LEU A 1 362 ? -11.779 -8.607 6.285 1.00 94.31 362 LEU A CA 1
ATOM 2973 C C . LEU A 1 362 ? -11.596 -10.090 6.637 1.00 94.31 362 LEU A C 1
ATOM 2975 O O . LEU A 1 362 ? -12.029 -10.534 7.703 1.00 94.31 362 LEU A O 1
ATOM 2979 N N . ARG A 1 363 ? -10.873 -10.834 5.791 1.00 93.50 363 ARG A N 1
ATOM 2980 C CA . ARG A 1 363 ? -10.510 -12.232 6.059 1.00 93.50 363 ARG A CA 1
ATOM 2981 C C . ARG A 1 363 ? -9.731 -12.368 7.376 1.00 93.50 363 ARG A C 1
ATOM 2983 O O . ARG A 1 363 ? -10.046 -13.241 8.182 1.00 93.50 363 ARG A O 1
ATOM 2990 N N . ASN A 1 364 ? -8.761 -11.489 7.629 1.00 95.25 364 ASN A N 1
ATOM 2991 C CA . ASN A 1 364 ? -7.967 -11.493 8.862 1.00 95.25 364 ASN A CA 1
ATOM 2992 C C . ASN A 1 364 ? -8.822 -11.226 10.111 1.00 95.25 364 ASN A C 1
ATOM 2994 O O . ASN A 1 364 ? -8.603 -11.865 11.137 1.00 95.25 364 ASN A O 1
ATOM 2998 N N . ILE A 1 365 ? -9.824 -10.342 10.031 1.00 97.69 365 ILE A N 1
ATOM 2999 C CA . ILE A 1 365 ? -10.777 -10.101 11.130 1.00 97.69 365 ILE A CA 1
ATOM 3000 C C . ILE A 1 365 ? -11.589 -11.366 11.437 1.00 97.69 365 ILE A C 1
ATOM 3002 O O . ILE A 1 365 ? -11.729 -11.735 12.604 1.00 97.69 365 ILE A O 1
ATOM 3006 N N . MET A 1 366 ? -12.084 -12.070 10.413 1.00 97.56 366 MET A N 1
ATOM 3007 C CA . MET A 1 366 ? -12.827 -13.327 10.599 1.00 97.56 366 MET A CA 1
ATOM 3008 C C . MET A 1 366 ? -11.968 -14.392 11.297 1.00 97.56 366 MET A C 1
ATOM 3010 O O . MET A 1 366 ? -12.413 -15.022 12.260 1.00 97.56 366 MET A O 1
ATOM 3014 N N . VAL A 1 367 ? -10.714 -14.547 10.856 1.00 96.94 367 VAL A N 1
ATOM 3015 C CA . VAL A 1 367 ? -9.737 -15.460 11.474 1.00 96.94 367 VAL A CA 1
ATOM 3016 C C . VAL A 1 367 ? -9.449 -15.057 12.920 1.00 96.94 367 VAL A C 1
ATOM 3018 O O . VAL A 1 367 ? -9.392 -15.920 13.800 1.00 96.94 367 VAL A O 1
ATOM 3021 N N . ALA A 1 368 ? -9.295 -13.761 13.186 1.00 98.00 368 ALA A N 1
ATOM 3022 C CA . ALA A 1 368 ? -9.028 -13.243 14.520 1.00 98.00 368 ALA A CA 1
ATOM 3023 C C . ALA A 1 368 ? -10.194 -13.514 15.481 1.00 98.00 368 ALA A C 1
ATOM 3025 O O . ALA A 1 368 ? -9.967 -13.987 16.595 1.00 98.00 368 ALA A O 1
ATOM 3026 N N . PHE A 1 369 ? -11.441 -13.305 15.047 1.00 98.50 369 PHE A N 1
ATOM 3027 C CA . PHE A 1 369 ? -12.630 -13.646 15.832 1.00 98.50 369 PHE A CA 1
ATOM 3028 C C . PHE A 1 369 ? -12.715 -15.140 16.157 1.00 98.50 369 PHE A C 1
ATOM 3030 O O . PHE A 1 369 ? -12.940 -15.506 17.318 1.00 98.50 369 PHE A O 1
ATOM 3037 N N . TYR A 1 370 ? -12.487 -15.997 15.157 1.00 97.88 370 TYR A N 1
ATOM 3038 C CA . TYR A 1 370 ? -12.490 -17.448 15.332 1.00 97.88 370 TYR A CA 1
ATOM 3039 C C . TYR A 1 370 ? -11.399 -17.899 16.311 1.00 97.88 370 TYR A C 1
ATOM 3041 O O . TYR A 1 370 ? -11.674 -18.622 17.271 1.00 97.88 370 TYR A O 1
ATOM 3049 N N . SER A 1 371 ? -10.174 -17.401 16.125 1.00 96.19 371 SER A N 1
ATOM 3050 C CA . SER A 1 371 ? -9.020 -17.703 16.983 1.00 96.19 371 SER A CA 1
ATOM 3051 C C . SER A 1 371 ? -9.248 -17.241 18.424 1.00 96.19 371 SER A C 1
ATOM 3053 O O . SER A 1 371 ? -8.943 -17.964 19.375 1.00 96.19 371 SER A O 1
ATOM 3055 N N . ALA A 1 372 ? -9.880 -16.077 18.588 1.00 96.94 372 ALA A N 1
ATOM 3056 C CA . ALA A 1 372 ? -10.291 -15.542 19.878 1.00 96.94 372 ALA A CA 1
ATOM 3057 C C . ALA A 1 372 ? -11.512 -16.256 20.471 1.00 96.94 372 ALA A C 1
ATOM 3059 O O . ALA A 1 372 ? -11.860 -15.994 21.624 1.00 96.94 372 ALA A O 1
ATOM 3060 N N . LYS A 1 373 ? -12.178 -17.166 19.753 1.00 97.00 373 LYS A N 1
ATOM 3061 C CA . LYS A 1 373 ? -13.414 -17.824 20.206 1.00 97.00 373 LYS A CA 1
ATOM 3062 C C . LYS A 1 373 ? -14.461 -16.798 20.661 1.00 97.00 373 LYS A C 1
ATOM 3064 O O . LYS A 1 373 ? -15.024 -16.910 21.754 1.00 97.00 373 LYS A O 1
ATOM 3069 N N . ILE A 1 374 ? -14.662 -15.738 19.877 1.00 97.75 374 ILE A N 1
ATOM 3070 C CA . ILE A 1 374 ? -15.714 -14.752 20.151 1.00 97.75 374 ILE A CA 1
ATOM 3071 C C . ILE A 1 374 ? -17.064 -15.405 19.857 1.00 97.75 374 ILE A C 1
ATOM 3073 O O . ILE A 1 374 ? -17.276 -15.927 18.771 1.00 97.75 374 ILE A O 1
ATOM 3077 N N . LEU A 1 375 ? -17.982 -15.414 20.824 1.00 95.06 375 LEU A N 1
ATOM 3078 C CA . LEU A 1 375 ? -19.258 -16.129 20.672 1.00 95.06 375 LEU A CA 1
ATOM 3079 C C . LEU A 1 375 ? -20.295 -15.352 19.856 1.00 95.06 375 LEU A C 1
ATOM 3081 O O . LEU A 1 375 ? -21.142 -15.957 19.209 1.00 95.06 375 LEU A O 1
ATOM 3085 N N . LYS A 1 376 ? -20.256 -14.017 19.922 1.00 95.75 376 LYS A N 1
ATOM 3086 C CA . LYS A 1 376 ? -21.192 -13.119 19.230 1.00 95.75 376 LYS A CA 1
ATOM 3087 C C . LYS A 1 376 ? -20.421 -12.042 18.459 1.00 95.75 376 LYS A C 1
ATOM 3089 O O . LYS A 1 376 ? -20.490 -10.876 18.844 1.00 95.75 376 LYS A O 1
ATOM 3094 N N . PRO A 1 377 ? -19.620 -12.432 17.453 1.00 97.75 377 PRO A N 1
ATOM 3095 C CA . PRO A 1 377 ? -18.844 -11.482 16.670 1.00 97.75 377 PRO A CA 1
ATOM 3096 C C . PRO A 1 377 ? -19.772 -10.588 15.843 1.00 97.75 377 PRO A C 1
ATOM 3098 O O . PRO A 1 377 ? -20.769 -11.058 15.284 1.00 97.75 377 PRO A O 1
ATOM 3101 N N . LYS A 1 378 ? -19.431 -9.302 15.756 1.00 98.38 378 LYS A N 1
ATOM 3102 C CA . LYS A 1 378 ? -20.158 -8.321 14.946 1.00 98.38 378 LYS A CA 1
ATOM 3103 C C . LYS A 1 378 ? -19.195 -7.518 14.072 1.00 98.38 378 LYS A C 1
ATOM 3105 O O . LYS A 1 378 ? -18.135 -7.091 14.526 1.00 98.38 378 LYS A O 1
ATOM 3110 N N . ILE A 1 379 ? -19.580 -7.275 12.826 1.00 98.50 379 ILE A N 1
ATOM 3111 C CA . ILE A 1 379 ? -18.933 -6.305 11.943 1.00 98.50 379 ILE A CA 1
ATOM 3112 C C . ILE A 1 379 ? -19.957 -5.233 11.599 1.00 98.50 379 ILE A C 1
ATOM 3114 O O . ILE A 1 379 ? -21.064 -5.532 11.168 1.00 98.50 379 ILE A O 1
ATOM 3118 N N . ILE A 1 380 ? -19.582 -3.978 11.796 1.00 98.31 380 ILE A N 1
ATOM 3119 C CA . ILE A 1 380 ? -20.350 -2.820 11.366 1.00 98.31 380 ILE A CA 1
ATOM 3120 C C . ILE A 1 380 ? -19.586 -2.192 10.205 1.00 98.31 380 ILE A C 1
ATOM 3122 O O . ILE A 1 380 ? -18.450 -1.753 10.385 1.00 98.31 380 ILE A O 1
ATOM 3126 N N . TYR A 1 381 ? -20.186 -2.146 9.020 1.00 97.62 381 TYR A N 1
ATOM 3127 C CA . TYR A 1 381 ? -19.595 -1.493 7.855 1.00 97.62 381 TYR A CA 1
ATOM 3128 C C . TYR A 1 381 ? -20.201 -0.102 7.654 1.00 97.62 381 TYR A C 1
ATOM 3130 O O . TYR A 1 381 ? -21.410 0.046 7.443 1.00 97.62 381 TYR A O 1
ATOM 3138 N N . ALA A 1 382 ? -19.352 0.925 7.731 1.00 96.69 382 ALA A N 1
ATOM 3139 C CA . ALA A 1 382 ? -19.723 2.292 7.403 1.00 96.69 382 ALA A CA 1
ATOM 3140 C C . ALA A 1 382 ? -19.523 2.540 5.902 1.00 96.69 382 ALA A C 1
ATOM 3142 O O . ALA A 1 382 ? -18.389 2.631 5.429 1.00 96.69 382 ALA A O 1
ATOM 3143 N N . TYR A 1 383 ? -20.627 2.656 5.163 1.00 94.88 383 TYR A N 1
ATOM 3144 C CA . TYR A 1 383 ? -20.627 2.792 3.703 1.00 94.88 383 TYR A CA 1
ATOM 3145 C C . TYR A 1 383 ? -20.906 4.239 3.276 1.00 94.88 383 TYR A C 1
ATOM 3147 O O . TYR A 1 383 ? -21.587 4.975 3.995 1.00 94.88 383 TYR A O 1
ATOM 3155 N N . CYS A 1 384 ? -20.356 4.693 2.148 1.00 91.69 384 CYS A N 1
ATOM 3156 C CA . CYS A 1 384 ? -20.622 6.032 1.605 1.00 91.69 384 CYS A CA 1
ATOM 3157 C C . CYS A 1 384 ? -21.718 5.990 0.535 1.00 91.69 384 CYS A C 1
ATOM 3159 O O . CYS A 1 384 ? -22.536 6.906 0.444 1.00 91.69 384 CYS A O 1
ATOM 3161 N N . THR A 1 385 ? -21.760 4.913 -0.254 1.00 92.44 385 THR A N 1
ATOM 3162 C CA . THR A 1 385 ? -22.769 4.699 -1.301 1.00 92.44 385 THR A CA 1
ATOM 3163 C C . THR A 1 385 ? -23.397 3.310 -1.209 1.00 92.44 385 THR A C 1
ATOM 3165 O O . THR A 1 385 ? -22.776 2.369 -0.720 1.00 92.44 385 THR A O 1
ATOM 3168 N N . GLU A 1 386 ? -24.622 3.148 -1.718 1.00 93.44 386 GLU A N 1
ATOM 3169 C CA . GLU A 1 386 ? -25.275 1.828 -1.762 1.00 93.44 386 GLU A CA 1
ATOM 3170 C C . GLU A 1 386 ? -24.497 0.818 -2.622 1.00 93.44 386 GLU A C 1
ATOM 3172 O O . GLU A 1 386 ? -24.502 -0.370 -2.320 1.00 93.44 386 GLU A O 1
ATOM 3177 N N . ASN A 1 387 ? -23.771 1.277 -3.647 1.00 91.06 387 ASN A N 1
ATOM 3178 C CA . ASN A 1 387 ? -22.919 0.400 -4.451 1.00 91.06 387 ASN A CA 1
ATOM 3179 C C . ASN A 1 387 ? -21.754 -0.178 -3.630 1.00 91.06 387 ASN A C 1
ATOM 3181 O O . ASN A 1 387 ? -21.469 -1.365 -3.719 1.00 91.06 387 ASN A O 1
ATOM 3185 N N . GLU A 1 388 ? -21.103 0.638 -2.794 1.00 90.50 388 GLU A N 1
ATOM 3186 C CA . GLU A 1 388 ? -20.052 0.155 -1.883 1.00 90.50 388 GLU A CA 1
ATOM 3187 C C . GLU A 1 388 ? -20.596 -0.850 -0.868 1.00 90.50 388 GLU A C 1
ATOM 3189 O O . GLU A 1 388 ? -19.936 -1.840 -0.560 1.00 90.50 388 GLU A O 1
ATOM 3194 N N . LYS A 1 389 ? -21.807 -0.614 -0.353 1.00 94.75 389 LYS A N 1
ATOM 3195 C CA . LYS A 1 389 ? -22.474 -1.550 0.553 1.00 94.75 389 LYS A CA 1
ATOM 3196 C C . LYS A 1 389 ? -22.729 -2.900 -0.122 1.00 94.75 389 LYS A C 1
ATOM 3198 O O . LYS A 1 389 ? -22.410 -3.927 0.469 1.00 94.75 389 LYS A O 1
ATOM 3203 N N . GLN A 1 390 ? -23.260 -2.894 -1.345 1.00 94.44 390 GLN A N 1
ATOM 3204 C CA . GLN A 1 390 ? -23.499 -4.112 -2.128 1.00 94.44 390 GLN A CA 1
ATOM 3205 C C . GLN A 1 390 ? -22.196 -4.861 -2.431 1.00 94.44 390 GLN A C 1
ATOM 3207 O O . GLN A 1 390 ? -22.145 -6.084 -2.301 1.00 94.44 390 GLN A O 1
ATOM 3212 N N . GLU A 1 391 ? -21.126 -4.141 -2.779 1.00 91.44 391 GLU A N 1
ATOM 3213 C CA . GLU A 1 391 ? -19.822 -4.771 -3.002 1.00 91.44 391 GLU A CA 1
ATOM 3214 C C . GLU A 1 391 ? -19.268 -5.369 -1.704 1.00 91.44 391 GLU A C 1
ATOM 3216 O O . GLU A 1 391 ? -18.776 -6.492 -1.710 1.00 91.44 391 GLU A O 1
ATOM 3221 N N . PHE A 1 392 ? -19.417 -4.688 -0.562 1.00 94.75 392 PHE A N 1
ATOM 3222 C CA . PHE A 1 392 ? -19.027 -5.253 0.730 1.00 94.75 392 PHE A CA 1
ATOM 3223 C C . PHE A 1 392 ? -19.833 -6.510 1.083 1.00 94.75 392 PHE A C 1
ATOM 3225 O O . PHE A 1 392 ? -19.248 -7.493 1.529 1.00 94.75 392 PHE A O 1
ATOM 3232 N N . GLU A 1 393 ? -21.155 -6.502 0.884 1.00 94.75 393 GLU A N 1
ATOM 3233 C CA . GLU A 1 393 ? -22.028 -7.670 1.089 1.00 94.75 393 GLU A CA 1
ATOM 3234 C C . GLU A 1 393 ? -21.548 -8.877 0.282 1.00 94.75 393 GLU A C 1
ATOM 3236 O O . GLU A 1 393 ? -21.416 -9.975 0.821 1.00 94.75 393 GLU A O 1
ATOM 3241 N N . LYS A 1 394 ? -21.231 -8.662 -0.996 1.00 92.50 394 LYS A N 1
ATOM 3242 C CA . LYS A 1 394 ? -20.697 -9.695 -1.881 1.00 92.50 394 LYS A CA 1
ATOM 3243 C C . LYS A 1 394 ? -19.326 -10.188 -1.405 1.00 92.50 394 LYS A C 1
ATOM 3245 O O . LYS A 1 394 ? -19.161 -11.384 -1.150 1.00 92.50 394 LYS A O 1
ATOM 3250 N N . GLN A 1 395 ? -18.373 -9.274 -1.217 1.00 91.62 395 GLN A N 1
ATOM 3251 C CA . GLN A 1 395 ? -17.008 -9.609 -0.804 1.00 91.62 395 GLN A CA 1
ATOM 3252 C C . GLN A 1 395 ? -16.964 -10.319 0.549 1.00 91.62 395 GLN A C 1
ATOM 3254 O O . GLN A 1 395 ? -16.152 -11.223 0.738 1.00 91.62 395 GLN A O 1
ATOM 3259 N N . PHE A 1 396 ? -17.859 -9.973 1.479 1.00 94.81 396 PHE A N 1
ATOM 3260 C CA . PHE A 1 396 ? -17.946 -10.627 2.782 1.00 94.81 396 PHE A CA 1
ATOM 3261 C C . PHE A 1 396 ? -18.111 -12.142 2.667 1.00 94.81 396 PHE A C 1
ATOM 3263 O O . PHE A 1 396 ? -17.475 -12.872 3.422 1.00 94.81 396 PHE A O 1
ATOM 3270 N N . PHE A 1 397 ? -18.908 -12.630 1.715 1.00 93.06 397 PHE A N 1
ATOM 3271 C CA . PHE A 1 397 ? -19.067 -14.068 1.503 1.00 93.06 397 PHE A CA 1
ATOM 3272 C C . PHE A 1 397 ? -17.977 -14.659 0.604 1.00 93.06 397 PHE A C 1
ATOM 3274 O O . PHE A 1 397 ? -17.537 -15.780 0.862 1.00 93.06 397 PHE A O 1
ATOM 3281 N N . GLU A 1 398 ? -17.507 -13.923 -0.408 1.00 90.94 398 GLU A N 1
ATOM 3282 C CA . GLU A 1 398 ? -16.470 -14.397 -1.341 1.00 90.94 398 GLU A CA 1
ATOM 3283 C C . GLU A 1 398 ? -15.131 -14.686 -0.647 1.00 90.94 398 GLU A C 1
ATOM 3285 O O . GLU A 1 398 ? -14.426 -15.626 -1.020 1.00 90.94 398 GLU A O 1
ATOM 3290 N N . VAL A 1 399 ? -14.788 -13.944 0.411 1.00 91.00 399 VAL A N 1
ATOM 3291 C CA . VAL A 1 399 ? -13.545 -14.183 1.164 1.00 91.00 399 VAL A CA 1
ATOM 3292 C C . VAL A 1 399 ? -13.606 -15.391 2.107 1.00 91.00 399 VAL A C 1
ATOM 3294 O O . VAL A 1 399 ? -12.563 -15.779 2.649 1.00 91.00 399 VAL A O 1
ATOM 3297 N N . ILE A 1 400 ? -14.780 -16.005 2.310 1.00 93.31 400 ILE A N 1
ATOM 3298 C CA . ILE A 1 400 ? -14.969 -17.172 3.188 1.00 93.31 400 ILE A CA 1
ATOM 3299 C C . ILE A 1 400 ? -14.559 -18.444 2.442 1.00 93.31 400 ILE A C 1
ATOM 3301 O O . ILE A 1 400 ? -15.377 -19.206 1.929 1.00 93.31 400 ILE A O 1
ATOM 3305 N N . THR A 1 401 ? -13.253 -18.682 2.414 1.00 90.31 401 THR A N 1
ATOM 3306 C CA . THR A 1 401 ? -12.636 -19.866 1.795 1.00 90.31 401 THR A CA 1
ATOM 3307 C C . THR A 1 401 ? -11.693 -20.550 2.781 1.00 90.31 401 THR A C 1
ATOM 3309 O O . THR A 1 401 ? -10.509 -20.774 2.518 1.00 90.31 401 THR A O 1
ATOM 3312 N N . PHE A 1 402 ? -12.204 -20.783 3.988 1.00 91.94 402 PHE A N 1
ATOM 3313 C CA . PHE A 1 402 ? -11.495 -21.470 5.066 1.00 91.94 402 PHE A CA 1
ATOM 3314 C C . PHE A 1 402 ? -11.847 -22.962 5.082 1.00 91.94 402 PHE A C 1
ATOM 3316 O O . PHE A 1 402 ? -12.628 -23.438 4.258 1.00 91.94 402 PHE A O 1
ATOM 3323 N N . ASP A 1 403 ? -11.328 -23.700 6.066 1.00 93.94 403 ASP A N 1
ATOM 3324 C CA . ASP A 1 403 ? -11.891 -25.010 6.395 1.00 93.94 403 ASP A CA 1
ATOM 3325 C C . ASP A 1 403 ? -13.378 -24.907 6.795 1.00 93.94 403 ASP A C 1
ATOM 3327 O O . ASP A 1 403 ? -13.915 -23.816 7.022 1.00 93.94 403 ASP A O 1
ATOM 3331 N N . GLN A 1 404 ? -14.060 -26.053 6.862 1.00 95.94 404 GLN A N 1
ATOM 3332 C CA . GLN A 1 404 ? -15.499 -26.110 7.124 1.00 95.94 404 GLN A CA 1
ATOM 3333 C C . GLN A 1 404 ? -15.887 -25.416 8.440 1.00 95.94 404 GLN A C 1
ATOM 3335 O O . GLN A 1 404 ? -16.828 -24.627 8.460 1.00 95.94 404 GLN A O 1
ATOM 3340 N N . ASN A 1 405 ? -15.138 -25.652 9.520 1.00 96.38 405 ASN A N 1
ATOM 3341 C CA . ASN A 1 405 ? -15.476 -25.141 10.849 1.00 96.38 405 ASN A CA 1
ATOM 3342 C C . ASN A 1 405 ? -15.367 -23.615 10.908 1.00 96.38 405 ASN A C 1
ATOM 3344 O O . ASN A 1 405 ? -16.262 -22.936 11.416 1.00 96.38 405 ASN A O 1
ATOM 3348 N N . MET A 1 406 ? -14.273 -23.068 10.380 1.00 96.25 406 MET A N 1
ATOM 3349 C CA . MET A 1 406 ? -14.065 -21.624 10.348 1.00 96.25 406 MET A CA 1
ATOM 3350 C C . MET A 1 406 ? -15.008 -20.947 9.352 1.00 96.25 406 MET A C 1
ATOM 3352 O O . MET A 1 406 ? -15.493 -19.853 9.630 1.00 96.25 406 MET A O 1
ATOM 3356 N N . SER A 1 407 ? -15.318 -21.594 8.226 1.00 96.81 407 SER A N 1
ATOM 3357 C CA . SER A 1 407 ? -16.290 -21.072 7.259 1.00 96.81 407 SER A CA 1
ATOM 3358 C C . SER A 1 407 ? -17.692 -20.986 7.856 1.00 96.81 407 SER A C 1
ATOM 3360 O O . SER A 1 407 ? -18.362 -19.966 7.705 1.00 96.81 407 SER A O 1
ATOM 3362 N N . ASP A 1 408 ? -18.123 -22.017 8.584 1.00 97.44 408 ASP A N 1
ATOM 3363 C CA . ASP A 1 408 ? -19.417 -22.016 9.269 1.00 97.44 408 ASP A CA 1
ATOM 3364 C C . ASP A 1 408 ? -19.458 -20.974 10.386 1.00 97.44 408 ASP A C 1
ATOM 3366 O O . ASP A 1 408 ? -20.459 -20.278 10.546 1.00 97.44 408 ASP A O 1
ATOM 3370 N N . TYR A 1 409 ? -18.357 -20.787 11.115 1.00 98.12 409 TYR A N 1
ATOM 3371 C CA . TYR A 1 409 ? -18.240 -19.688 12.069 1.00 98.12 409 TYR A CA 1
ATOM 3372 C C . TYR A 1 409 ? -18.346 -18.315 11.386 1.00 98.12 409 TYR A C 1
ATOM 3374 O O . TYR A 1 409 ? -19.138 -17.477 11.814 1.00 98.12 409 TYR A O 1
ATOM 3382 N N . ALA A 1 410 ? -17.582 -18.086 10.314 1.00 97.31 410 ALA A N 1
ATOM 3383 C CA . ALA A 1 410 ? -17.510 -16.799 9.627 1.00 97.31 410 ALA A CA 1
ATOM 3384 C C . ALA A 1 410 ? -18.861 -16.382 9.024 1.00 97.31 410 ALA A C 1
ATOM 3386 O O . ALA A 1 410 ? -19.253 -15.224 9.145 1.00 97.31 410 ALA A O 1
ATOM 3387 N N . ARG A 1 411 ? -19.618 -17.334 8.460 1.00 96.94 411 ARG A N 1
ATOM 3388 C CA . ARG A 1 411 ? -20.979 -17.094 7.940 1.00 96.94 411 ARG A CA 1
ATOM 3389 C C . ARG A 1 411 ? -21.978 -16.655 9.013 1.00 96.94 411 ARG A C 1
ATOM 3391 O O . ARG A 1 411 ? -22.987 -16.049 8.675 1.00 96.94 411 ARG A O 1
ATOM 3398 N N . ASN A 1 412 ? -21.709 -16.963 10.283 1.00 97.12 412 ASN A N 1
ATOM 3399 C CA . ASN A 1 412 ? -22.553 -16.592 11.419 1.00 97.12 412 ASN A CA 1
ATOM 3400 C C . ASN A 1 412 ? -22.133 -15.269 12.088 1.00 97.12 412 ASN A C 1
ATOM 3402 O O . ASN A 1 412 ? -22.735 -14.878 13.091 1.00 97.12 412 ASN A O 1
ATOM 3406 N N . ILE A 1 413 ? -21.111 -14.573 11.574 1.00 98.38 413 ILE A N 1
ATOM 3407 C CA . ILE A 1 413 ? -20.760 -13.230 12.049 1.00 98.38 413 ILE A CA 1
ATOM 3408 C C . ILE A 1 413 ? -21.893 -12.270 11.683 1.00 98.38 413 ILE A C 1
ATOM 3410 O O . ILE A 1 413 ? -22.286 -12.176 10.523 1.00 98.38 413 ILE A O 1
ATOM 3414 N N . ASN A 1 414 ? -22.408 -11.533 12.670 1.00 97.81 414 ASN A N 1
ATOM 3415 C CA . ASN A 1 414 ? -23.457 -10.549 12.426 1.00 97.81 414 ASN A CA 1
ATOM 3416 C C . ASN A 1 414 ? -22.873 -9.333 11.700 1.00 97.81 414 ASN A C 1
ATOM 3418 O O . ASN A 1 414 ? -21.936 -8.715 12.208 1.00 97.81 414 ASN A O 1
ATOM 3422 N N . VAL A 1 415 ? -23.444 -8.970 10.553 1.00 97.88 415 VAL A N 1
ATOM 3423 C CA . VAL A 1 415 ? -23.019 -7.802 9.777 1.00 97.88 415 VAL A CA 1
ATOM 3424 C C . VAL A 1 415 ? -24.122 -6.754 9.782 1.00 97.88 415 VAL A C 1
ATOM 3426 O O . VAL A 1 415 ? -25.256 -7.023 9.394 1.00 97.88 415 VAL A O 1
ATOM 3429 N N . GLU A 1 416 ? -23.781 -5.548 10.221 1.00 98.00 416 GLU A N 1
ATOM 3430 C CA . GLU A 1 416 ? -24.670 -4.391 10.224 1.00 98.00 416 GLU A CA 1
ATOM 3431 C C . GLU A 1 416 ? -24.068 -3.246 9.409 1.00 98.00 416 GLU A C 1
ATOM 3433 O O . GLU A 1 416 ? -22.855 -3.133 9.243 1.00 98.00 416 GLU A O 1
ATOM 3438 N N . TYR A 1 417 ? -24.936 -2.371 8.910 1.00 97.75 417 TYR A N 1
ATOM 3439 C CA . TYR A 1 417 ? -24.554 -1.287 8.011 1.00 97.75 417 TYR A CA 1
ATOM 3440 C C . TYR A 1 417 ? -25.010 0.053 8.556 1.00 97.75 417 TYR A C 1
ATOM 3442 O O . TYR A 1 417 ? -26.150 0.186 9.020 1.00 97.75 417 TYR A O 1
ATOM 3450 N N . ILE A 1 418 ? -24.145 1.055 8.448 1.00 97.56 418 ILE A N 1
ATOM 3451 C CA . ILE A 1 418 ? -24.451 2.442 8.790 1.00 97.56 418 ILE A CA 1
ATOM 3452 C C . ILE A 1 418 ? -23.935 3.374 7.699 1.00 97.56 418 ILE A C 1
ATOM 3454 O O . ILE A 1 418 ? -22.840 3.192 7.176 1.00 97.56 418 ILE A O 1
ATOM 3458 N N . GLU A 1 419 ? -24.708 4.399 7.356 1.00 96.50 419 GLU A N 1
ATOM 3459 C CA . GLU A 1 419 ? -24.227 5.417 6.430 1.00 96.50 419 GLU A CA 1
ATOM 3460 C C . GLU A 1 419 ? -23.113 6.244 7.081 1.00 96.50 419 GLU A C 1
ATOM 3462 O O . GLU A 1 419 ? -23.272 6.822 8.160 1.00 96.50 419 GLU A O 1
ATOM 3467 N N . THR A 1 420 ? -21.990 6.373 6.378 1.00 95.00 420 THR A N 1
ATOM 3468 C CA . THR A 1 420 ? -20.827 7.167 6.797 1.00 95.00 420 THR A CA 1
ATOM 3469 C C . THR A 1 420 ? -21.221 8.603 7.129 1.00 95.00 420 THR A C 1
ATOM 3471 O O . THR A 1 420 ? -20.733 9.181 8.101 1.00 95.00 420 THR A O 1
ATOM 3474 N N . ARG A 1 421 ? -22.159 9.178 6.366 1.00 94.62 421 ARG A N 1
ATOM 3475 C CA . ARG A 1 421 ? -22.659 10.539 6.582 1.00 94.62 421 ARG A CA 1
ATOM 3476 C C . ARG A 1 421 ? -23.243 10.734 7.984 1.00 94.62 421 ARG A C 1
ATOM 3478 O O . ARG A 1 421 ? -23.000 11.779 8.580 1.00 94.62 421 ARG A O 1
ATOM 3485 N N . ILE A 1 422 ? -23.941 9.734 8.519 1.00 96.06 422 ILE A N 1
ATOM 3486 C CA . ILE A 1 422 ? -24.546 9.790 9.856 1.00 96.06 422 ILE A CA 1
ATOM 3487 C C . ILE A 1 422 ? -23.452 9.868 10.931 1.00 96.06 422 ILE A C 1
ATOM 3489 O O . ILE A 1 422 ? -23.545 10.678 11.853 1.00 96.06 422 ILE A O 1
ATOM 3493 N N . ILE A 1 423 ? -22.376 9.085 10.786 1.00 96.06 423 ILE A N 1
ATOM 3494 C CA . ILE A 1 423 ? -21.210 9.128 11.687 1.00 96.06 423 ILE A CA 1
ATOM 3495 C C . ILE A 1 423 ? -20.523 10.497 11.603 1.00 96.06 423 ILE A C 1
ATOM 3497 O O . ILE A 1 423 ? -20.226 11.105 12.632 1.00 96.06 423 ILE A O 1
ATOM 3501 N N . LEU A 1 424 ? -20.297 11.007 10.389 1.00 94.81 424 LEU A N 1
ATOM 3502 C CA . LEU A 1 424 ? -19.656 12.306 10.178 1.00 94.81 424 LEU A CA 1
ATOM 3503 C C . LEU A 1 424 ? -20.476 13.455 10.785 1.00 94.81 424 LEU A C 1
ATOM 3505 O O . LEU A 1 424 ? -19.924 14.315 11.465 1.00 94.81 424 LEU A O 1
ATOM 3509 N N . GLU A 1 425 ? -21.791 13.480 10.574 1.00 95.00 425 GLU A N 1
ATOM 3510 C CA . GLU A 1 425 ? -22.670 14.513 11.138 1.00 95.00 425 GLU A CA 1
ATOM 3511 C C . GLU A 1 425 ? -22.756 14.449 12.665 1.00 95.00 425 GLU A C 1
ATOM 3513 O O . GLU A 1 425 ? -22.908 15.487 13.303 1.00 95.00 425 GLU A O 1
ATOM 3518 N N . ARG A 1 426 ? -22.639 13.255 13.256 1.00 95.88 426 ARG A N 1
ATOM 3519 C CA . ARG A 1 426 ? -22.703 13.079 14.709 1.00 95.88 426 ARG A CA 1
ATOM 3520 C C . ARG A 1 426 ? -21.387 13.396 15.417 1.00 95.88 426 ARG A C 1
ATOM 3522 O O . ARG A 1 426 ? -21.419 13.972 16.506 1.00 95.88 426 ARG A O 1
ATOM 3529 N N . PHE A 1 427 ? -20.263 12.959 14.849 1.00 95.25 427 PHE A N 1
ATOM 3530 C CA . PHE A 1 427 ? -18.977 12.929 15.550 1.00 95.25 427 PHE A CA 1
ATOM 3531 C C . PHE A 1 427 ? -17.906 13.845 14.955 1.00 95.25 427 PHE A C 1
ATOM 3533 O O . PHE A 1 427 ? -16.953 14.157 15.659 1.00 95.25 427 PHE A O 1
ATOM 3540 N N . PHE A 1 428 ? -18.031 14.283 13.698 1.00 92.69 428 PHE A N 1
ATOM 3541 C CA . PHE A 1 428 ? -17.038 15.157 13.055 1.00 92.69 428 PHE A CA 1
ATOM 3542 C C . PHE A 1 428 ? -17.506 16.613 12.980 1.00 92.69 428 PHE A C 1
ATOM 3544 O O . PHE A 1 428 ? -16.672 17.504 12.868 1.00 92.69 428 PHE A O 1
ATOM 3551 N N . LYS A 1 429 ? -18.815 16.863 13.040 1.00 88.69 429 LYS A N 1
ATOM 3552 C CA . LYS A 1 429 ? -19.450 18.189 13.043 1.00 88.69 429 LYS A CA 1
ATOM 3553 C C . LYS A 1 429 ? -20.219 18.360 14.348 1.00 88.69 429 LYS A C 1
ATOM 3555 O O . LYS A 1 429 ? -20.302 19.485 14.884 1.00 88.69 429 LYS A O 1
#

Sequence (429 aa):
MYIQELEEELRNKKCALLCGNGISINFDSGFSKVFENLFCAHTDLYKKTKYDIKANDINFSTKCNENYDAICNELRTITKTQYNLIFEDGIAFAKSIVDHPRIYDDLKNNELLTELVFGKSEWTCLASLYDVGIKKGSSSVNIEYWTILIYFYFAIKKIDPDYYKFPKNNKFLNLIQIGYKSKATLSEELENEIHTNVIFNGLNIYFKMLFSLAIYNSGKATNLERCDKISKIDNKKINVFLNSFQTIFTLNYDHLIEKITGRKDIKHLHGSYILDKIEYVYYQSFSIIENNETVSCSDIMIGDYFINKTLYPIIAKFSSKLSTINKRIELEPEIITDETNKKRIETYLIFGMNIENDQNILRNIMVAFYSAKILKPKIIYAYCTENEKQEFEKQFFEVITFDQNMSDYARNINVEYIETRIILERFFK

Secondary structure (DSSP, 8-state):
--HHHHHHHHHHS-EEEEE-HHHHTTT-GGGG-HHHHHHHHHHHHHHHEEEEE--S-HHHHHHHHHHHHHHHHHHTT--HHHHHHHHHHHHHHHHHHHT-HHHHHHHHHTT-----TTS--HHHHHHHHHHHHHHH-GGGS-GGGGGHHHHHHHHHHHH--TT--PPTT-HHHHHHHHTT-----S-HHHHT-HHHHHHT-HHHHHHHHHHHHHHHTTTTTT-GGG-TTGGGS-HHHHHHHHHTSSEEEESSS--HHHHHH--S--EESS---EET---BBTTEEEEEEETTEEEE-TT---S-TTIIIIIHHHHHHHHHHH-TTBPP---HHHHHHHHHHHHT--EEEEES--HHHHHHHHHHHHHHHHHTT-SS-EEEEEESSHHHHHHHHHHHHHT--S-HHHHHHHHTSEEEEEEHHHHHHHHT-

Foldseek 3Di:
DAPVVVVVCLQPFAEEEEEELLVVCLQAVLSVQLLVCLVVLLQQCVPWKDKDFDDPDPLVVQLQCQLQVLLCVVCVPDDPVRVLLLLVLLLVQLCLQVVDVVNVVLCVVVVVWDQDLLGDILNVLSVQSNVCCVPPNSSRRDLQSSLSSLLVLVSCVLSVDPVGDGDPPRPNSVLQVSQRPDPRDPDPVLVNDSLSSSVSRSVNVVSLLSSLSSNCVQVVLEDSVPGPNSVVFPLVLQLVVLVSHPAYEYCDQGCNNCVSNVDPRHHHQQHHWDKQDFAAFLRMWIWTADPNIIITPRSGQGHYCPRRVPPSLVSRCVVVVVDVRHDHGDHNLCVLLVCCQVSVGQEYEYYHDQCVRPLVNLLSNLVSCVSSVRPAHEYEYADADVVSVVVCVVSQLSSLPDPPVSSVSSVRHHYHYDHNVSVCVRRTD

Radius of gyration: 21.86 Å; chains: 1; bounding box: 57×50×58 Å

pLDDT: mean 94.28, std 4.13, range [69.38, 98.69]

Organism: NCBI:txid91560